Protein AF-0000000073384799 (afdb_homodimer)

pLDDT: mean 95.34, std 3.48, range [72.81, 98.56]

Foldseek 3Di:
DAEEEEDCPLQSVLLLLLLLPFPVDDQQSYEYEDCDVVSQVVSVVSPHHYDPQLQVRQPPGQEYEYADEQVCVLVSCLRNLVSHDQPRHEYEYEYPPDDPVSSQVSNDDPNDGHWYKYKYWASLLSVLAIEMEIETDPDDPVRVVVVQVSNVSSHHYDYDHPVCRLLVNLVNCCVVVVVVVLVVQLVVVVVVPDDSVVSSVVSVVVVVVLVVVCVVVVDDSVVVLVVPDDVVDPSVVVVVVCVVVVNVVVSVVSSVVSSD/DAEEEEDCDLQSVLLLLLLLPFPVDDQQSYEYEDCDVVSQVVSVVSPHHYDPQLQVRQPPHQEYEYADEQVCVLVSCLRNLVSHDQPRHEYEYEYPPDDPVVSQVSNDDPNDGHWYKYKYWASLLSVLAIEMEIETDPDDPVRVVVVQVSNVSSHHYDYDHPVCRLLVNLVNCCVVVVVVVLVVQLVVVVVVPDDSVVSSVVSVVVVVVLVVVCVVVVDDSVVVLVVPDDVVDPSVVVVVVCVVVVNVVVSVVSSVVSSD

Organism: NCBI:txid537011

Radius of gyration: 26.38 Å; Cα contacts (8 Å, |Δi|>4): 1082; chains: 2; bounding box: 44×85×54 Å

Solvent-accessible surface area (backbone atoms only — not comparable to full-atom values): 25412 Å² total; per-residue (Å²): 126,28,40,18,36,36,27,53,51,64,59,27,35,20,44,51,46,18,50,56,67,32,88,88,42,56,33,74,32,32,31,42,16,35,89,49,63,74,60,40,51,56,44,40,75,67,46,27,41,59,43,72,42,62,42,64,46,43,59,87,31,39,32,41,33,44,27,45,56,54,90,44,44,63,62,53,49,54,66,29,45,85,50,55,51,59,88,73,31,38,38,34,39,35,48,69,93,64,56,66,69,56,53,44,60,62,47,46,53,94,85,42,59,57,34,33,28,45,35,45,57,35,62,24,17,38,72,35,30,10,39,26,39,36,24,74,40,86,56,50,72,68,55,48,50,54,54,48,52,56,44,40,65,23,26,42,63,45,82,49,60,69,90,46,43,51,42,48,52,19,56,32,37,40,28,46,50,42,30,48,52,49,45,25,47,22,52,33,32,34,74,59,66,40,56,63,70,56,18,43,54,48,47,44,38,26,44,47,11,36,41,50,46,38,66,72,67,65,54,56,45,68,61,57,35,54,66,68,42,50,92,93,32,41,39,49,44,12,52,51,43,14,50,75,36,30,28,50,57,8,48,24,50,8,43,55,44,18,44,108,126,27,38,18,35,38,27,54,51,63,59,28,35,19,45,50,45,18,48,57,68,33,89,87,44,56,31,75,32,33,32,42,15,35,89,49,64,75,61,40,49,57,44,39,76,67,46,27,42,60,43,71,43,62,45,65,45,43,60,85,31,39,32,40,32,42,26,44,56,54,89,45,43,63,62,52,49,54,67,30,44,85,51,55,50,60,87,73,30,38,38,35,39,36,47,67,93,64,55,67,68,56,52,43,62,63,47,46,54,96,84,43,58,56,32,34,30,46,36,45,56,35,62,22,18,39,72,36,29,10,39,27,39,36,24,75,39,86,55,50,73,67,54,48,48,54,53,46,52,56,44,41,66,23,28,41,62,45,82,47,60,70,89,47,44,51,43,49,52,19,56,32,37,41,29,45,53,42,30,48,52,49,46,25,47,21,51,31,32,33,74,58,67,39,54,64,70,58,18,43,52,49,47,44,37,26,43,48,11,37,44,50,46,39,67,72,67,63,53,56,45,68,62,57,34,56,65,69,43,51,92,92,32,40,40,50,45,11,52,50,43,15,52,74,36,30,27,51,58,9,48,25,50,10,43,55,44,17,44,107

Sequence (520 aa):
MKITIIGAGAMGGAMAEGLLQSEKFTPSDITVSDHNQPVLDHFASEGASVTLDNQLACHGADIICVVVKPWCVEKTLKGIKDALNYKSQKLVVVAAGVPSANIKEWLDKDGITPTFFLVMPNIAIAYKQSMTFITPVDASATEIQQITEIFDELGESLIMEERLFPAATAMSCAIAYAMRYVRANVEGGVEMGFKAKDAQKIVLQTIKGAVELLQETGEHPEAAIDKVTTPGGCTIKGLNTMEQGGFTSAVINGLLAGKKMKITIIGAGAMGGAMAEGLLQSEKFTPSDITVSDHNQPVLDHFASEGASVTLDNQLACHGADIICVVVKPWCVEKTLKGIKDALNYKSQKLVVVAAGVPSANIKEWLDKDGITPTFFLVMPNIAIAYKQSMTFITPVDASATEIQQITEIFDELGESLIMEERLFPAATAMSCAIAYAMRYVRANVEGGVEMGFKAKDAQKIVLQTIKGAVELLQETGEHPEAAIDKVTTPGGCTIKGLNTMEQGGFTSAVINGLLAGKK

Structure (mmCIF, N/CA/C/O backbone):
data_AF-0000000073384799-model_v1
#
loop_
_entity.id
_entity.type
_entity.pdbx_description
1 polymer 'Pyrroline-5-carboxylate reductase'
#
loop_
_atom_site.group_PDB
_atom_site.id
_atom_site.type_symbol
_atom_site.label_atom_id
_atom_site.label_alt_id
_atom_site.label_comp_id
_atom_site.label_asym_id
_atom_site.label_entity_id
_atom_site.label_seq_id
_atom_site.pdbx_PDB_ins_code
_atom_site.Cartn_x
_atom_site.Cartn_y
_atom_site.Cartn_z
_atom_site.occupancy
_atom_site.B_iso_or_equiv
_atom_site.auth_seq_id
_atom_site.auth_comp_id
_atom_site.auth_asym_id
_atom_site.auth_atom_id
_atom_site.pdbx_PDB_model_num
ATOM 1 N N . MET A 1 1 ? -8.078 14.195 27.625 1 92.94 1 MET A N 1
ATOM 2 C CA . MET A 1 1 ? -7.477 15.141 26.688 1 92.94 1 MET A CA 1
ATOM 3 C C . MET A 1 1 ? -8.492 15.586 25.641 1 92.94 1 MET A C 1
ATOM 5 O O . MET A 1 1 ? -9.195 14.758 25.062 1 92.94 1 MET A O 1
ATOM 9 N N . LYS A 1 2 ? -8.68 16.891 25.547 1 97 2 LYS A N 1
ATOM 10 C CA . LYS A 1 2 ? -9.656 17.438 24.609 1 97 2 LYS A CA 1
ATOM 11 C C . LYS A 1 2 ? -8.969 18.094 23.422 1 97 2 LYS A C 1
ATOM 13 O O . LYS A 1 2 ? -8.047 18.891 23.578 1 97 2 LYS A O 1
ATOM 18 N N . ILE A 1 3 ? -9.445 17.75 22.172 1 98 3 ILE A N 1
ATOM 19 C CA . ILE A 1 3 ? -8.828 18.234 20.938 1 98 3 ILE A CA 1
ATOM 20 C C . ILE A 1 3 ? -9.859 19.016 20.125 1 98 3 ILE A C 1
ATOM 22 O O . ILE A 1 3 ? -10.984 18.547 19.922 1 98 3 ILE A O 1
ATOM 26 N N . THR A 1 4 ? -9.461 20.172 19.781 1 98.44 4 THR A N 1
ATOM 27 C CA . THR A 1 4 ? -10.297 21 18.922 1 98.44 4 THR A CA 1
ATOM 28 C C . THR A 1 4 ? -9.703 21.078 17.516 1 98.44 4 THR A C 1
ATOM 30 O O . THR A 1 4 ? -8.5 21.266 17.359 1 98.44 4 THR A O 1
ATOM 33 N N . ILE A 1 5 ? -10.555 20.922 16.516 1 98.56 5 ILE A N 1
ATOM 34 C CA . ILE A 1 5 ? -10.172 21.078 15.125 1 98.56 5 ILE A CA 1
ATOM 35 C C . ILE A 1 5 ? -10.891 22.281 14.523 1 98.56 5 ILE A C 1
ATOM 37 O O . ILE A 1 5 ? -12.125 22.297 14.453 1 98.56 5 ILE A O 1
ATOM 41 N N . ILE A 1 6 ? -10.109 23.25 14.164 1 98.31 6 ILE A N 1
ATOM 42 C CA . ILE A 1 6 ? -10.672 24.422 13.5 1 98.31 6 ILE A CA 1
ATOM 43 C C . ILE A 1 6 ? -10.492 24.297 11.992 1 98.31 6 ILE A C 1
ATOM 45 O O . ILE A 1 6 ? -9.367 24.359 11.484 1 98.31 6 ILE A O 1
ATOM 49 N N . GLY A 1 7 ? -11.562 24.234 11.266 1 96.75 7 GLY A N 1
ATOM 50 C CA . GLY A 1 7 ? -11.555 23.922 9.852 1 96.75 7 GLY A CA 1
ATOM 51 C C . GLY A 1 7 ? -11.82 22.453 9.562 1 96.75 7 GLY A C 1
ATOM 52 O O . GLY A 1 7 ? -10.945 21.609 9.766 1 96.75 7 GLY A O 1
ATOM 53 N N . ALA A 1 8 ? -13.008 22.188 9.031 1 95.44 8 ALA A N 1
ATOM 54 C CA . ALA A 1 8 ? -13.391 20.812 8.781 1 95.44 8 ALA A CA 1
ATOM 55 C C . ALA A 1 8 ? -13.586 20.562 7.289 1 95.44 8 ALA A C 1
ATOM 57 O O . ALA A 1 8 ? -14.562 19.938 6.879 1 95.44 8 ALA A O 1
ATOM 58 N N . GLY A 1 9 ? -12.648 21.188 6.551 1 90.94 9 GLY A N 1
ATOM 59 C CA . GLY A 1 9 ? -12.617 20.812 5.145 1 90.94 9 GLY A CA 1
ATOM 60 C C . GLY A 1 9 ? -12.125 19.406 4.914 1 90.94 9 GLY A C 1
ATOM 61 O O . GLY A 1 9 ? -12.359 18.516 5.738 1 90.94 9 GLY A O 1
ATOM 62 N N . ALA A 1 10 ? -11.469 19.188 3.789 1 88.75 10 ALA A N 1
ATOM 63 C CA . ALA A 1 10 ? -11.008 17.844 3.443 1 88.75 10 ALA A CA 1
ATOM 64 C C . ALA A 1 10 ? -10.031 17.312 4.484 1 88.75 10 ALA A C 1
ATOM 66 O O . ALA A 1 10 ? -10.203 16.219 5.008 1 88.75 10 ALA A O 1
ATOM 67 N N . MET A 1 11 ? -9.039 18.078 4.805 1 92.12 11 MET A N 1
ATOM 68 C CA . MET A 1 11 ? -8 17.641 5.734 1 92.12 11 MET A CA 1
ATOM 69 C C . MET A 1 11 ? -8.516 17.656 7.172 1 92.12 11 MET A C 1
ATOM 71 O O . MET A 1 11 ? -8.344 16.688 7.906 1 92.12 11 MET A O 1
ATOM 75 N N . GLY A 1 12 ? -9.133 18.797 7.555 1 95.5 12 GLY A N 1
ATOM 76 C CA . GLY A 1 12 ? -9.664 18.875 8.906 1 95.5 12 GLY A CA 1
ATOM 77 C C . GLY A 1 12 ? -10.742 17.844 9.188 1 95.5 12 GLY A C 1
ATOM 78 O O . GLY A 1 12 ? -10.781 17.266 10.266 1 95.5 12 GLY A O 1
ATOM 79 N N . GLY A 1 13 ? -11.586 17.688 8.234 1 95.81 13 GLY A N 1
ATOM 80 C CA . GLY A 1 13 ? -12.594 16.641 8.367 1 95.81 13 GLY A CA 1
ATOM 81 C C . GLY A 1 13 ? -12 15.258 8.492 1 95.81 13 GLY A C 1
ATOM 82 O O . GLY A 1 13 ? -12.438 14.461 9.32 1 95.81 13 GLY A O 1
ATOM 83 N N . ALA A 1 14 ? -11.031 14.945 7.641 1 95.31 14 ALA A N 1
ATOM 84 C CA . ALA A 1 14 ? -10.352 13.656 7.699 1 95.31 14 ALA A CA 1
ATOM 85 C C . ALA A 1 14 ? -9.711 13.43 9.062 1 95.31 14 ALA A C 1
ATOM 87 O O . ALA A 1 14 ? -9.781 12.328 9.617 1 95.31 14 ALA A O 1
ATOM 88 N N . MET A 1 15 ? -9.109 14.445 9.555 1 96.88 15 MET A N 1
ATOM 89 C CA . MET A 1 15 ? -8.477 14.367 10.867 1 96.88 15 MET A CA 1
ATOM 90 C C . MET A 1 15 ? -9.508 14.086 11.961 1 96.88 15 MET A C 1
ATOM 92 O O . MET A 1 15 ? -9.281 13.25 12.828 1 96.88 15 MET A O 1
ATOM 96 N N . ALA A 1 16 ? -10.594 14.805 11.914 1 97.56 16 ALA A N 1
ATOM 97 C CA . ALA A 1 16 ? -11.672 14.586 12.875 1 97.56 16 ALA A CA 1
ATOM 98 C C . ALA A 1 16 ? -12.18 13.148 12.812 1 97.56 16 ALA A C 1
ATOM 100 O O . ALA A 1 16 ? -12.391 12.508 13.844 1 97.56 16 ALA A O 1
ATOM 101 N N . GLU A 1 17 ? -12.359 12.672 11.578 1 96.62 17 GLU A N 1
ATOM 102 C CA . GLU A 1 17 ? -12.812 11.297 11.391 1 96.62 17 GLU A CA 1
ATOM 103 C C . GLU A 1 17 ? -11.844 10.305 12.031 1 96.62 17 GLU A C 1
ATOM 105 O O . GLU A 1 17 ? -12.266 9.383 12.734 1 96.62 17 GLU A O 1
ATOM 110 N N . GLY A 1 18 ? -10.602 10.531 11.766 1 96.94 18 GLY A N 1
ATOM 111 C CA . GLY A 1 18 ? -9.586 9.664 12.352 1 96.94 18 GLY A CA 1
ATOM 112 C C . GLY A 1 18 ? -9.594 9.664 13.867 1 96.94 18 GLY A C 1
ATOM 113 O O . GLY A 1 18 ? -9.492 8.609 14.492 1 96.94 18 GLY A O 1
ATOM 114 N N . LEU A 1 19 ? -9.711 10.828 14.43 1 97.12 19 LEU A N 1
ATOM 115 C CA . LEU A 1 19 ? -9.719 10.961 15.883 1 97.12 19 LEU A CA 1
ATOM 116 C C . LEU A 1 19 ? -10.945 10.289 16.484 1 97.12 19 LEU A C 1
ATOM 118 O O . LEU A 1 19 ? -10.859 9.664 17.547 1 97.12 19 LEU A O 1
ATOM 122 N N . LEU A 1 20 ? -12.031 10.414 15.797 1 96.5 20 LEU A N 1
ATOM 123 C CA . LEU A 1 20 ? -13.281 9.844 16.281 1 96.5 20 LEU A CA 1
ATOM 124 C C . LEU A 1 20 ? -13.242 8.32 16.234 1 96.5 20 LEU A C 1
ATOM 126 O O . LEU A 1 20 ? -13.977 7.648 16.953 1 96.5 20 LEU A O 1
ATOM 130 N N . GLN A 1 21 ? -12.445 7.805 15.367 1 93.81 21 GLN A N 1
ATOM 131 C CA . GLN A 1 21 ? -12.312 6.359 15.234 1 93.81 21 GLN A CA 1
ATOM 132 C C . GLN A 1 21 ? -11.273 5.809 16.203 1 93.81 21 GLN A C 1
ATOM 134 O O . GLN A 1 21 ? -11.219 4.598 16.438 1 93.81 21 GLN A O 1
ATOM 139 N N . SER A 1 22 ? -10.516 6.684 16.688 1 92.19 22 SER A N 1
ATOM 140 C CA . SER A 1 22 ? -9.477 6.254 17.609 1 92.19 22 SER A CA 1
ATOM 141 C C . SER A 1 22 ? -10.07 5.727 18.906 1 92.19 22 SER A C 1
ATOM 143 O O . SER A 1 22 ? -11.094 6.23 19.375 1 92.19 22 SER A O 1
ATOM 145 N N . GLU A 1 23 ? -9.453 4.711 19.5 1 90.38 23 GLU A N 1
ATOM 146 C CA . GLU A 1 23 ? -9.906 4.164 20.766 1 90.38 23 GLU A CA 1
ATOM 147 C C . GLU A 1 23 ? -9.383 4.984 21.938 1 90.38 23 GLU A C 1
ATOM 149 O O . GLU A 1 23 ? -9.852 4.832 23.078 1 90.38 23 GLU A O 1
ATOM 154 N N . LYS A 1 24 ? -8.547 5.867 21.641 1 91.5 24 LYS A N 1
ATOM 155 C CA . LYS A 1 24 ? -7.898 6.641 22.688 1 91.5 24 LYS A CA 1
ATOM 156 C C . LYS A 1 24 ? -8.75 7.84 23.094 1 91.5 24 LYS A C 1
ATOM 158 O O . LYS A 1 24 ? 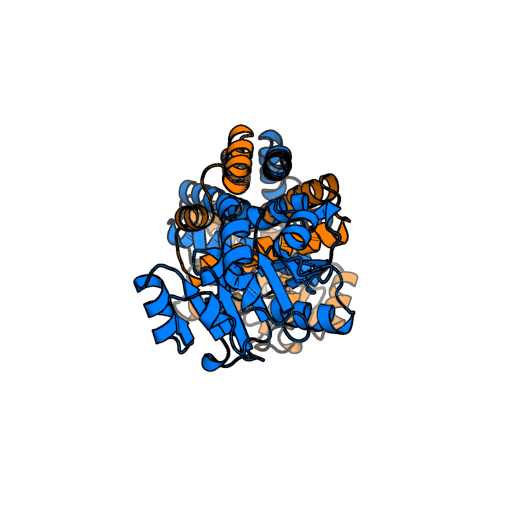-8.539 8.422 24.172 1 91.5 24 LYS A O 1
ATOM 163 N N . PHE A 1 25 ? -9.656 8.156 22.25 1 93.12 25 PHE A N 1
ATOM 164 C CA . PHE A 1 25 ? -10.469 9.344 22.5 1 93.12 25 PHE A CA 1
ATOM 165 C C . PHE A 1 25 ? -11.953 9 22.453 1 93.12 25 PHE A C 1
ATOM 167 O O . PHE A 1 25 ? -12.375 8.148 21.672 1 93.12 25 PHE A O 1
ATOM 174 N N . THR A 1 26 ? -12.695 9.672 23.297 1 94.94 26 THR A N 1
ATOM 175 C CA . THR A 1 26 ? -14.148 9.617 23.172 1 94.94 26 THR A CA 1
ATOM 176 C C . THR A 1 26 ? -14.656 10.758 22.297 1 94.94 26 THR A C 1
ATOM 178 O O . THR A 1 26 ? -14.023 11.812 22.219 1 94.94 26 THR A O 1
ATOM 181 N N . PRO A 1 27 ? -15.688 10.562 21.641 1 95.94 27 PRO A N 1
ATOM 182 C CA . PRO A 1 27 ? -16.188 11.594 20.734 1 95.94 27 PRO A CA 1
ATOM 183 C C . PRO A 1 27 ? -16.391 12.938 21.406 1 95.94 27 PRO A C 1
ATOM 185 O O . PRO A 1 27 ? -16.188 13.984 20.797 1 95.94 27 PRO A O 1
ATOM 188 N N . SER A 1 28 ? -16.703 12.875 22.641 1 93.81 28 SER A N 1
ATOM 189 C CA . SER A 1 28 ? -16.953 14.109 23.375 1 93.81 28 SER A CA 1
ATOM 190 C C . SER A 1 28 ? -15.664 14.883 23.625 1 93.81 28 SER A C 1
ATOM 192 O O . SER A 1 28 ? -15.703 16.062 23.969 1 93.81 28 SER A O 1
ATOM 194 N N . ASP A 1 29 ? -14.539 14.211 23.469 1 96.31 29 ASP A N 1
ATOM 195 C CA . ASP A 1 29 ? -13.242 14.852 23.625 1 96.31 29 ASP A CA 1
ATOM 196 C C . ASP A 1 29 ? -12.867 15.664 22.391 1 96.31 29 ASP A C 1
ATOM 198 O O . ASP A 1 29 ? -11.922 16.453 22.422 1 96.31 29 ASP A O 1
ATOM 202 N N . ILE A 1 30 ? -13.625 15.523 21.328 1 97.81 30 ILE A N 1
ATOM 203 C CA . ILE A 1 30 ? -13.297 16.141 20.047 1 97.81 30 ILE A CA 1
ATOM 204 C C . ILE A 1 30 ? -14.289 17.266 19.75 1 97.81 30 ILE A C 1
ATOM 206 O O . ILE A 1 30 ? -15.5 17.062 19.828 1 97.81 30 ILE A O 1
ATOM 210 N N . THR A 1 31 ? -13.781 18.438 19.531 1 98.38 31 THR A N 1
ATOM 211 C CA . THR A 1 31 ? -14.594 19.562 19.094 1 98.38 31 THR A CA 1
ATOM 212 C C . THR A 1 31 ? -14.211 20 17.688 1 98.38 31 THR A C 1
ATOM 214 O O . THR A 1 31 ? -13.023 20.156 17.375 1 98.38 31 THR A O 1
ATOM 217 N N . VAL A 1 32 ? -15.203 20.156 16.828 1 98.5 32 VAL A N 1
ATOM 218 C CA . VAL A 1 32 ? -14.977 20.578 15.438 1 98.5 32 VAL A CA 1
ATOM 219 C C . VAL A 1 32 ? -15.641 21.938 15.195 1 98.5 32 VAL A C 1
ATOM 221 O O . VAL A 1 32 ? -16.812 22.125 15.492 1 98.5 32 VAL A O 1
ATOM 224 N N . SER A 1 33 ? -14.844 22.844 14.734 1 98.38 33 SER A N 1
ATOM 225 C CA . SER A 1 33 ? -15.352 24.172 14.359 1 98.38 33 SER A CA 1
ATOM 226 C C . SER A 1 33 ? -15.203 24.406 12.859 1 98.38 33 SER A C 1
ATOM 228 O O . SER A 1 33 ? -14.156 24.109 12.281 1 98.38 33 SER A O 1
ATOM 230 N N . ASP A 1 34 ? -16.203 24.859 12.25 1 97.25 34 ASP A N 1
ATOM 231 C CA . ASP A 1 34 ? -16.25 25.188 10.828 1 97.25 34 ASP A CA 1
ATOM 232 C C . ASP A 1 34 ? -17.344 26.219 10.539 1 97.25 34 ASP A C 1
ATOM 234 O O . ASP A 1 34 ? -18.266 26.391 11.328 1 97.25 34 ASP A O 1
ATOM 238 N N . HIS A 1 35 ? -17.172 26.875 9.406 1 94.5 35 HIS A N 1
ATOM 239 C CA . HIS A 1 35 ? -18.156 27.906 9.062 1 94.5 35 HIS A CA 1
ATOM 240 C C . HIS A 1 35 ? -19.359 27.297 8.367 1 94.5 35 HIS A C 1
ATOM 242 O O . HIS A 1 35 ? -20.375 27.984 8.18 1 94.5 35 HIS A O 1
ATOM 248 N N . ASN A 1 36 ? -19.281 26.031 7.984 1 94.81 36 ASN A N 1
ATOM 249 C CA . ASN A 1 36 ? -20.344 25.344 7.242 1 94.81 36 ASN A CA 1
ATOM 250 C C . ASN A 1 36 ? -21.141 24.406 8.141 1 94.81 36 ASN A C 1
ATOM 252 O O . ASN A 1 36 ? -20.719 23.281 8.391 1 94.81 36 ASN A O 1
ATOM 256 N N . GLN A 1 37 ? -22.438 24.703 8.375 1 95.12 37 GLN A N 1
ATOM 257 C CA . GLN A 1 37 ? -23.266 23.938 9.297 1 95.12 37 GLN A CA 1
ATOM 258 C C . GLN A 1 37 ? -23.469 22.5 8.789 1 95.12 37 GLN A C 1
ATOM 260 O O . GLN A 1 37 ? -23.391 21.547 9.57 1 95.12 37 GLN A O 1
ATOM 265 N N . PRO A 1 38 ? -23.672 22.375 7.512 1 94.94 38 PRO A N 1
ATOM 266 C CA . PRO A 1 38 ? -23.844 21 7.027 1 94.94 38 PRO A CA 1
ATOM 267 C C . PRO A 1 38 ? -22.625 20.125 7.312 1 94.94 38 PRO A C 1
ATOM 269 O O . PRO A 1 38 ? -22.781 18.938 7.602 1 94.94 38 PRO A O 1
ATOM 272 N N . VAL A 1 39 ? -21.5 20.656 7.25 1 94.06 39 VAL A N 1
ATOM 273 C CA . VAL A 1 39 ? -20.266 19.922 7.559 1 94.06 39 VAL A CA 1
ATOM 274 C C . VAL A 1 39 ? -20.266 19.531 9.031 1 94.06 39 VAL A C 1
ATOM 276 O O . VAL A 1 39 ? -19.906 18.406 9.383 1 94.06 39 VAL A O 1
ATOM 279 N N . LEU A 1 40 ? -20.703 20.469 9.859 1 96.69 40 LEU A N 1
ATOM 280 C CA . LEU A 1 40 ? -20.703 20.25 11.297 1 96.69 40 LEU A CA 1
ATOM 281 C C . LEU A 1 40 ? -21.719 19.188 11.688 1 96.69 40 LEU A C 1
ATOM 283 O O . LEU A 1 40 ? -21.516 18.438 12.641 1 96.69 40 LEU A O 1
ATOM 287 N N . ASP A 1 41 ? -22.812 19.125 10.953 1 97.12 41 ASP A N 1
ATOM 288 C CA . ASP A 1 41 ? -23.875 18.172 11.25 1 97.12 41 ASP A CA 1
ATOM 289 C C . ASP A 1 41 ? -23.375 16.734 11.18 1 97.12 41 ASP A C 1
ATOM 291 O O . ASP A 1 41 ? -23.781 15.883 11.977 1 97.12 41 ASP A O 1
ATOM 295 N N . HIS A 1 42 ? -22.562 16.531 10.281 1 95.5 42 HIS A N 1
ATOM 296 C CA . HIS A 1 42 ? -21.969 15.211 10.133 1 95.5 42 HIS A CA 1
ATOM 297 C C . HIS A 1 42 ? -21.188 14.805 11.383 1 95.5 42 HIS A C 1
ATOM 299 O O . HIS A 1 42 ? -21.391 13.719 11.922 1 95.5 42 HIS A O 1
ATOM 305 N N . PHE A 1 43 ? -20.391 15.609 11.898 1 97.25 43 PHE A N 1
ATOM 306 C CA . PHE A 1 43 ? -19.547 15.281 13.039 1 97.25 43 PHE A CA 1
ATOM 307 C C . PHE A 1 43 ? -20.359 15.258 14.328 1 97.25 43 PHE A C 1
ATOM 309 O O . PHE A 1 43 ? -20.062 14.492 15.242 1 97.25 43 PHE A O 1
ATOM 316 N N . ALA A 1 44 ? -21.375 16.094 14.352 1 97.06 44 ALA A N 1
ATOM 317 C CA . ALA A 1 44 ? -22.297 16.047 15.492 1 97.06 44 ALA A CA 1
ATOM 318 C C . ALA A 1 44 ? -22.969 14.68 15.594 1 97.06 44 ALA A C 1
ATOM 320 O O . ALA A 1 44 ? -23.125 14.133 16.688 1 97.06 44 ALA A O 1
ATOM 321 N N . SER A 1 45 ? -23.328 14.18 14.469 1 96.94 45 SER A N 1
ATOM 322 C CA . SER A 1 45 ? -24 12.883 14.43 1 96.94 45 SER A CA 1
ATOM 323 C C . SER A 1 45 ? -23.062 11.766 14.891 1 96.94 45 SER A C 1
ATOM 325 O O . SER A 1 45 ? -23.516 10.727 15.359 1 96.94 45 SER A O 1
ATOM 327 N N . GLU A 1 46 ? -21.812 12.023 14.82 1 95.5 46 GLU A N 1
ATOM 328 C CA . GLU A 1 46 ? -20.812 11.039 15.234 1 95.5 46 GLU A CA 1
ATOM 329 C C . GLU A 1 46 ? -20.438 11.219 16.703 1 95.5 46 GLU A C 1
ATOM 331 O O . GLU A 1 46 ? -19.594 10.492 17.219 1 95.5 46 GLU A O 1
ATOM 336 N N . GLY A 1 47 ? -21.016 12.273 17.344 1 96.44 47 GLY A N 1
ATOM 337 C CA . GLY A 1 47 ? -20.859 12.438 18.781 1 96.44 47 GLY A CA 1
ATOM 338 C C . GLY A 1 47 ? -19.875 13.531 19.1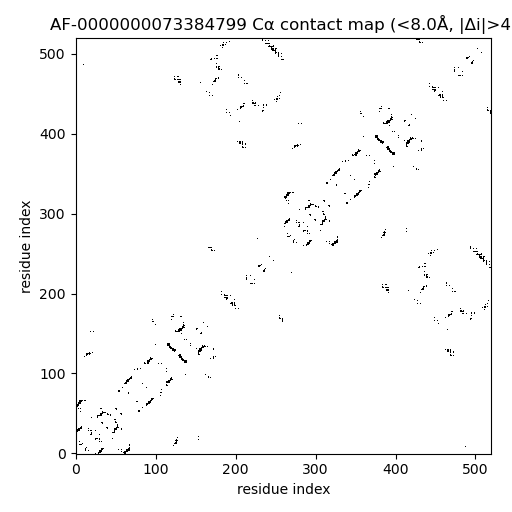41 1 96.44 47 GLY A C 1
ATOM 339 O O . GLY A 1 47 ? -19.656 13.812 20.328 1 96.44 47 GLY A O 1
ATOM 340 N N . ALA A 1 48 ? -19.25 14.164 18.188 1 97.62 48 ALA A N 1
ATOM 341 C CA . ALA A 1 48 ? -18.312 15.25 18.453 1 97.62 48 ALA A CA 1
ATOM 342 C C . ALA A 1 48 ? -19.047 16.516 18.859 1 97.62 48 ALA A C 1
ATOM 344 O O . ALA A 1 48 ? -20.219 16.703 18.531 1 97.62 48 ALA A O 1
ATOM 345 N N . SER A 1 49 ? -18.406 17.328 19.641 1 97.62 49 SER A N 1
ATOM 346 C CA . SER A 1 49 ? -18.906 18.688 19.844 1 97.62 49 SER A CA 1
ATOM 347 C C . SER A 1 49 ? -18.625 19.562 18.625 1 97.62 49 SER A C 1
ATOM 349 O O . SER A 1 49 ? -17.578 19.453 18 1 97.62 49 SER A O 1
ATOM 351 N N . VAL A 1 50 ? -19.641 20.328 18.25 1 98 50 VAL A N 1
ATOM 352 C CA . VAL A 1 50 ? -19.469 21.156 17.062 1 98 50 VAL A CA 1
ATOM 353 C C . VAL A 1 50 ? -19.844 22.594 17.375 1 98 50 VAL A C 1
ATOM 355 O O . VAL A 1 50 ? -20.625 22.859 18.281 1 98 50 VAL A O 1
ATOM 358 N N . THR A 1 51 ? -19.25 23.531 16.688 1 97.88 51 THR A N 1
ATOM 359 C CA . THR A 1 51 ? -19.562 24.953 16.844 1 97.88 51 THR A CA 1
ATOM 360 C C . THR A 1 51 ? -19.203 25.75 15.594 1 97.88 51 THR A C 1
ATOM 362 O O . THR A 1 51 ? -18.328 25.328 14.836 1 97.88 51 THR A O 1
ATOM 365 N N . LEU A 1 52 ? -19.844 26.828 15.336 1 97.44 52 LEU A N 1
ATOM 366 C CA . LEU A 1 52 ? -19.531 27.75 14.25 1 97.44 52 LEU A CA 1
ATOM 367 C C . LEU A 1 52 ? -18.531 28.812 14.711 1 97.44 52 LEU A C 1
ATOM 369 O O . LEU A 1 52 ? -18.062 29.609 13.898 1 97.44 52 LEU A O 1
ATOM 373 N N . ASP A 1 53 ? -18.25 28.766 16.016 1 97.25 53 ASP A N 1
ATOM 374 C CA . ASP A 1 53 ? -17.422 29.797 16.641 1 97.25 53 ASP A CA 1
ATOM 375 C C . ASP A 1 53 ? -16.047 29.25 17 1 97.25 53 ASP A C 1
ATOM 377 O O . ASP A 1 53 ? -15.898 28.5 17.969 1 97.25 53 ASP A O 1
ATOM 381 N N . ASN A 1 54 ? -15.047 29.75 16.312 1 97.88 54 ASN A N 1
ATOM 382 C CA . ASN A 1 54 ? -13.68 29.266 16.531 1 97.88 54 ASN A CA 1
ATOM 383 C C . ASN A 1 54 ? -13.195 29.578 17.938 1 97.88 54 ASN A C 1
ATOM 385 O O . ASN A 1 54 ? -12.477 28.781 18.547 1 97.88 54 ASN A O 1
ATOM 389 N N . GLN A 1 55 ? -13.547 30.703 18.453 1 97.62 55 GLN A N 1
ATOM 390 C CA . GLN A 1 55 ? -13.102 31.094 19.797 1 97.62 55 GLN A CA 1
ATOM 391 C C . GLN A 1 55 ? -13.695 30.156 20.859 1 97.62 55 GLN A C 1
ATOM 393 O O . GLN A 1 55 ? -12.992 29.719 21.766 1 97.62 55 GLN A O 1
ATOM 398 N N . LEU A 1 56 ? -14.922 29.922 20.672 1 97.12 56 LEU A N 1
ATOM 399 C CA . LEU A 1 56 ? -15.602 29.016 21.609 1 97.12 56 LEU A CA 1
ATOM 400 C C . LEU A 1 56 ? -14.977 27.625 21.562 1 97.12 56 LEU A C 1
ATOM 402 O O . LEU A 1 56 ? -14.875 26.953 22.594 1 97.12 56 LEU A O 1
ATOM 406 N N . ALA A 1 57 ? -14.602 27.219 20.406 1 97.31 57 ALA A N 1
ATOM 407 C CA . ALA A 1 57 ? -14.031 25.891 20.219 1 97.31 57 ALA A CA 1
ATOM 408 C C . ALA A 1 57 ? -12.719 25.75 20.984 1 97.31 57 ALA A C 1
ATOM 410 O O . ALA A 1 57 ? -12.305 24.641 21.312 1 97.31 57 ALA A O 1
ATOM 411 N N . CYS A 1 58 ? -12.055 26.812 21.219 1 96.94 58 CYS A N 1
ATOM 412 C CA . CYS A 1 58 ? -10.75 26.797 21.875 1 96.94 58 CYS A CA 1
ATOM 413 C C . CYS A 1 58 ? -10.906 26.594 23.391 1 96.94 58 CYS A C 1
ATOM 415 O O . CYS A 1 58 ? -9.969 26.156 24.062 1 96.94 58 CYS A O 1
ATOM 417 N N . HIS A 1 59 ? -12.125 26.969 23.859 1 94.81 59 HIS A N 1
ATOM 418 C CA . HIS A 1 59 ? -12.32 26.953 25.297 1 94.81 59 HIS A CA 1
ATOM 419 C C . HIS A 1 59 ? -12.289 25.516 25.828 1 94.81 59 HIS A C 1
ATOM 421 O O . HIS A 1 59 ? -13.047 24.656 25.375 1 94.81 59 HIS A O 1
ATOM 427 N N . GLY A 1 60 ? -11.375 25.266 26.766 1 92.44 60 GLY A N 1
ATOM 428 C CA . GLY A 1 60 ? -11.305 23.984 27.438 1 92.44 60 GLY A CA 1
ATOM 429 C C . GLY A 1 60 ? -10.516 22.938 26.672 1 92.44 60 GLY A C 1
ATOM 430 O O . GLY A 1 60 ? -10.336 21.812 27.141 1 92.44 60 GLY A O 1
ATOM 431 N N . ALA A 1 61 ? -10.086 23.281 25.516 1 96.81 61 ALA A N 1
ATOM 432 C CA . ALA A 1 61 ? -9.312 22.344 24.703 1 96.81 61 ALA A CA 1
ATOM 433 C C . ALA A 1 61 ? -7.875 22.25 25.203 1 96.81 61 ALA A C 1
ATOM 435 O O . ALA A 1 61 ? -7.309 23.234 25.688 1 96.81 61 ALA A O 1
ATOM 436 N N . ASP A 1 62 ? -7.316 21.078 25.156 1 97.12 62 ASP A N 1
ATOM 437 C CA . ASP A 1 62 ? -5.902 20.891 25.453 1 97.12 62 ASP A CA 1
ATOM 438 C C . ASP A 1 62 ? -5.043 21.125 24.219 1 97.12 62 ASP A C 1
ATOM 440 O O . ASP A 1 62 ? -3.928 21.641 24.312 1 97.12 62 ASP A O 1
ATOM 444 N N . ILE A 1 63 ? -5.562 20.719 23.109 1 97.69 63 ILE A N 1
ATOM 445 C CA . ILE A 1 63 ? -4.883 20.844 21.828 1 97.69 63 ILE A CA 1
ATOM 446 C C . ILE A 1 63 ? -5.82 21.5 20.812 1 97.69 63 ILE A C 1
ATOM 448 O O . ILE A 1 63 ? -6.98 21.109 20.688 1 97.69 63 ILE A O 1
ATOM 452 N N . ILE A 1 64 ? -5.309 22.516 20.188 1 98.31 64 ILE A N 1
ATOM 453 C CA . ILE A 1 64 ? -6.07 23.219 19.172 1 98.31 64 ILE A CA 1
ATOM 454 C C . ILE A 1 64 ? -5.398 23.031 17.812 1 98.31 64 ILE A C 1
ATOM 456 O O . ILE A 1 64 ? -4.273 23.484 17.594 1 98.31 64 ILE A O 1
ATOM 460 N N . CYS A 1 65 ? -6.113 22.391 16.906 1 98.56 65 CYS A N 1
ATOM 461 C CA . CYS A 1 65 ? -5.613 22.172 15.547 1 98.56 65 CYS A CA 1
ATOM 462 C C . CYS A 1 65 ? -6.246 23.156 14.57 1 98.56 65 CYS A C 1
ATOM 464 O O . CYS A 1 65 ? -7.457 23.125 14.352 1 98.56 65 CYS A O 1
ATOM 466 N N . VAL A 1 66 ? -5.426 23.969 14.039 1 98.31 66 VAL A N 1
ATOM 467 C CA . VAL A 1 66 ? -5.879 24.875 12.984 1 98.31 66 VAL A CA 1
ATOM 468 C C . VAL A 1 66 ? -5.609 24.25 11.617 1 98.31 66 VAL A C 1
ATOM 470 O O . VAL A 1 66 ? -4.461 24.203 11.172 1 98.31 66 VAL A O 1
ATOM 473 N N . VAL A 1 67 ? -6.652 23.781 10.984 1 96.81 67 VAL A N 1
ATOM 474 C CA . VAL A 1 67 ? -6.57 23.047 9.719 1 96.81 67 VAL A CA 1
ATOM 475 C C . VAL A 1 67 ? -7.336 23.812 8.633 1 96.81 67 VAL A C 1
ATOM 477 O O . VAL A 1 67 ? -8.445 23.422 8.266 1 96.81 67 VAL A O 1
ATOM 480 N N . VAL A 1 68 ? -6.754 24.859 8.117 1 94.19 68 VAL A N 1
ATOM 481 C CA . VAL A 1 68 ? -7.375 25.719 7.105 1 94.19 68 VAL A CA 1
ATOM 482 C C . VAL A 1 68 ? -6.406 25.922 5.945 1 94.19 68 VAL A C 1
ATOM 484 O O . VAL A 1 68 ? -5.238 25.531 6.02 1 94.19 68 VAL A O 1
ATOM 487 N N . LYS A 1 69 ? -6.898 26.484 4.922 1 89.44 69 LYS A N 1
ATOM 488 C CA . LYS A 1 69 ? -6.047 26.812 3.781 1 89.44 69 LYS A CA 1
ATOM 489 C C . LYS A 1 69 ? -4.938 27.781 4.184 1 89.44 69 LYS A C 1
ATOM 491 O O . LYS A 1 69 ? -5.121 28.594 5.086 1 89.44 69 LYS A O 1
ATOM 496 N N . PRO A 1 70 ? -3.846 27.719 3.439 1 90.06 70 PRO A N 1
ATOM 497 C CA . PRO A 1 70 ? -2.697 28.547 3.83 1 90.06 70 PRO A CA 1
ATOM 498 C C . PRO A 1 70 ? -3.035 30.031 3.898 1 90.06 70 PRO A C 1
ATOM 500 O O . PRO A 1 70 ? -2.574 30.734 4.805 1 90.06 70 PRO A O 1
ATOM 503 N N . TRP A 1 71 ? -3.859 30.5 3.066 1 91.31 71 TRP A N 1
ATOM 504 C CA . TRP A 1 71 ? -4.148 31.938 3.004 1 91.31 71 TRP A CA 1
ATOM 505 C C . TRP A 1 71 ? -5.152 32.344 4.078 1 91.31 71 TRP A C 1
ATOM 507 O O . TRP A 1 71 ? -5.43 33.531 4.266 1 91.31 71 TRP A O 1
ATOM 517 N N . CYS A 1 72 ? -5.684 31.344 4.781 1 94.69 72 CYS A N 1
ATOM 518 C CA . CYS A 1 72 ? -6.652 31.625 5.836 1 94.69 72 CYS A CA 1
ATOM 519 C C . CYS A 1 72 ? -6.012 31.516 7.211 1 94.69 72 CYS A C 1
ATOM 521 O O . CYS A 1 72 ? -6.637 31.844 8.219 1 94.69 72 CYS A O 1
ATOM 523 N N . VAL A 1 73 ? -4.766 31.125 7.297 1 97.06 73 VAL A N 1
ATOM 524 C CA . VAL A 1 73 ? -4.129 30.797 8.562 1 97.06 73 VAL A CA 1
ATOM 525 C C . VAL A 1 73 ? -3.98 32.062 9.422 1 97.06 73 VAL A C 1
ATOM 527 O O . VAL A 1 73 ? -4.348 32.062 10.594 1 97.06 73 VAL A O 1
ATOM 530 N N . GLU A 1 74 ? -3.504 33.094 8.828 1 97.75 74 GLU A N 1
ATOM 531 C CA . GLU A 1 74 ? -3.283 34.344 9.57 1 97.75 74 GLU A CA 1
ATOM 532 C C . GLU A 1 74 ? -4.578 34.844 10.195 1 97.75 74 GLU A C 1
ATOM 534 O O . GLU A 1 74 ? -4.625 35.094 11.398 1 97.75 74 GLU A O 1
ATOM 539 N N . LYS A 1 75 ? -5.59 34.906 9.336 1 97.88 75 LYS A N 1
ATOM 540 C CA . LYS A 1 75 ? -6.879 35.406 9.805 1 97.88 75 LYS A CA 1
ATOM 541 C C . LYS A 1 75 ? -7.434 34.531 10.922 1 97.88 75 LYS A C 1
ATOM 543 O O . LYS A 1 75 ? -7.949 35.031 11.922 1 97.88 75 LYS A O 1
ATOM 548 N N . THR A 1 76 ? -7.336 33.25 10.781 1 98.12 76 THR A N 1
ATOM 549 C CA . THR A 1 76 ? -7.855 32.281 11.758 1 98.12 76 THR A CA 1
ATOM 550 C C . THR A 1 76 ? -7.102 32.406 13.078 1 98.12 76 THR A C 1
ATOM 552 O O . THR A 1 76 ? -7.711 32.469 14.148 1 98.12 76 THR A O 1
ATOM 555 N N . LEU A 1 77 ? -5.797 32.438 13 1 98.25 77 LEU A N 1
ATOM 556 C CA . LEU A 1 77 ? -4.969 32.5 14.195 1 98.25 77 LEU A CA 1
ATOM 557 C C . LEU A 1 77 ? -5.191 33.812 14.953 1 98.25 77 LEU A C 1
ATOM 559 O O . LEU A 1 77 ? -5.352 33.812 16.172 1 98.25 77 LEU A O 1
ATOM 563 N N . LYS A 1 78 ? -5.191 34.906 14.25 1 97.81 78 LYS A N 1
ATOM 564 C CA . LYS A 1 78 ? -5.441 36.219 14.898 1 97.81 78 LYS A CA 1
ATOM 565 C C . LYS A 1 78 ? -6.828 36.25 15.531 1 97.81 78 LYS A C 1
ATOM 567 O O . LYS A 1 78 ? -7.02 36.875 16.578 1 97.81 78 LYS A O 1
ATOM 572 N N . GLY A 1 79 ? -7.711 35.562 14.898 1 97.5 79 GLY A N 1
ATOM 573 C CA . GLY A 1 79 ? -9.086 35.531 15.383 1 97.5 79 GLY A CA 1
ATOM 574 C C . GLY A 1 79 ? -9.242 34.781 16.688 1 97.5 79 GLY A C 1
ATOM 575 O O . GLY A 1 79 ? -10.164 35.031 17.453 1 97.5 79 GLY A O 1
ATOM 576 N N . ILE A 1 80 ? -8.344 33.844 16.938 1 97.75 80 ILE A N 1
ATOM 577 C CA . ILE A 1 80 ? -8.508 33.031 18.141 1 97.75 80 ILE A CA 1
ATOM 578 C C . ILE A 1 80 ? -7.43 33.375 19.156 1 97.75 80 ILE A C 1
ATOM 580 O O . ILE A 1 80 ? -7.363 32.781 20.234 1 97.75 80 ILE A O 1
ATOM 584 N N . LYS A 1 81 ? -6.609 34.281 18.844 1 97.31 81 LYS A N 1
ATOM 585 C CA . LYS A 1 81 ? -5.438 34.656 19.641 1 97.31 81 LYS A CA 1
ATOM 586 C C . LYS A 1 81 ? -5.816 34.875 21.094 1 97.31 81 LYS A C 1
ATOM 588 O O . LYS A 1 81 ? -5.18 34.344 22.016 1 97.31 81 LYS A O 1
ATOM 593 N N . ASP A 1 82 ? -6.855 35.625 21.297 1 95.5 82 ASP A N 1
ATOM 594 C CA . ASP A 1 82 ? -7.238 36.031 22.656 1 95.5 82 ASP A CA 1
ATOM 595 C C . ASP A 1 82 ? -7.863 34.875 23.422 1 95.5 82 ASP A C 1
ATOM 597 O O . ASP A 1 82 ? -7.879 34.875 24.656 1 95.5 82 ASP A O 1
ATOM 601 N N . ALA A 1 83 ? -8.375 33.906 22.719 1 96.44 83 ALA A N 1
ATOM 602 C CA . ALA A 1 83 ? -9.039 32.781 23.344 1 96.44 83 ALA A CA 1
ATOM 603 C C . ALA A 1 83 ? -8.031 31.703 23.734 1 96.44 83 ALA A C 1
ATOM 605 O O . ALA A 1 83 ? -8.352 30.797 24.516 1 96.44 83 ALA A O 1
ATOM 606 N N . LEU A 1 84 ? -6.855 31.812 23.297 1 96.88 84 LEU A N 1
ATOM 607 C CA . LEU A 1 84 ? -5.848 30.781 23.516 1 96.88 84 LEU A CA 1
ATOM 608 C C . LEU A 1 84 ? -5.16 30.969 24.859 1 96.88 84 LEU A C 1
ATOM 610 O O . LEU A 1 84 ? -4.828 32.094 25.234 1 96.88 84 LEU A O 1
ATOM 614 N N . ASN A 1 85 ? -4.996 29.922 25.547 1 96.19 85 ASN A N 1
ATOM 615 C CA . ASN A 1 85 ? -4.156 29.891 26.75 1 96.19 85 ASN A CA 1
ATOM 616 C C . ASN A 1 85 ? -2.777 29.312 26.438 1 96.19 85 ASN A C 1
ATOM 618 O O . ASN A 1 85 ? -2.613 28.094 26.359 1 96.19 85 ASN A O 1
ATOM 622 N N . TYR A 1 86 ? -1.768 30.172 26.375 1 95.56 86 TYR A N 1
ATOM 623 C CA . TYR A 1 86 ? -0.43 29.797 25.922 1 95.56 86 TYR A CA 1
ATOM 624 C C . TYR A 1 86 ? 0.262 28.922 26.969 1 95.56 86 TYR A C 1
ATOM 626 O O . TYR A 1 86 ? 1.27 28.266 26.672 1 95.56 86 TYR A O 1
ATOM 634 N N . LYS A 1 87 ? -0.211 28.828 28.156 1 92.31 87 LYS A N 1
ATOM 635 C CA . LYS A 1 87 ? 0.435 28.078 29.234 1 92.31 87 LYS A CA 1
ATOM 636 C C . LYS A 1 87 ? -0.001 26.625 29.234 1 92.31 87 LYS A C 1
ATOM 638 O O . LYS A 1 87 ? 0.789 25.734 29.562 1 92.31 87 LYS A O 1
ATOM 643 N N . SER A 1 88 ? -1.192 26.438 28.844 1 93.5 88 SER A N 1
ATOM 644 C CA . SER A 1 88 ? -1.724 25.094 29.031 1 93.5 88 SER A CA 1
ATOM 645 C C . SER A 1 88 ? -2.092 24.438 27.703 1 93.5 88 SER A C 1
ATOM 647 O O . SER A 1 88 ? -2.143 23.219 27.609 1 93.5 88 SER A O 1
ATOM 649 N N . GLN A 1 89 ? -2.377 25.219 26.719 1 96.06 89 GLN A N 1
ATOM 650 C CA . GLN A 1 89 ? -2.857 24.672 25.438 1 96.06 89 GLN A CA 1
ATOM 651 C C . GLN A 1 89 ? -1.72 24.531 24.438 1 96.06 89 GLN A C 1
ATOM 653 O O . GLN A 1 89 ? -0.787 25.344 24.438 1 96.06 89 GLN A O 1
ATOM 658 N N . LYS A 1 90 ? -1.781 23.547 23.625 1 96.5 90 LYS A N 1
ATOM 659 C CA . LYS A 1 90 ? -0.861 23.375 22.516 1 96.5 90 LYS A CA 1
ATOM 660 C C . LYS A 1 90 ? -1.553 23.656 21.172 1 96.5 90 LYS A C 1
ATOM 662 O O . LYS A 1 90 ? -2.717 23.297 20.984 1 96.5 90 LYS A O 1
ATOM 667 N N . LEU A 1 91 ? -0.783 24.297 20.375 1 98 91 LEU A N 1
ATOM 668 C CA . LEU A 1 91 ? -1.312 24.656 19.062 1 98 91 LEU A CA 1
ATOM 669 C C . LEU A 1 91 ? -0.684 23.797 17.969 1 98 91 LEU A C 1
ATOM 671 O O . LEU A 1 91 ? 0.527 23.562 17.984 1 98 91 LEU A O 1
ATOM 675 N N . VAL A 1 92 ? -1.542 23.234 17.141 1 98.44 92 VAL A N 1
ATOM 676 C CA . VAL A 1 92 ? -1.112 22.484 15.961 1 98.44 92 VAL A CA 1
ATOM 677 C C . VAL A 1 92 ? -1.596 23.203 14.703 1 98.44 92 VAL A C 1
ATOM 679 O O . VAL A 1 92 ? -2.793 23.453 14.539 1 98.44 92 VAL A O 1
ATOM 682 N N . VAL A 1 93 ? -0.686 23.547 13.898 1 98 93 VAL A N 1
ATOM 683 C CA . VAL A 1 93 ? -1.047 24.234 12.664 1 98 93 VAL A CA 1
ATOM 684 C C . VAL A 1 93 ? -0.796 23.312 11.469 1 98 93 VAL A C 1
ATOM 686 O O . VAL A 1 93 ? 0.327 22.844 11.258 1 98 93 VAL A O 1
ATOM 689 N N . VAL A 1 94 ? -1.847 23.031 10.711 1 95.69 94 VAL A N 1
ATOM 690 C CA . VAL A 1 94 ? -1.789 22.203 9.508 1 95.69 94 VAL A CA 1
ATOM 691 C C . VAL A 1 94 ? -2.016 23.078 8.281 1 95.69 94 VAL A C 1
ATOM 693 O O . VAL A 1 94 ? -3.154 23.266 7.848 1 95.69 94 VAL A O 1
ATOM 696 N N . ALA A 1 95 ? -0.989 23.562 7.754 1 89.75 95 ALA A N 1
ATOM 697 C CA . ALA A 1 95 ? -1.039 24.422 6.566 1 89.75 95 ALA A CA 1
ATOM 698 C C . ALA A 1 95 ? 0.296 24.406 5.824 1 89.75 95 ALA A C 1
ATOM 700 O O . ALA A 1 95 ? 1.358 24.453 6.449 1 89.75 95 ALA A O 1
ATOM 701 N N . ALA A 1 96 ? 0.177 24.344 4.527 1 85 96 ALA A N 1
ATOM 702 C CA . ALA A 1 96 ? 1.378 24.359 3.695 1 85 96 ALA A CA 1
ATOM 703 C C . ALA A 1 96 ? 1.924 25.781 3.555 1 85 96 ALA A C 1
ATOM 705 O O . ALA A 1 96 ? 1.158 26.734 3.428 1 85 96 ALA A O 1
ATOM 706 N N . GLY A 1 97 ? 3.244 25.906 3.623 1 86.5 97 GLY A N 1
ATOM 707 C CA . GLY A 1 97 ? 3.912 27.141 3.229 1 86.5 97 GLY A CA 1
ATOM 708 C C . GLY A 1 97 ? 3.777 28.25 4.258 1 86.5 97 GLY A C 1
ATOM 709 O O . GLY A 1 97 ? 3.854 29.422 3.918 1 86.5 97 GLY A O 1
ATOM 710 N N . VAL A 1 98 ? 3.432 28 5.445 1 92.88 98 VAL A N 1
ATOM 711 C CA . VAL A 1 98 ? 3.33 29.016 6.492 1 92.88 98 VAL A CA 1
ATOM 712 C C . VAL A 1 98 ? 4.5 28.875 7.461 1 92.88 98 VAL A C 1
ATOM 714 O O . VAL A 1 98 ? 4.523 27.953 8.289 1 92.88 98 VAL A O 1
ATOM 717 N N . PRO A 1 99 ? 5.398 29.734 7.395 1 95.38 99 PRO A N 1
ATOM 718 C CA . PRO A 1 99 ? 6.574 29.625 8.266 1 95.38 99 PRO A CA 1
ATOM 719 C C . PRO A 1 99 ? 6.23 29.812 9.742 1 95.38 99 PRO A C 1
ATOM 721 O O . PRO A 1 99 ? 5.34 30.609 10.078 1 95.38 99 PRO A O 1
ATOM 724 N N . SER A 1 100 ? 7.016 29.203 10.562 1 97.12 100 SER A N 1
ATOM 725 C CA . SER A 1 100 ? 6.812 29.312 12.008 1 97.12 100 SER A CA 1
ATOM 726 C C . SER A 1 100 ? 7.012 30.75 12.469 1 97.12 100 SER A C 1
ATOM 728 O O . SER A 1 100 ? 6.344 31.203 13.406 1 97.12 100 SER A O 1
ATOM 730 N N . ALA A 1 101 ? 7.902 31.469 11.844 1 96.88 101 ALA A N 1
ATOM 731 C CA . ALA A 1 101 ? 8.18 32.844 12.203 1 96.88 101 ALA A CA 1
ATOM 732 C C . ALA A 1 101 ? 6.926 33.719 12.07 1 96.88 101 ALA A C 1
ATOM 734 O O . ALA A 1 101 ? 6.676 34.594 12.906 1 96.88 101 ALA A O 1
ATOM 735 N N . ASN A 1 102 ? 6.184 33.5 11.047 1 97.56 102 ASN A N 1
ATOM 736 C CA . ASN A 1 102 ? 4.938 34.219 10.852 1 97.56 102 ASN A CA 1
ATOM 737 C C . ASN A 1 102 ? 3.932 33.906 11.961 1 97.56 102 ASN A C 1
ATOM 739 O O . ASN A 1 102 ? 3.295 34.844 12.492 1 97.56 102 ASN A O 1
ATOM 743 N N . ILE A 1 103 ? 3.844 32.656 12.305 1 97.62 103 ILE A N 1
ATOM 744 C CA . ILE A 1 103 ? 2.898 32.25 13.328 1 97.62 103 ILE A CA 1
ATOM 745 C C . ILE A 1 103 ? 3.268 32.875 14.664 1 97.62 103 ILE A C 1
ATOM 747 O O . ILE A 1 103 ? 2.398 33.375 15.383 1 97.62 103 ILE A O 1
ATOM 751 N N . LYS A 1 104 ? 4.508 32.875 14.938 1 96.94 104 LYS A N 1
ATOM 752 C CA . LYS A 1 104 ? 4.98 33.531 16.156 1 96.94 104 LYS A CA 1
ATOM 753 C C . LYS A 1 104 ? 4.613 35 16.172 1 96.94 104 LYS A C 1
ATOM 755 O O . LYS A 1 104 ? 4.152 35.531 17.203 1 96.94 104 LYS A O 1
ATOM 760 N N . GLU A 1 105 ? 4.836 35.562 15.07 1 97.12 105 GLU A N 1
ATOM 761 C CA . GLU A 1 105 ? 4.523 37 14.969 1 97.12 105 GLU A CA 1
ATOM 762 C C . GLU A 1 105 ? 3.027 37.25 15.141 1 97.12 105 GLU A C 1
ATOM 764 O O . GLU A 1 105 ? 2.627 38.156 15.875 1 97.12 105 GLU A O 1
ATOM 769 N N . TRP A 1 106 ? 2.221 36.438 14.492 1 97.75 106 TRP A N 1
ATOM 770 C CA . TRP A 1 106 ? 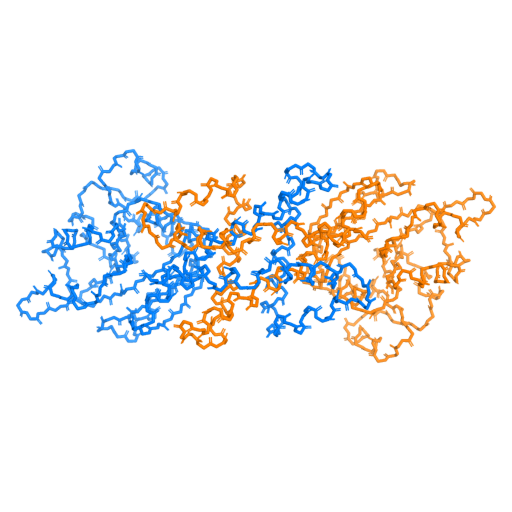0.774 36.625 14.5 1 97.75 106 TRP A CA 1
ATOM 771 C C . TRP A 1 106 ? 0.206 36.406 15.898 1 97.75 106 TRP A C 1
ATOM 773 O O . TRP A 1 106 ? -0.806 37 16.266 1 97.75 106 TRP A O 1
ATOM 783 N N . LEU A 1 107 ? 0.883 35.562 16.703 1 97.62 107 LEU A N 1
ATOM 784 C CA . LEU A 1 107 ? 0.32 35.156 17.984 1 97.62 107 LEU A CA 1
ATOM 785 C C . LEU A 1 107 ? 1.071 35.812 19.156 1 97.62 107 LEU A C 1
ATOM 787 O O . LEU A 1 107 ? 0.836 35.469 20.312 1 97.62 107 LEU A O 1
ATOM 791 N N . ASP A 1 108 ? 1.946 36.656 18.812 1 96.81 108 ASP A N 1
ATOM 792 C CA . ASP A 1 108 ? 2.742 37.312 19.844 1 96.81 108 ASP A CA 1
ATOM 793 C C . ASP A 1 108 ? 1.861 38.125 20.781 1 96.81 108 ASP A C 1
ATOM 795 O O . ASP A 1 108 ? 1.043 38.938 20.312 1 96.81 108 ASP A O 1
ATOM 799 N N . LYS A 1 109 ? 1.919 37.781 22.016 1 95.81 109 LYS A N 1
ATOM 800 C CA . LYS A 1 109 ? 1.318 38.594 23.078 1 95.81 109 LYS A CA 1
ATOM 801 C C . LYS A 1 109 ? 2.391 39.219 23.969 1 95.81 109 LYS A C 1
ATOM 803 O O . LYS A 1 109 ? 2.789 38.625 24.969 1 95.81 109 LYS A O 1
ATOM 808 N N . ASP A 1 110 ? 2.783 40.469 23.609 1 94.06 110 ASP A N 1
ATOM 809 C CA . ASP A 1 110 ? 3.77 41.219 24.375 1 94.06 110 ASP A CA 1
ATOM 810 C C . ASP A 1 110 ? 5.027 40.406 24.625 1 94.06 110 ASP A C 1
ATOM 812 O O . ASP A 1 110 ? 5.484 40.25 25.75 1 94.06 110 ASP A O 1
ATOM 816 N N . GLY A 1 111 ? 5.469 39.656 23.656 1 93.5 111 GLY A N 1
ATOM 817 C CA . GLY A 1 111 ? 6.719 38.938 23.719 1 93.5 111 GLY A CA 1
ATOM 818 C C . GLY A 1 111 ? 6.535 37.469 24.078 1 93.5 111 GLY A C 1
ATOM 819 O O . GLY A 1 111 ? 7.496 36.688 24.078 1 93.5 111 GLY A O 1
ATOM 820 N N . ILE A 1 112 ? 5.324 37.156 24.375 1 94.31 112 ILE A N 1
ATOM 821 C CA . ILE A 1 112 ? 5.043 35.75 24.719 1 94.31 112 ILE A CA 1
ATOM 822 C C . ILE A 1 112 ? 4.387 35.062 23.531 1 94.31 112 ILE A C 1
ATOM 824 O O . ILE A 1 112 ? 3.422 35.562 22.969 1 94.31 112 ILE A O 1
ATOM 828 N N . THR A 1 113 ? 4.953 33.938 23.141 1 94.19 113 THR A N 1
ATOM 829 C CA . THR A 1 113 ? 4.418 33.125 22.047 1 94.19 113 THR A CA 1
ATOM 830 C C . THR A 1 113 ? 4.078 31.719 22.531 1 94.19 113 THR A C 1
ATOM 832 O O . THR A 1 113 ? 4.66 31.234 23.5 1 94.19 113 THR A O 1
ATOM 835 N N . PRO A 1 114 ? 3.092 31.141 21.969 1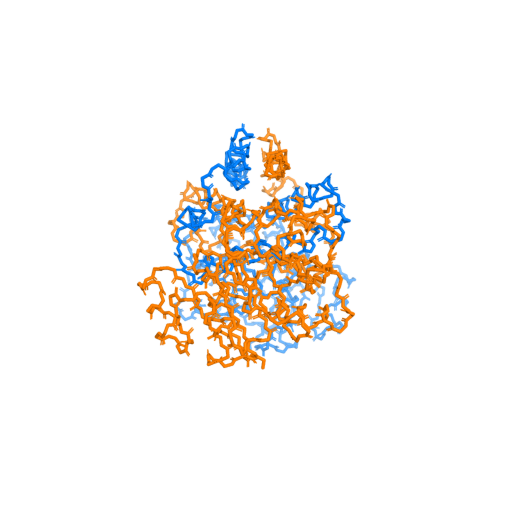 93.94 114 PRO A N 1
ATOM 836 C CA . PRO A 1 114 ? 2.719 29.797 22.406 1 93.94 114 PRO A CA 1
ATOM 837 C C . PRO A 1 114 ? 3.662 28.719 21.875 1 93.94 114 PRO A C 1
ATOM 839 O O . PRO A 1 114 ? 4.398 28.953 20.922 1 93.94 114 PRO A O 1
ATOM 842 N N . THR A 1 115 ? 3.648 27.594 22.594 1 95.19 115 THR A N 1
ATOM 843 C CA . THR A 1 115 ? 4.172 26.375 22.016 1 95.19 115 THR A CA 1
ATOM 844 C C . THR A 1 115 ? 3.277 25.875 20.875 1 95.19 115 THR A C 1
ATOM 846 O O . THR A 1 115 ? 2.055 25.812 21.031 1 95.19 115 THR A O 1
ATOM 849 N N . PHE A 1 116 ? 3.885 25.641 19.766 1 97.75 116 PHE A N 1
ATOM 850 C CA . PHE A 1 116 ? 3.041 25.109 18.703 1 97.75 116 PHE A CA 1
ATOM 851 C C . PHE A 1 116 ? 3.828 24.156 17.812 1 97.75 116 PHE A C 1
ATOM 853 O O . PHE A 1 116 ? 5.035 23.984 18 1 97.75 116 PHE A O 1
ATOM 860 N N . PHE A 1 117 ? 3.1 23.484 16.969 1 98.38 117 PHE A N 1
ATOM 861 C CA . PHE A 1 117 ? 3.627 22.484 16.062 1 98.38 117 PHE A CA 1
ATOM 862 C C . PHE A 1 117 ? 3.148 22.734 14.633 1 98.38 117 PHE A C 1
ATOM 864 O O . PHE A 1 117 ? 1.966 23 14.406 1 98.38 117 PHE A O 1
ATOM 871 N N . LEU A 1 118 ? 4.078 22.734 13.719 1 97.88 118 LEU A N 1
ATOM 872 C CA . LEU A 1 118 ? 3.709 22.594 12.312 1 97.88 118 LEU A CA 1
ATOM 873 C C . LEU A 1 118 ? 3.52 21.125 11.945 1 97.88 118 LEU A C 1
ATOM 875 O O . LEU A 1 118 ? 4.414 20.312 12.164 1 97.88 118 LEU A O 1
ATOM 879 N N . VAL A 1 119 ? 2.361 20.828 11.445 1 97.44 119 VAL A N 1
ATOM 880 C CA . VAL A 1 119 ? 2.053 19.438 11.18 1 97.44 119 VAL A CA 1
ATOM 881 C C . VAL A 1 119 ? 1.499 19.281 9.766 1 97.44 119 VAL A C 1
ATOM 883 O O . VAL A 1 119 ? 0.727 20.125 9.305 1 97.44 119 VAL A O 1
ATOM 886 N N . MET A 1 120 ? 1.952 18.219 9.078 1 95.81 120 MET A N 1
ATOM 887 C CA . MET A 1 120 ? 1.457 17.953 7.73 1 95.81 120 MET A CA 1
ATOM 888 C C . MET A 1 120 ? 1.072 16.484 7.582 1 95.81 120 MET A C 1
ATOM 890 O O . MET A 1 120 ? 1.916 15.648 7.254 1 95.81 120 MET A O 1
ATOM 894 N N . PRO A 1 121 ? -0.143 16.172 7.824 1 96.31 121 PRO A N 1
ATOM 895 C CA . PRO A 1 121 ? -0.659 14.836 7.539 1 96.31 121 PRO A CA 1
ATOM 896 C C . PRO A 1 121 ? -1.144 14.68 6.102 1 96.31 121 PRO A C 1
ATOM 898 O O . PRO A 1 121 ? -0.836 15.523 5.25 1 96.31 121 PRO A O 1
ATOM 901 N N . ASN A 1 122 ? -1.714 13.594 5.73 1 94.19 122 ASN A N 1
ATOM 902 C CA . ASN A 1 122 ? -2.479 13.414 4.5 1 94.19 122 ASN A CA 1
ATOM 903 C C . ASN A 1 122 ? -3.857 12.82 4.781 1 94.19 122 ASN A C 1
ATOM 905 O O . ASN A 1 122 ? -4.191 12.531 5.934 1 94.19 122 ASN A O 1
ATOM 909 N N . ILE A 1 123 ? -4.648 12.711 3.828 1 93.88 123 ILE A N 1
ATOM 910 C CA . ILE A 1 123 ? -6.074 12.445 4.012 1 93.88 123 ILE A CA 1
ATOM 911 C C . ILE A 1 123 ? -6.273 11.016 4.5 1 93.88 123 ILE A C 1
ATOM 913 O O . ILE A 1 123 ? -7.363 10.648 4.945 1 93.88 123 ILE A O 1
ATOM 917 N N . ALA A 1 124 ? -5.297 10.203 4.414 1 96.5 124 ALA A N 1
ATOM 918 C CA . ALA A 1 124 ? -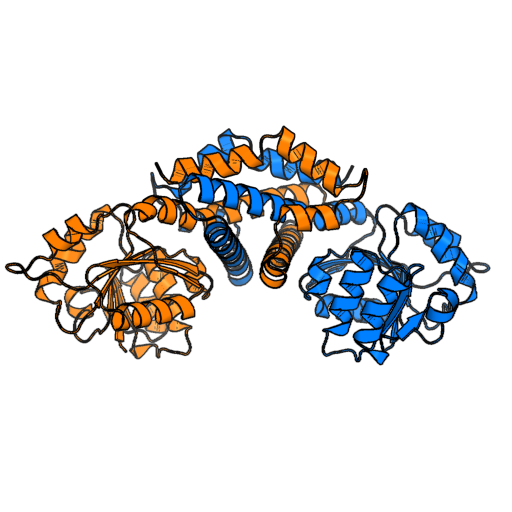5.406 8.844 4.918 1 96.5 124 ALA A CA 1
ATOM 919 C C . ALA A 1 124 ? -5.543 8.828 6.441 1 96.5 124 ALA A C 1
ATOM 921 O O . ALA A 1 124 ? -5.832 7.781 7.031 1 96.5 124 ALA A O 1
ATOM 922 N N . ILE A 1 125 ? -5.414 9.977 7.062 1 96.94 125 ILE A N 1
ATOM 923 C CA . ILE A 1 125 ? -5.559 10.117 8.508 1 96.94 125 ILE A CA 1
ATOM 924 C C . ILE A 1 125 ? -6.969 9.711 8.922 1 96.94 125 ILE A C 1
ATOM 926 O O . ILE A 1 125 ? -7.18 9.258 10.047 1 96.94 125 ILE A O 1
ATOM 930 N N . ALA A 1 126 ? -7.906 9.836 8 1 96 126 ALA A N 1
ATOM 931 C CA . ALA A 1 126 ? -9.289 9.445 8.266 1 96 126 ALA A CA 1
ATOM 932 C C . ALA A 1 126 ? -9.383 7.961 8.594 1 96 126 ALA A C 1
ATOM 934 O O . ALA A 1 126 ? -10.312 7.531 9.281 1 96 126 ALA A O 1
ATOM 935 N N . TYR A 1 127 ? -8.414 7.199 8.164 1 95.69 127 TYR A N 1
ATOM 936 C CA . TYR A 1 127 ? -8.414 5.75 8.352 1 95.69 127 TYR A CA 1
ATOM 937 C C . TYR A 1 127 ? -7.199 5.305 9.156 1 95.69 127 TYR A C 1
ATOM 939 O O . TYR A 1 127 ? -6.758 4.16 9.047 1 95.69 127 TYR A O 1
ATOM 947 N N . LYS A 1 128 ? -6.629 6.23 9.805 1 97.06 128 LYS A N 1
ATOM 948 C CA . LYS A 1 128 ? -5.512 6 10.719 1 97.06 128 LYS A CA 1
ATOM 949 C C . LYS A 1 128 ? -4.305 5.434 9.977 1 97.06 128 LYS A C 1
ATOM 951 O O . LYS A 1 128 ? -3.615 4.547 10.492 1 97.06 128 LYS A O 1
ATOM 956 N N . GLN A 1 129 ? -4.09 5.898 8.773 1 96.94 129 GLN A N 1
ATOM 957 C CA . GLN A 1 129 ? -2.967 5.445 7.961 1 96.94 129 GLN A CA 1
ATOM 958 C C . GLN A 1 129 ? -2.188 6.625 7.391 1 96.94 129 GLN A C 1
ATOM 960 O O . GLN A 1 129 ? -1.625 6.531 6.297 1 96.94 129 GLN A O 1
ATOM 965 N N . SER A 1 130 ? -2.207 7.699 8.086 1 97.31 130 SER A N 1
ATOM 966 C CA . SER A 1 130 ? -1.539 8.914 7.621 1 97.31 130 SER A CA 1
ATOM 967 C C . SER A 1 130 ? -0.037 8.852 7.879 1 97.31 130 SER A C 1
ATOM 969 O O . SER A 1 130 ? 0.401 8.328 8.906 1 97.31 130 SER A O 1
ATOM 971 N N . MET A 1 131 ? 0.736 9.297 6.879 1 97.69 131 MET A N 1
ATOM 972 C CA . MET A 1 131 ? 2.084 9.773 7.172 1 97.69 131 MET A CA 1
ATOM 973 C C . MET A 1 131 ? 2.064 11.242 7.582 1 97.69 131 MET A C 1
ATOM 975 O O . MET A 1 131 ? 1.648 12.102 6.805 1 97.69 131 MET A O 1
ATOM 979 N N . THR A 1 132 ? 2.49 11.5 8.812 1 97.94 132 THR A N 1
ATOM 980 C CA . THR A 1 132 ? 2.361 12.852 9.344 1 97.94 132 THR A CA 1
ATOM 981 C C . THR A 1 132 ? 3.729 13.422 9.703 1 97.94 132 THR A C 1
ATOM 983 O O . THR A 1 132 ? 4.512 12.781 10.406 1 97.94 132 THR A O 1
ATOM 986 N N . PHE A 1 133 ? 4.02 14.602 9.227 1 97.81 133 PHE A N 1
ATOM 987 C CA . PHE A 1 133 ? 5.254 15.312 9.547 1 97.81 133 PHE A CA 1
ATOM 988 C C . PHE A 1 133 ? 5.016 16.344 10.641 1 97.81 133 PHE A C 1
ATOM 990 O O . PHE A 1 133 ? 4.023 17.062 10.617 1 97.81 133 PHE A O 1
ATOM 997 N N . ILE A 1 134 ? 5.922 16.391 11.633 1 98.06 134 ILE A N 1
ATOM 998 C CA . ILE A 1 134 ? 5.738 17.266 12.781 1 98.06 134 ILE A CA 1
ATOM 999 C C . ILE A 1 134 ? 6.996 18.109 12.992 1 98.06 134 ILE A C 1
ATOM 1001 O O . ILE A 1 134 ? 8.102 17.562 13.07 1 98.06 134 ILE A O 1
ATOM 1005 N N . THR A 1 135 ? 6.871 19.328 13.047 1 97.88 135 THR A N 1
ATOM 1006 C CA . THR A 1 135 ? 7.93 20.266 13.422 1 97.88 135 THR A CA 1
ATOM 1007 C C . THR A 1 135 ? 7.555 21.016 14.695 1 97.88 135 THR A C 1
ATOM 1009 O O . THR A 1 135 ? 6.727 21.938 14.664 1 97.88 135 THR A O 1
ATOM 1012 N N . PRO A 1 136 ? 8.203 20.672 15.797 1 98 136 PRO A N 1
ATOM 1013 C CA . PRO A 1 136 ? 7.922 21.375 17.047 1 98 136 PRO A CA 1
ATOM 1014 C C . PRO A 1 136 ? 8.555 22.766 17.094 1 98 136 PRO A C 1
ATOM 1016 O O . PRO A 1 136 ? 9.68 22.953 16.609 1 98 136 PRO A O 1
ATOM 1019 N N . VAL A 1 137 ? 7.855 23.734 17.562 1 97.19 137 VAL A N 1
ATOM 1020 C CA . VAL A 1 137 ? 8.359 25.078 17.781 1 97.19 137 VAL A CA 1
ATOM 1021 C C . VAL A 1 137 ? 8.242 25.453 19.25 1 97.19 137 VAL A C 1
ATOM 1023 O O . VAL A 1 137 ? 7.133 25.609 19.766 1 97.19 137 VAL A O 1
ATOM 1026 N N . ASP A 1 138 ? 9.398 25.531 19.969 1 95.06 138 ASP A N 1
ATOM 1027 C CA . ASP A 1 138 ? 9.508 25.891 21.375 1 95.06 138 ASP A CA 1
ATOM 1028 C C . ASP A 1 138 ? 8.766 24.891 22.25 1 95.06 138 ASP A C 1
ATOM 1030 O O . ASP A 1 138 ? 8.086 25.281 23.203 1 95.06 138 ASP A O 1
ATOM 1034 N N . ALA A 1 139 ? 8.797 23.672 21.875 1 96.5 139 ALA A N 1
ATOM 1035 C CA . ALA A 1 139 ? 8.094 22.625 22.594 1 96.5 139 ALA A CA 1
ATOM 1036 C C . ALA A 1 139 ? 9.055 21.781 23.422 1 96.5 139 ALA A C 1
ATOM 1038 O O . ALA A 1 139 ? 10.188 21.531 23.016 1 96.5 139 ALA A O 1
ATOM 1039 N N . SER A 1 140 ? 8.578 21.359 24.578 1 96.56 140 SER A N 1
ATOM 1040 C CA . SER A 1 140 ? 9.359 20.453 25.406 1 96.56 140 SER A CA 1
ATOM 1041 C C . SER A 1 140 ? 9.297 19.031 24.891 1 96.56 140 SER A C 1
ATOM 1043 O O . SER A 1 140 ? 8.453 18.703 24.047 1 96.56 140 SER A O 1
ATOM 1045 N N . ALA A 1 141 ? 10.195 18.219 25.406 1 97.06 141 ALA A N 1
ATOM 1046 C CA . ALA A 1 141 ? 10.227 16.812 25.016 1 97.06 141 ALA A CA 1
ATOM 1047 C C . ALA A 1 141 ? 8.906 16.125 25.344 1 97.06 141 ALA A C 1
ATOM 1049 O O . ALA A 1 141 ? 8.43 15.289 24.562 1 97.06 141 ALA A O 1
ATOM 1050 N N . THR A 1 142 ? 8.398 16.484 26.422 1 96.81 142 THR A N 1
ATOM 1051 C CA . THR A 1 142 ? 7.141 15.891 26.859 1 96.81 142 THR A CA 1
ATOM 1052 C C . THR A 1 142 ? 6.004 16.297 25.922 1 96.81 142 THR A C 1
ATOM 1054 O O . THR A 1 142 ? 5.156 15.469 25.578 1 96.81 142 THR A O 1
ATOM 1057 N N . GLU A 1 143 ? 6.016 17.547 25.547 1 96.5 143 GLU A N 1
ATOM 1058 C CA . GLU A 1 143 ? 4.988 18.031 24.625 1 96.5 143 GLU A CA 1
ATOM 1059 C C . GLU A 1 143 ? 5.117 17.391 23.25 1 96.5 143 GLU A C 1
ATOM 1061 O O . GLU A 1 143 ? 4.117 17.031 22.641 1 96.5 143 GLU A O 1
ATOM 1066 N N . ILE A 1 144 ? 6.344 17.25 22.844 1 97.94 144 ILE A N 1
ATOM 1067 C CA . ILE A 1 144 ? 6.613 16.625 21.547 1 97.94 144 ILE A CA 1
ATOM 1068 C C . ILE A 1 144 ? 6.113 15.172 21.578 1 97.94 144 ILE A C 1
ATOM 1070 O O . ILE A 1 144 ? 5.461 14.719 20.641 1 97.94 144 ILE A O 1
ATOM 1074 N N . GLN A 1 145 ? 6.336 14.477 22.578 1 97.44 145 GLN A N 1
ATOM 1075 C CA . GLN A 1 145 ? 5.902 13.094 22.719 1 97.44 145 GLN A CA 1
ATOM 1076 C C . GLN A 1 145 ? 4.379 12.992 22.703 1 97.44 145 GLN A C 1
ATOM 1078 O O . GLN A 1 145 ? 3.82 12.086 22.078 1 97.44 145 GLN A O 1
ATOM 1083 N N . GLN A 1 146 ? 3.787 13.883 23.406 1 96 146 GLN A N 1
ATOM 1084 C CA . GLN A 1 146 ? 2.328 13.883 23.469 1 96 146 GLN A CA 1
ATOM 1085 C C . GLN A 1 146 ? 1.709 14.055 22.094 1 96 146 GLN A C 1
ATOM 1087 O O . GLN A 1 146 ? 0.788 13.328 21.719 1 96 146 GLN A O 1
ATOM 1092 N N . ILE A 1 147 ? 2.217 15 21.375 1 97.44 147 ILE A N 1
ATOM 1093 C CA . ILE A 1 147 ? 1.689 15.273 20.047 1 97.44 147 ILE A CA 1
ATOM 1094 C C . ILE A 1 147 ? 2.004 14.102 19.109 1 97.44 147 ILE A C 1
ATOM 1096 O O . ILE A 1 147 ? 1.151 13.68 18.328 1 97.44 147 ILE A O 1
ATOM 1100 N N . THR A 1 148 ? 3.193 13.602 19.203 1 97.81 148 THR A N 1
ATOM 1101 C CA . THR A 1 148 ? 3.613 12.469 18.375 1 97.81 148 THR A CA 1
ATOM 1102 C C . THR A 1 148 ? 2.707 11.266 18.609 1 97.81 148 THR A C 1
ATOM 1104 O O . THR A 1 148 ? 2.318 10.578 17.672 1 97.81 148 THR A O 1
ATOM 1107 N N . GLU A 1 149 ? 2.355 11.023 19.812 1 96.56 149 GLU A N 1
ATOM 1108 C CA . GLU A 1 149 ? 1.511 9.891 20.156 1 96.56 149 GLU A CA 1
ATOM 1109 C C . GLU A 1 149 ? 0.129 10.008 19.531 1 96.56 149 GLU A C 1
ATOM 1111 O O . GLU A 1 149 ? -0.462 9.008 19.109 1 96.56 149 GLU A O 1
ATOM 1116 N N . ILE A 1 150 ? -0.348 11.18 19.5 1 96.25 150 ILE A N 1
ATOM 1117 C CA . ILE A 1 150 ? -1.656 11.406 18.891 1 96.25 150 ILE A CA 1
ATOM 1118 C C . ILE A 1 150 ? -1.614 11.039 17.406 1 96.25 150 ILE A C 1
ATOM 1120 O O . ILE A 1 150 ? -2.461 10.281 16.922 1 96.25 150 ILE A O 1
ATOM 1124 N N . PHE A 1 151 ? -0.591 11.516 16.75 1 97.31 151 PHE A N 1
ATOM 1125 C CA . PHE A 1 151 ? -0.54 11.297 15.305 1 97.31 151 PHE A CA 1
ATOM 1126 C C . PHE A 1 151 ? -0.084 9.875 14.984 1 97.31 151 PHE A C 1
ATOM 1128 O O . PHE A 1 151 ? -0.418 9.336 13.93 1 97.31 151 PHE A O 1
ATOM 1135 N N . ASP A 1 152 ? 0.628 9.234 15.938 1 96.56 152 ASP A N 1
ATOM 1136 C CA . ASP A 1 152 ? 0.98 7.824 15.773 1 96.56 152 ASP A CA 1
ATOM 1137 C C . ASP A 1 152 ? -0.257 6.934 15.867 1 96.56 152 ASP A C 1
ATOM 1139 O O . ASP A 1 152 ? -0.287 5.844 15.297 1 96.56 152 ASP A O 1
ATOM 1143 N N . GLU A 1 153 ? -1.249 7.418 16.578 1 95.44 153 GLU A N 1
ATOM 1144 C CA . GLU A 1 153 ? -2.525 6.711 16.641 1 95.44 153 GLU A CA 1
ATOM 1145 C C . GLU A 1 153 ? -3.266 6.805 15.305 1 95.44 153 GLU A C 1
ATOM 1147 O O . GLU A 1 153 ? -4.117 5.965 15 1 95.44 153 GLU A O 1
ATOM 1152 N N . LEU A 1 154 ? -2.928 7.789 14.555 1 96.88 154 LEU A N 1
ATOM 1153 C CA . LEU A 1 154 ? -3.623 8.062 13.297 1 96.88 154 LEU A CA 1
ATOM 1154 C C . LEU A 1 154 ? -2.771 7.652 12.102 1 96.88 154 LEU A C 1
ATOM 1156 O O . LEU A 1 154 ? -3.072 8.016 10.961 1 96.88 154 LEU A O 1
ATOM 1160 N N . GLY A 1 155 ? -1.742 6.879 12.32 1 96.75 155 GLY A N 1
ATOM 1161 C CA . GLY A 1 155 ? -0.779 6.438 11.32 1 96.75 155 GLY A CA 1
ATOM 1162 C C . GLY A 1 155 ? 0.646 6.418 11.836 1 96.75 155 GLY A C 1
ATOM 1163 O O . GLY A 1 155 ? 0.925 5.82 12.883 1 96.75 155 GLY A O 1
ATOM 1164 N N . GLU A 1 156 ? 1.56 7.016 11.023 1 97.31 156 GLU A N 1
ATOM 1165 C CA . GLU A 1 156 ? 2.951 7.203 11.414 1 97.31 156 GLU A CA 1
ATOM 1166 C C . GLU A 1 156 ? 3.35 8.672 11.367 1 97.31 156 GLU A C 1
ATOM 1168 O O . GLU A 1 156 ? 2.764 9.453 10.617 1 97.31 156 GLU A O 1
ATOM 1173 N N . SER A 1 157 ? 4.277 8.984 12.195 1 97.56 157 SER A N 1
ATOM 1174 C CA . SER A 1 157 ? 4.727 10.367 12.211 1 97.56 157 SER A CA 1
ATOM 1175 C C . SER A 1 157 ? 6.246 10.461 12.172 1 97.56 157 SER A C 1
ATOM 1177 O O . SER A 1 157 ? 6.941 9.477 12.438 1 97.56 157 SER A O 1
ATOM 1179 N N . LEU A 1 158 ? 6.762 11.539 11.688 1 97.56 158 LEU A N 1
ATOM 1180 C CA . LEU A 1 158 ? 8.188 11.859 11.648 1 97.56 158 LEU A CA 1
ATOM 1181 C C . LEU A 1 158 ? 8.438 13.281 12.148 1 97.56 158 LEU A C 1
ATOM 1183 O O . LEU A 1 158 ? 7.844 14.234 11.641 1 97.56 158 LEU A O 1
ATOM 1187 N N . ILE A 1 159 ? 9.242 13.398 13.195 1 97.69 159 ILE A N 1
ATOM 1188 C CA . ILE A 1 159 ? 9.672 14.711 13.664 1 97.69 159 ILE A CA 1
ATOM 1189 C C . ILE A 1 159 ? 10.805 15.227 12.773 1 97.69 159 ILE A C 1
ATOM 1191 O O . ILE A 1 159 ? 11.758 14.5 12.484 1 97.69 159 ILE A O 1
ATOM 1195 N N . MET A 1 160 ? 10.672 16.484 12.344 1 95.56 160 MET A N 1
ATOM 1196 C CA . MET A 1 160 ? 11.711 17.016 11.469 1 95.56 160 MET A CA 1
ATOM 1197 C C . MET A 1 160 ? 11.883 18.516 11.68 1 95.56 160 MET A C 1
ATOM 1199 O O . MET A 1 160 ? 11.07 19.141 12.359 1 95.56 160 MET A O 1
ATOM 1203 N N . GLU A 1 161 ? 12.922 19 11.117 1 95.75 161 GLU A N 1
ATOM 1204 C CA . GLU A 1 161 ? 13.203 20.422 11.164 1 95.75 161 GLU A CA 1
ATOM 1205 C C . GLU A 1 161 ? 12.359 21.188 10.156 1 95.75 161 GLU A C 1
ATOM 1207 O O . GLU A 1 161 ? 11.953 20.641 9.133 1 95.75 161 GLU A O 1
ATOM 1212 N N . GLU A 1 162 ? 12.18 22.422 10.461 1 95.62 162 GLU A N 1
ATOM 1213 C CA . GLU A 1 162 ? 11.312 23.266 9.625 1 95.62 162 GLU A CA 1
ATOM 1214 C C . GLU A 1 162 ? 11.867 23.391 8.211 1 95.62 162 GLU A C 1
ATOM 1216 O O . GLU A 1 162 ? 11.109 23.5 7.25 1 95.62 162 GLU A O 1
ATOM 1221 N N . ARG A 1 163 ? 13.211 23.406 8.055 1 93.56 163 ARG A N 1
ATOM 1222 C CA . ARG A 1 163 ? 13.812 23.578 6.738 1 93.56 163 ARG A CA 1
ATOM 1223 C C . ARG A 1 163 ? 13.367 22.484 5.781 1 93.56 163 ARG A C 1
ATOM 1225 O O . ARG A 1 163 ? 13.391 22.656 4.562 1 93.56 163 ARG A O 1
ATOM 1232 N N . LEU A 1 164 ? 12.891 21.328 6.277 1 94.25 164 LEU A N 1
ATOM 1233 C CA . LEU A 1 164 ? 12.484 20.188 5.457 1 94.25 164 LEU A CA 1
ATOM 1234 C C . LEU A 1 164 ? 10.984 20.219 5.203 1 94.25 164 LEU A C 1
ATOM 1236 O O . LEU A 1 164 ? 10.461 19.375 4.477 1 94.25 164 LEU A O 1
ATOM 1240 N N . PHE A 1 165 ? 10.305 21.219 5.676 1 93 165 PHE A N 1
ATOM 1241 C CA . PHE A 1 165 ? 8.852 21.203 5.66 1 93 165 PHE A CA 1
ATOM 1242 C C . PHE A 1 165 ? 8.32 21.328 4.234 1 93 165 PHE A C 1
ATOM 1244 O O . PHE A 1 165 ? 7.336 20.688 3.875 1 93 165 PHE A O 1
ATOM 1251 N N . PRO A 1 166 ? 9 22.094 3.369 1 91.94 166 PRO A N 1
ATOM 1252 C CA . PRO A 1 166 ? 8.547 22.094 1.978 1 91.94 166 PRO A CA 1
ATOM 1253 C C . PRO A 1 166 ? 8.617 20.703 1.331 1 91.94 166 PRO A C 1
ATOM 1255 O O . PRO A 1 166 ? 7.703 20.312 0.6 1 91.94 166 PRO A O 1
ATOM 1258 N N . ALA A 1 167 ? 9.68 20.031 1.604 1 93.56 167 ALA A N 1
ATOM 1259 C CA . ALA A 1 167 ? 9.82 18.656 1.118 1 93.56 167 ALA A CA 1
ATOM 1260 C C . ALA A 1 167 ? 8.742 17.75 1.71 1 93.56 167 ALA A C 1
ATOM 1262 O O . ALA A 1 167 ? 8.18 16.922 1.009 1 93.56 167 ALA A O 1
ATOM 1263 N N . ALA A 1 168 ? 8.453 17.953 2.957 1 93.25 168 ALA A N 1
ATOM 1264 C CA . ALA A 1 168 ? 7.422 17.172 3.645 1 93.25 168 ALA A CA 1
ATOM 1265 C C . ALA A 1 168 ? 6.051 17.406 3.016 1 93.25 168 ALA A C 1
ATOM 1267 O O . ALA A 1 168 ? 5.27 16.469 2.85 1 93.25 168 ALA A O 1
ATOM 1268 N N . THR A 1 169 ? 5.836 18.625 2.717 1 90.75 169 THR A N 1
ATOM 1269 C CA . THR A 1 169 ? 4.566 18.969 2.084 1 90.75 169 THR A CA 1
ATOM 1270 C C . THR A 1 169 ? 4.43 18.266 0.736 1 90.75 169 THR A C 1
ATOM 1272 O O . THR A 1 169 ? 3.371 17.719 0.423 1 90.75 169 THR A O 1
ATOM 1275 N N . ALA A 1 170 ? 5.516 18.281 -0.016 1 91.62 170 ALA A N 1
ATOM 1276 C CA . ALA A 1 170 ? 5.52 17.578 -1.302 1 91.62 170 ALA A CA 1
ATOM 1277 C C . ALA A 1 170 ? 5.277 16.078 -1.118 1 91.62 170 ALA A C 1
ATOM 1279 O O . ALA A 1 170 ? 4.508 15.477 -1.868 1 91.62 170 ALA A O 1
ATOM 1280 N N . MET A 1 171 ? 5.891 15.508 -0.142 1 92.38 171 MET A N 1
ATOM 1281 C CA . MET A 1 171 ? 5.762 14.078 0.118 1 92.38 171 MET A CA 1
ATOM 1282 C C . MET A 1 171 ? 4.359 13.734 0.608 1 92.38 171 MET A C 1
ATOM 1284 O O . MET A 1 171 ? 3.855 12.641 0.35 1 92.38 171 MET A O 1
ATOM 1288 N N . SER A 1 172 ? 3.779 14.625 1.319 1 89.94 172 SER A N 1
ATOM 1289 C CA . SER A 1 172 ? 2.408 14.406 1.769 1 89.94 172 SER A CA 1
ATOM 1290 C C . SER A 1 172 ? 1.44 14.367 0.59 1 89.94 172 SER A C 1
ATOM 1292 O O . SER A 1 172 ? 0.468 13.609 0.607 1 89.94 172 SER A O 1
ATOM 1294 N N . CYS A 1 173 ? 1.718 15.133 -0.43 1 90.75 173 CYS A N 1
ATOM 1295 C CA . CYS A 1 173 ? 0.877 15.164 -1.621 1 90.75 173 CYS A CA 1
ATOM 1296 C C . CYS A 1 173 ? 1.057 13.898 -2.449 1 90.75 173 CYS A C 1
ATOM 1298 O O . CYS A 1 173 ? 0.245 13.602 -3.33 1 90.75 173 CYS A O 1
ATOM 1300 N N . ALA A 1 174 ? 2.104 13.219 -2.117 1 93.38 174 ALA A N 1
ATOM 1301 C CA . ALA A 1 174 ? 2.451 12.008 -2.859 1 93.38 174 ALA A CA 1
ATOM 1302 C C . ALA A 1 174 ? 1.348 10.961 -2.744 1 93.38 174 ALA A C 1
ATOM 1304 O O . ALA A 1 174 ? 1.291 10.016 -3.543 1 93.38 174 ALA A O 1
ATOM 1305 N N . ILE A 1 175 ? 0.451 11.094 -1.791 1 95.75 175 ILE A N 1
ATOM 1306 C CA . ILE A 1 175 ? -0.671 10.172 -1.695 1 95.75 175 ILE A CA 1
ATOM 1307 C C . ILE A 1 175 ? -1.516 10.25 -2.965 1 95.75 175 ILE A C 1
ATOM 1309 O O . ILE A 1 175 ? -2.027 9.234 -3.443 1 95.75 175 ILE A O 1
ATOM 1313 N N . ALA A 1 176 ? -1.653 11.438 -3.5 1 95.75 176 ALA A N 1
ATOM 1314 C CA . ALA A 1 176 ? -2.371 11.625 -4.758 1 95.75 176 ALA A CA 1
ATOM 1315 C C . ALA A 1 176 ? -1.636 10.953 -5.914 1 95.75 176 ALA A C 1
ATOM 1317 O O . ALA A 1 176 ? -2.264 10.414 -6.828 1 95.75 176 ALA A O 1
ATOM 1318 N N . TYR A 1 177 ? -0.325 11 -5.91 1 96.88 177 TYR A N 1
ATOM 1319 C CA . TYR A 1 177 ? 0.483 10.359 -6.941 1 96.88 177 TYR A CA 1
ATOM 1320 C C . TYR A 1 177 ? 0.336 8.844 -6.887 1 96.88 177 TYR A C 1
ATOM 1322 O O . TYR A 1 177 ? 0.294 8.18 -7.926 1 96.88 177 TYR A O 1
ATOM 1330 N N . ALA A 1 178 ? 0.286 8.352 -5.691 1 97.88 178 ALA A N 1
ATOM 1331 C CA . ALA A 1 178 ? 0.044 6.926 -5.523 1 97.88 178 ALA A CA 1
ATOM 1332 C C . ALA A 1 178 ? -1.31 6.523 -6.102 1 97.88 178 ALA A C 1
ATOM 1334 O O . ALA A 1 178 ? -1.432 5.477 -6.742 1 97.88 178 ALA A O 1
ATOM 1335 N N . MET A 1 179 ? -2.314 7.344 -5.871 1 98 179 MET A N 1
ATOM 1336 C CA . MET A 1 179 ? -3.645 7.055 -6.398 1 98 179 MET A CA 1
ATOM 1337 C C . MET A 1 179 ? -3.65 7.117 -7.922 1 98 179 MET A C 1
ATOM 1339 O O . MET A 1 179 ? -4.34 6.336 -8.578 1 98 179 MET A O 1
ATOM 1343 N N . ARG A 1 180 ? -2.869 8.023 -8.461 1 97.5 180 ARG A N 1
ATOM 1344 C CA . ARG A 1 180 ? -2.717 8.07 -9.914 1 97.5 180 ARG A CA 1
ATOM 1345 C C . ARG A 1 180 ? -2.035 6.812 -10.438 1 97.5 180 ARG A C 1
ATOM 1347 O O . ARG A 1 180 ? -2.383 6.309 -11.5 1 97.5 180 ARG A O 1
ATOM 1354 N N . TYR A 1 181 ? -1.03 6.398 -9.695 1 98.25 181 TYR A N 1
ATOM 1355 C CA . TYR A 1 181 ? -0.365 5.145 -10.031 1 98.25 181 TYR A CA 1
ATOM 1356 C C . TYR A 1 181 ? -1.354 3.986 -10.031 1 98.25 181 TYR A C 1
ATOM 1358 O O . TYR A 1 181 ? -1.336 3.15 -10.938 1 98.25 181 TYR A O 1
ATOM 1366 N N . VAL A 1 182 ? -2.232 3.924 -9.055 1 97.94 182 VAL A N 1
ATOM 1367 C CA . VAL A 1 182 ? -3.279 2.91 -8.984 1 97.94 182 VAL A CA 1
ATOM 1368 C C . VAL A 1 182 ? -4.164 3 -10.227 1 97.94 182 VAL A C 1
ATOM 1370 O O . VAL A 1 182 ? -4.418 1.993 -10.891 1 97.94 182 VAL A O 1
ATOM 1373 N N . ARG A 1 183 ? -4.59 4.219 -10.531 1 97.94 183 ARG A N 1
ATOM 1374 C CA . ARG A 1 183 ? -5.48 4.43 -11.664 1 97.94 183 ARG A CA 1
ATOM 1375 C C . ARG A 1 183 ? -4.84 3.945 -12.961 1 97.94 183 ARG A C 1
ATOM 1377 O O . ARG A 1 183 ? -5.484 3.27 -13.766 1 97.94 183 ARG A O 1
ATOM 1384 N N . ALA A 1 184 ? -3.6 4.301 -13.172 1 97.5 184 ALA A N 1
ATOM 1385 C CA . ALA A 1 184 ? -2.877 3.881 -14.367 1 97.5 184 ALA A CA 1
ATOM 1386 C C . ALA A 1 184 ? -2.826 2.359 -14.477 1 97.5 184 ALA A C 1
ATOM 1388 O O . ALA A 1 184 ? -3.037 1.798 -15.555 1 97.5 184 ALA A O 1
ATOM 1389 N N . ASN A 1 185 ? -2.52 1.661 -13.375 1 97.81 185 ASN A N 1
ATOM 1390 C CA . ASN A 1 185 ? -2.484 0.203 -13.359 1 97.81 185 ASN A CA 1
ATOM 1391 C C . ASN A 1 185 ? -3.855 -0.394 -13.656 1 97.81 185 ASN A C 1
ATOM 1393 O O . ASN A 1 185 ? -3.959 -1.398 -14.367 1 97.81 185 ASN A O 1
ATOM 1397 N N . VAL A 1 186 ? -4.891 0.226 -13.07 1 97.56 186 VAL A N 1
ATOM 1398 C CA . VAL A 1 186 ? -6.25 -0.245 -13.32 1 97.56 186 VAL A CA 1
ATOM 1399 C C . VAL A 1 186 ? -6.57 -0.146 -14.805 1 97.56 186 VAL A C 1
ATOM 1401 O O . VAL A 1 186 ? -7.137 -1.075 -15.391 1 97.56 186 VAL A O 1
ATOM 1404 N N . GLU A 1 187 ? -6.207 0.942 -15.445 1 97.25 187 GLU A N 1
ATOM 1405 C CA . GLU A 1 187 ? -6.41 1.108 -16.875 1 97.25 187 GLU A CA 1
ATOM 1406 C C . GLU A 1 187 ? -5.684 0.021 -17.672 1 97.25 187 GLU A C 1
ATOM 1408 O O . GLU A 1 187 ? -6.238 -0.547 -18.609 1 97.25 187 GLU A O 1
ATOM 1413 N N . GLY A 1 188 ? -4.484 -0.214 -17.297 1 96.75 188 GLY A N 1
ATOM 1414 C CA . GLY A 1 188 ? -3.758 -1.306 -17.922 1 96.75 188 GLY A CA 1
ATOM 1415 C C . GLY A 1 188 ? -4.441 -2.65 -17.766 1 96.75 188 GLY A C 1
ATOM 1416 O O . GLY A 1 188 ? -4.508 -3.439 -18.703 1 96.75 188 GLY A O 1
ATOM 1417 N N . GLY A 1 189 ? -4.91 -2.938 -16.531 1 96.31 189 GLY A N 1
ATOM 1418 C CA . GLY A 1 189 ? -5.648 -4.168 -16.281 1 96.31 189 GLY A CA 1
ATOM 1419 C C . GLY A 1 189 ? -6.895 -4.301 -17.141 1 96.31 189 GLY A C 1
ATOM 1420 O O . GLY A 1 189 ? -7.164 -5.371 -17.688 1 96.31 189 GLY A O 1
ATOM 1421 N N . VAL A 1 190 ? -7.629 -3.201 -17.266 1 96.62 190 VAL A N 1
ATOM 1422 C CA . VAL A 1 190 ? -8.828 -3.191 -18.094 1 96.62 190 VAL A CA 1
ATOM 1423 C C . VAL A 1 190 ? -8.461 -3.443 -19.562 1 96.62 190 VAL A C 1
ATOM 1425 O O . VAL A 1 190 ? -9.125 -4.215 -20.25 1 96.62 190 VAL A O 1
ATOM 1428 N N . GLU A 1 191 ? -7.434 -2.801 -20 1 96.38 191 GLU A N 1
ATOM 1429 C CA . GLU A 1 191 ? -6.973 -3.01 -21.375 1 96.38 191 GLU A CA 1
ATOM 1430 C C . GLU A 1 191 ? -6.617 -4.473 -21.625 1 96.38 191 GLU A C 1
ATOM 1432 O O . GLU A 1 191 ? -6.801 -4.984 -22.719 1 96.38 191 GLU A O 1
ATOM 1437 N N . MET A 1 192 ? -6.172 -5.156 -20.609 1 95.44 192 MET A N 1
ATOM 1438 C CA . MET A 1 192 ? -5.742 -6.543 -20.75 1 95.44 192 MET A CA 1
ATOM 1439 C C . MET A 1 192 ? -6.922 -7.496 -20.594 1 95.44 192 MET A C 1
ATOM 1441 O O . MET A 1 192 ? -6.762 -8.711 -20.75 1 95.44 192 MET A O 1
ATOM 1445 N N . GLY A 1 193 ? -8.102 -6.926 -20.203 1 94.88 193 GLY A N 1
ATOM 1446 C CA . GLY A 1 193 ? -9.289 -7.754 -20.281 1 94.88 193 GLY A CA 1
ATOM 1447 C C . GLY A 1 193 ? -10.016 -7.895 -18.969 1 94.88 193 GLY A C 1
ATOM 1448 O O . GLY A 1 193 ? -11.078 -8.516 -18.891 1 94.88 193 GLY A O 1
ATOM 1449 N N . PHE A 1 194 ? -9.531 -7.352 -17.906 1 95.94 194 PHE A N 1
ATOM 1450 C CA . PHE A 1 194 ? -10.211 -7.418 -16.625 1 95.94 194 PHE A CA 1
ATOM 1451 C C . PHE A 1 194 ? -11.328 -6.379 -16.547 1 95.94 194 PHE A C 1
ATOM 1453 O O . PHE A 1 194 ? -11.195 -5.281 -17.094 1 95.94 194 PHE A O 1
ATOM 1460 N N . LYS A 1 195 ? -12.375 -6.801 -15.875 1 95.88 195 LYS A N 1
ATOM 1461 C CA . LYS A 1 195 ? -13.367 -5.785 -15.531 1 95.88 195 LYS A CA 1
ATOM 1462 C C . LYS A 1 195 ? -12.773 -4.734 -14.594 1 95.88 195 LYS A C 1
ATOM 1464 O O . LYS A 1 195 ? -11.906 -5.047 -13.773 1 95.88 195 LYS A O 1
ATOM 1469 N N . ALA A 1 196 ? -13.266 -3.5 -14.664 1 95.25 196 ALA A N 1
ATOM 1470 C CA . ALA A 1 196 ? -12.695 -2.369 -13.938 1 95.25 196 ALA A CA 1
ATOM 1471 C C . ALA A 1 196 ? -12.656 -2.65 -12.438 1 95.25 196 ALA A C 1
ATOM 1473 O O . ALA A 1 196 ? -11.648 -2.4 -11.773 1 95.25 196 ALA A O 1
ATOM 1474 N N . LYS A 1 197 ? -13.672 -3.143 -11.859 1 95.56 197 LYS A N 1
ATOM 1475 C CA . LYS A 1 197 ? -13.75 -3.42 -10.43 1 95.56 197 LYS A CA 1
ATOM 1476 C C . LYS A 1 197 ? -12.727 -4.48 -10.016 1 95.56 197 LYS A C 1
ATOM 1478 O O . LYS A 1 197 ? -12.055 -4.34 -8.992 1 95.56 197 LYS A O 1
ATOM 1483 N N . ASP A 1 198 ? -12.586 -5.535 -10.805 1 96 198 ASP A N 1
ATOM 1484 C CA . ASP A 1 198 ? -11.594 -6.578 -10.539 1 96 198 ASP A CA 1
ATOM 1485 C C . ASP A 1 198 ? -10.172 -6.035 -10.664 1 96 198 ASP A C 1
ATOM 1487 O O . ASP A 1 198 ? -9.32 -6.332 -9.828 1 96 198 ASP A O 1
ATOM 1491 N N . ALA A 1 199 ? -10.008 -5.238 -11.734 1 96.81 199 ALA A N 1
ATOM 1492 C CA . ALA A 1 199 ? -8.695 -4.637 -11.938 1 96.81 199 ALA A CA 1
ATOM 1493 C C . ALA A 1 199 ? -8.281 -3.795 -10.734 1 96.81 199 ALA A C 1
ATOM 1495 O O . ALA A 1 199 ? -7.141 -3.865 -10.281 1 96.81 199 ALA A O 1
ATOM 1496 N N . GLN A 1 200 ? -9.203 -3.012 -10.219 1 97.06 200 GLN A N 1
ATOM 1497 C CA . GLN A 1 200 ? -8.898 -2.17 -9.07 1 97.06 200 GLN A CA 1
ATOM 1498 C C . GLN A 1 200 ? -8.562 -3.016 -7.844 1 97.06 200 GLN A C 1
ATOM 1500 O O . GLN A 1 200 ? -7.605 -2.717 -7.121 1 97.06 200 GLN A O 1
ATOM 1505 N N . LYS A 1 201 ? -9.32 -4.047 -7.605 1 96.62 201 LYS A N 1
ATOM 1506 C CA . LYS A 1 201 ? -9.055 -4.957 -6.496 1 96.62 201 LYS A CA 1
ATOM 1507 C C . LYS A 1 201 ? -7.668 -5.582 -6.621 1 96.62 201 LYS A C 1
ATOM 1509 O O . LYS A 1 201 ? -6.91 -5.625 -5.652 1 96.62 201 LYS A O 1
ATOM 1514 N N . ILE A 1 202 ? -7.355 -6.023 -7.797 1 97.5 202 ILE A N 1
ATOM 1515 C CA . ILE A 1 202 ? -6.082 -6.668 -8.086 1 97.5 202 ILE A CA 1
ATOM 1516 C C . ILE A 1 202 ? -4.934 -5.699 -7.809 1 97.5 202 ILE A C 1
ATOM 1518 O O . ILE A 1 202 ? -3.99 -6.039 -7.09 1 97.5 202 ILE A O 1
ATOM 1522 N N . VAL A 1 203 ? -5.074 -4.512 -8.328 1 97.75 203 VAL A N 1
ATOM 1523 C CA . VAL A 1 203 ? -4.008 -3.52 -8.258 1 97.75 203 VAL A CA 1
ATOM 1524 C C . VAL A 1 203 ? -3.789 -3.104 -6.805 1 97.75 203 VAL A C 1
ATOM 1526 O O . VAL A 1 203 ? -2.652 -3.068 -6.324 1 97.75 203 VAL A O 1
ATOM 1529 N N . LEU A 1 204 ? -4.84 -2.812 -6.094 1 98.06 204 LEU A N 1
ATOM 1530 C CA . LEU A 1 204 ? -4.738 -2.375 -4.707 1 98.06 204 LEU A CA 1
ATOM 1531 C C . LEU A 1 204 ? -4.098 -3.455 -3.842 1 98.06 204 LEU A C 1
ATOM 1533 O O . LEU A 1 204 ? -3.199 -3.168 -3.045 1 98.06 204 LEU A O 1
ATOM 1537 N N . GLN A 1 205 ? -4.477 -4.676 -4.02 1 97.88 205 GLN A N 1
ATOM 1538 C CA . GLN A 1 205 ? -3.912 -5.77 -3.236 1 97.88 205 GLN A CA 1
ATOM 1539 C C . GLN A 1 205 ? -2.441 -5.988 -3.582 1 97.88 205 GLN A C 1
ATOM 1541 O O . GLN A 1 205 ? -1.631 -6.297 -2.705 1 97.88 205 GLN A O 1
ATOM 1546 N N . THR A 1 206 ? -2.141 -5.879 -4.875 1 97.62 206 THR A N 1
ATOM 1547 C CA . THR A 1 206 ? -0.764 -6.062 -5.32 1 97.62 206 THR A CA 1
ATOM 1548 C C . THR A 1 206 ? 0.146 -4.996 -4.715 1 97.62 206 THR A C 1
ATOM 1550 O O . THR A 1 206 ? 1.219 -5.312 -4.195 1 97.62 206 THR A O 1
ATOM 1553 N N . ILE A 1 207 ? -0.285 -3.74 -4.766 1 97.88 207 ILE A N 1
ATOM 1554 C CA . ILE A 1 207 ? 0.497 -2.648 -4.199 1 97.88 207 ILE A CA 1
ATOM 1555 C C . ILE A 1 207 ? 0.605 -2.82 -2.688 1 97.88 207 ILE A C 1
ATOM 1557 O O . ILE A 1 207 ? 1.679 -2.631 -2.109 1 97.88 207 ILE A O 1
ATOM 1561 N N . LYS A 1 208 ? -0.499 -3.16 -2.051 1 97.5 208 LYS A N 1
ATOM 1562 C CA . LYS A 1 208 ? -0.496 -3.438 -0.617 1 97.5 208 LYS A CA 1
ATOM 1563 C C . LYS A 1 208 ? 0.53 -4.512 -0.267 1 97.5 208 LYS A C 1
ATOM 1565 O O . LYS A 1 208 ? 1.275 -4.371 0.705 1 97.5 208 LYS A O 1
ATOM 1570 N N . GLY A 1 209 ? 0.569 -5.566 -1.031 1 97.12 209 GLY A N 1
ATOM 1571 C CA . GLY A 1 209 ? 1.538 -6.633 -0.826 1 97.12 209 GLY A CA 1
ATOM 1572 C C . GLY A 1 209 ? 2.975 -6.164 -0.954 1 97.12 209 GLY A C 1
ATOM 1573 O O . GLY A 1 209 ? 3.836 -6.562 -0.165 1 97.12 209 GLY A O 1
ATOM 1574 N N . ALA A 1 210 ? 3.248 -5.352 -1.959 1 97.31 210 ALA A N 1
ATOM 1575 C CA . ALA A 1 210 ? 4.594 -4.812 -2.154 1 97.31 210 ALA A CA 1
ATOM 1576 C C . ALA A 1 210 ? 5.035 -3.99 -0.949 1 97.31 210 ALA A C 1
ATOM 1578 O O . ALA A 1 210 ? 6.156 -4.141 -0.463 1 97.31 210 ALA A O 1
ATOM 1579 N N . VAL A 1 211 ? 4.121 -3.137 -0.489 1 97.5 211 VAL A N 1
ATOM 1580 C CA . VAL A 1 211 ? 4.418 -2.264 0.644 1 97.5 211 VAL A CA 1
ATOM 1581 C C . VAL A 1 211 ? 4.688 -3.107 1.889 1 97.5 211 VAL A C 1
ATOM 1583 O O . VAL A 1 211 ? 5.688 -2.904 2.578 1 97.5 211 VAL A O 1
ATOM 1586 N N . GLU A 1 212 ? 3.83 -4.062 2.133 1 96.56 212 GLU A N 1
ATOM 1587 C CA . GLU A 1 212 ? 3.988 -4.926 3.301 1 96.56 212 GLU A CA 1
ATOM 1588 C C . GLU A 1 212 ? 5.293 -5.711 3.234 1 96.56 212 GLU A C 1
ATOM 1590 O O . GLU A 1 212 ? 5.996 -5.844 4.238 1 96.56 212 GLU A O 1
ATOM 1595 N N . LEU A 1 213 ? 5.551 -6.223 2.096 1 96.19 213 LEU A N 1
ATOM 1596 C CA . LEU A 1 213 ? 6.785 -6.977 1.906 1 96.19 213 LEU A CA 1
ATOM 1597 C C . LEU A 1 213 ? 8 -6.125 2.26 1 96.19 213 LEU A C 1
ATOM 1599 O O . LEU A 1 213 ? 8.867 -6.559 3.029 1 96.19 213 LEU A O 1
ATOM 1603 N N . LEU A 1 214 ? 8.047 -4.902 1.774 1 96.69 214 LEU A N 1
ATOM 1604 C CA . LEU A 1 214 ? 9.18 -4.02 2.006 1 96.69 214 LEU A CA 1
ATOM 1605 C C . LEU A 1 214 ? 9.234 -3.572 3.463 1 96.69 214 LEU A C 1
ATOM 1607 O O . LEU A 1 214 ? 10.32 -3.41 4.027 1 96.69 214 LEU A O 1
ATOM 1611 N N . GLN A 1 215 ? 8.078 -3.334 4.07 1 95.94 215 GLN A N 1
ATOM 1612 C CA . GLN A 1 215 ? 8.039 -2.928 5.473 1 95.94 215 GLN A CA 1
ATOM 1613 C C . GLN A 1 215 ? 8.508 -4.055 6.387 1 95.94 215 GLN A C 1
ATOM 1615 O O . GLN A 1 215 ? 9.227 -3.818 7.359 1 95.94 215 GLN A O 1
ATOM 1620 N N . GLU A 1 216 ? 8.148 -5.301 6.086 1 94.44 216 GLU A N 1
ATOM 1621 C CA . GLU A 1 216 ? 8.469 -6.457 6.918 1 94.44 216 GLU A CA 1
ATOM 1622 C C . GLU A 1 216 ? 9.938 -6.848 6.777 1 94.44 216 GLU A C 1
ATOM 1624 O O . GLU A 1 216 ? 10.586 -7.23 7.754 1 94.44 216 GLU A O 1
ATOM 1629 N N . THR A 1 217 ? 10.414 -6.797 5.621 1 93.62 217 THR A N 1
ATOM 1630 C CA . THR A 1 217 ? 11.773 -7.258 5.383 1 93.62 217 THR A CA 1
ATOM 1631 C C . THR A 1 217 ? 12.781 -6.137 5.645 1 93.62 217 THR A C 1
ATOM 1633 O O . THR A 1 217 ? 13.938 -6.402 5.973 1 93.62 217 THR A O 1
ATOM 1636 N N . GLY A 1 218 ? 12.336 -4.871 5.418 1 93.75 218 GLY A N 1
ATOM 1637 C CA . GLY A 1 218 ? 13.242 -3.742 5.496 1 93.75 218 GLY A CA 1
ATOM 1638 C C . GLY A 1 218 ? 14.258 -3.713 4.371 1 93.75 218 GLY A C 1
ATOM 1639 O O . GLY A 1 218 ? 15.227 -2.943 4.414 1 93.75 218 GLY A O 1
ATOM 1640 N N . GLU A 1 219 ? 14.07 -4.539 3.43 1 92.69 219 GLU A N 1
ATOM 1641 C CA . GLU A 1 219 ? 15.055 -4.648 2.355 1 92.69 219 GLU A CA 1
ATOM 1642 C C . GLU A 1 219 ? 14.938 -3.488 1.372 1 92.69 219 GLU A C 1
ATOM 1644 O O . GLU A 1 219 ? 13.883 -2.844 1.292 1 92.69 219 GLU A O 1
ATOM 1649 N N . HIS A 1 220 ? 16.062 -3.242 0.696 1 95.69 220 HIS A N 1
ATOM 1650 C CA . HIS A 1 220 ? 16.062 -2.283 -0.404 1 95.69 220 HIS A CA 1
ATOM 1651 C C . HIS A 1 220 ? 15.133 -2.738 -1.525 1 95.69 220 HIS A C 1
ATOM 1653 O O . HIS A 1 220 ? 15.148 -3.908 -1.911 1 95.69 220 HIS A O 1
ATOM 1659 N N . PRO A 1 221 ? 14.305 -1.784 -2.068 1 96 221 PRO A N 1
ATOM 1660 C CA . PRO A 1 221 ? 13.336 -2.166 -3.096 1 96 221 PRO A CA 1
ATOM 1661 C C . PRO A 1 221 ? 13.977 -2.887 -4.277 1 96 221 PRO A C 1
ATOM 1663 O O . PRO A 1 221 ? 13.43 -3.875 -4.777 1 96 221 PRO A O 1
ATOM 1666 N N . GLU A 1 222 ? 15.148 -2.439 -4.727 1 95 222 GLU A N 1
ATOM 1667 C CA . GLU A 1 222 ? 15.797 -3.057 -5.875 1 95 222 GLU A CA 1
ATOM 1668 C C . GLU A 1 222 ? 16.219 -4.488 -5.566 1 95 222 GLU A C 1
ATOM 1670 O O . GLU A 1 222 ? 16.219 -5.348 -6.449 1 95 222 GLU A O 1
ATOM 1675 N N . ALA A 1 223 ? 16.625 -4.73 -4.355 1 94.94 223 ALA A N 1
ATOM 1676 C CA . ALA A 1 223 ? 16.953 -6.094 -3.949 1 94.94 223 ALA A CA 1
ATOM 1677 C C . ALA A 1 223 ? 15.727 -6.996 -3.994 1 94.94 223 ALA A C 1
ATOM 1679 O O . ALA A 1 223 ? 15.805 -8.148 -4.426 1 94.94 223 ALA A O 1
ATOM 1680 N N . ALA A 1 224 ? 14.594 -6.488 -3.559 1 93.44 224 ALA A N 1
ATOM 1681 C CA . ALA A 1 224 ? 13.336 -7.23 -3.604 1 93.44 224 ALA A CA 1
ATOM 1682 C C . ALA A 1 224 ? 12.914 -7.504 -5.043 1 93.44 224 ALA A C 1
ATOM 1684 O O . ALA A 1 224 ? 12.422 -8.586 -5.355 1 93.44 224 ALA A O 1
ATOM 1685 N N . ILE A 1 225 ? 13.125 -6.504 -5.938 1 94.19 225 ILE A N 1
ATOM 1686 C CA . ILE A 1 225 ? 12.797 -6.66 -7.352 1 94.19 225 ILE A CA 1
ATOM 1687 C C . ILE A 1 225 ? 13.633 -7.789 -7.953 1 94.19 225 ILE A C 1
ATOM 1689 O O . ILE A 1 225 ? 13.109 -8.617 -8.703 1 94.19 225 ILE A O 1
ATOM 1693 N N . ASP A 1 226 ? 14.859 -7.824 -7.598 1 91.31 226 ASP A N 1
ATOM 1694 C CA . ASP A 1 226 ? 15.773 -8.844 -8.125 1 91.31 226 ASP A CA 1
ATOM 1695 C C . ASP A 1 226 ? 15.289 -10.242 -7.77 1 91.31 226 ASP A C 1
ATOM 1697 O O . ASP A 1 226 ? 15.469 -11.188 -8.547 1 91.31 226 ASP A O 1
ATOM 1701 N N . LYS A 1 227 ? 14.711 -10.445 -6.684 1 85.12 227 LYS A N 1
ATOM 1702 C CA . LYS A 1 227 ? 14.25 -11.742 -6.203 1 85.12 227 LYS A CA 1
ATOM 1703 C C . LYS A 1 227 ? 13.109 -12.281 -7.062 1 85.12 227 LYS A C 1
ATOM 1705 O O . LYS A 1 227 ? 12.922 -13.492 -7.172 1 85.12 227 LYS A O 1
ATOM 1710 N N . VAL A 1 228 ? 12.445 -11.359 -7.699 1 84 228 VAL A N 1
ATOM 1711 C CA . VAL A 1 228 ? 11.234 -11.805 -8.383 1 84 228 VAL A CA 1
ATOM 1712 C C . VAL A 1 228 ? 11.391 -11.617 -9.891 1 84 228 VAL A C 1
ATOM 1714 O O . VAL A 1 228 ? 10.43 -11.75 -10.648 1 84 228 VAL A O 1
ATOM 1717 N N . THR A 1 229 ? 12.508 -11.148 -10.266 1 85.5 229 THR A N 1
ATOM 1718 C CA . THR A 1 229 ? 12.773 -10.961 -11.688 1 85.5 229 THR A CA 1
ATOM 1719 C C . THR A 1 229 ? 13.523 -12.156 -12.266 1 85.5 229 THR A C 1
ATOM 1721 O O . THR A 1 229 ? 14.672 -12.406 -11.906 1 85.5 229 THR A O 1
ATOM 1724 N N . THR A 1 230 ? 12.844 -12.914 -13.055 1 79.38 230 THR A N 1
ATOM 1725 C CA . THR A 1 230 ? 13.469 -14.047 -13.727 1 79.38 230 THR A CA 1
ATOM 1726 C C . THR A 1 230 ? 14.109 -13.609 -15.047 1 79.38 230 THR A C 1
ATOM 1728 O O . THR A 1 230 ? 13.625 -12.68 -15.695 1 79.38 230 THR A O 1
ATOM 1731 N N . PRO A 1 231 ? 15.219 -14.281 -15.43 1 82.62 231 PRO A N 1
ATOM 1732 C CA . PRO A 1 231 ? 15.867 -13.938 -16.703 1 82.62 231 PRO A CA 1
ATOM 1733 C C . PRO A 1 231 ? 14.93 -14.078 -17.891 1 82.62 231 PRO A C 1
ATOM 1735 O O . PRO A 1 231 ? 14.359 -15.148 -18.125 1 82.62 231 PRO A O 1
ATOM 1738 N N . GLY A 1 232 ? 14.742 -12.953 -18.656 1 81.75 232 GLY A N 1
ATOM 1739 C CA . GLY A 1 232 ? 13.914 -12.969 -19.844 1 81.75 232 GLY A CA 1
ATOM 1740 C C . GLY A 1 232 ? 12.43 -13.031 -19.547 1 81.75 232 GLY A C 1
ATOM 1741 O O . GLY A 1 232 ? 11.617 -13.25 -20.438 1 81.75 232 GLY A O 1
ATOM 1742 N N . GLY A 1 233 ? 12.078 -12.82 -18.328 1 83.31 233 GLY A N 1
ATOM 1743 C CA . GLY A 1 233 ? 10.695 -13 -17.891 1 83.31 233 GLY A CA 1
ATOM 1744 C C . GLY A 1 233 ? 9.844 -11.758 -18.078 1 83.31 233 GLY A C 1
ATOM 1745 O O . GLY A 1 233 ? 10.312 -10.758 -18.641 1 83.31 233 GLY A O 1
ATOM 1746 N N . CYS A 1 234 ? 8.594 -11.867 -17.703 1 86 234 CYS A N 1
ATOM 1747 C CA . CYS A 1 234 ? 7.598 -10.812 -17.859 1 86 234 CYS A CA 1
ATOM 1748 C C . CYS A 1 234 ? 7.957 -9.594 -17.016 1 86 234 CYS A C 1
ATOM 1750 O O . CYS A 1 234 ? 7.781 -8.461 -17.469 1 86 234 CYS A O 1
ATOM 1752 N N . THR A 1 235 ? 8.508 -9.75 -15.844 1 89.81 235 THR A N 1
ATOM 1753 C CA . THR A 1 235 ? 8.805 -8.664 -14.914 1 89.81 235 THR A CA 1
ATOM 1754 C C . THR A 1 235 ? 9.828 -7.707 -15.508 1 89.81 235 THR A C 1
ATOM 1756 O O . THR A 1 235 ? 9.609 -6.496 -15.539 1 89.81 235 THR A O 1
ATOM 1759 N N . ILE A 1 236 ? 10.914 -8.266 -16.016 1 92.56 236 ILE A N 1
ATOM 1760 C CA . ILE A 1 236 ? 12 -7.422 -16.516 1 92.56 236 ILE A CA 1
ATOM 1761 C C . ILE A 1 236 ? 11.547 -6.695 -17.781 1 92.56 236 ILE A C 1
ATOM 1763 O O . ILE A 1 236 ? 11.914 -5.539 -18.016 1 92.56 236 ILE A O 1
ATOM 1767 N N . LYS A 1 237 ? 10.789 -7.379 -18.609 1 93.5 237 LYS A N 1
ATOM 1768 C CA . LYS A 1 237 ? 10.273 -6.738 -19.812 1 93.5 237 LYS A CA 1
ATOM 1769 C C . LYS A 1 237 ? 9.398 -5.539 -19.469 1 93.5 237 LYS A C 1
ATOM 1771 O O . LYS A 1 237 ? 9.508 -4.477 -20.078 1 93.5 237 LYS A O 1
ATOM 1776 N N . GLY A 1 238 ? 8.562 -5.699 -18.516 1 94.94 238 GLY A N 1
ATOM 1777 C CA . GLY A 1 238 ? 7.719 -4.605 -18.062 1 94.94 238 GLY A CA 1
ATOM 1778 C C . GLY A 1 238 ? 8.5 -3.461 -17.438 1 94.94 238 GLY A C 1
ATOM 1779 O O . GLY A 1 238 ? 8.266 -2.295 -17.766 1 94.94 238 GLY A O 1
ATOM 1780 N N . LEU A 1 239 ? 9.445 -3.773 -16.594 1 96 239 LEU A N 1
ATOM 1781 C CA . LEU A 1 239 ? 10.266 -2.764 -15.922 1 96 239 LEU A CA 1
ATOM 1782 C C . LEU A 1 239 ? 11.047 -1.94 -16.938 1 96 239 LEU A C 1
ATOM 1784 O O . LEU A 1 239 ? 11.086 -0.711 -16.859 1 96 239 LEU A O 1
ATOM 1788 N N . ASN A 1 240 ? 11.633 -2.652 -17.844 1 96 240 ASN A N 1
ATOM 1789 C CA . ASN A 1 240 ? 12.414 -1.961 -18.859 1 96 240 ASN A CA 1
ATOM 1790 C C . ASN A 1 240 ? 11.539 -1.054 -19.719 1 96 240 ASN A C 1
ATOM 1792 O O . ASN A 1 240 ? 11.938 0.064 -20.062 1 96 240 ASN A O 1
ATOM 1796 N N . THR A 1 241 ? 10.43 -1.544 -20.094 1 96.75 241 THR A N 1
ATOM 1797 C CA . THR A 1 241 ? 9.5 -0.741 -20.875 1 96.75 241 THR A CA 1
ATOM 1798 C C . THR A 1 241 ? 9.086 0.51 -20.109 1 96.75 241 THR A C 1
ATOM 1800 O O . THR A 1 241 ? 9 1.598 -20.688 1 96.75 241 THR A O 1
ATOM 1803 N N . MET A 1 242 ? 8.797 0.417 -18.828 1 96.44 242 MET A N 1
ATOM 1804 C CA . MET A 1 242 ? 8.453 1.562 -17.984 1 96.44 242 MET A CA 1
ATOM 1805 C C . MET A 1 242 ? 9.578 2.588 -17.969 1 96.44 242 MET A C 1
ATOM 1807 O O . MET A 1 242 ? 9.336 3.787 -18.109 1 96.44 242 MET A O 1
ATOM 1811 N N . GLU A 1 243 ? 10.781 2.082 -17.844 1 96.31 243 GLU A N 1
ATOM 1812 C CA . GLU A 1 243 ? 11.93 2.986 -17.797 1 96.31 243 GLU A CA 1
ATOM 1813 C C . GLU A 1 243 ? 12.141 3.686 -19.125 1 96.31 243 GLU A C 1
ATOM 1815 O O . GLU A 1 243 ? 12.508 4.863 -19.172 1 96.31 243 GLU A O 1
ATOM 1820 N N . GLN A 1 244 ? 11.953 2.961 -20.188 1 96.31 244 GLN A N 1
ATOM 1821 C CA . GLN A 1 244 ? 12.039 3.553 -21.531 1 96.31 244 GLN A CA 1
ATOM 1822 C C . GLN A 1 244 ? 11.008 4.66 -21.703 1 96.31 244 GLN A C 1
ATOM 1824 O O . GLN A 1 244 ? 11.25 5.637 -22.406 1 96.31 244 GLN A O 1
ATOM 1829 N N . GLY A 1 245 ? 9.93 4.523 -21 1 95.75 245 GLY A N 1
ATOM 1830 C CA . GLY A 1 245 ? 8.867 5.52 -21.047 1 95.75 245 GLY A CA 1
ATOM 1831 C C . GLY A 1 245 ? 9.078 6.656 -20.062 1 95.75 245 GLY A C 1
ATOM 1832 O O . GLY A 1 245 ? 8.234 7.551 -19.953 1 95.75 245 GLY A O 1
ATOM 1833 N N . GLY A 1 246 ? 10.18 6.641 -19.281 1 96 246 GLY A N 1
ATOM 1834 C CA . GLY A 1 246 ? 10.508 7.711 -18.359 1 96 246 GLY A CA 1
ATOM 1835 C C . GLY A 1 246 ? 9.812 7.57 -17 1 96 246 GLY A C 1
ATOM 1836 O O . GLY A 1 246 ? 9.523 8.57 -16.344 1 96 246 GLY A O 1
ATOM 1837 N N . PHE A 1 247 ? 9.523 6.41 -16.641 1 97.44 247 PHE A N 1
ATOM 1838 C CA . PHE A 1 247 ? 8.734 6.137 -15.445 1 97.44 247 PHE A CA 1
ATOM 1839 C C . PHE A 1 247 ? 9.391 6.75 -14.219 1 97.44 247 PHE A C 1
ATOM 1841 O O . PHE A 1 247 ? 8.797 7.602 -13.547 1 97.44 247 PHE A O 1
ATOM 1848 N N . THR A 1 248 ? 10.633 6.379 -13.93 1 97.19 248 THR A N 1
ATOM 1849 C CA . THR A 1 248 ? 11.328 6.844 -12.734 1 97.19 248 THR A CA 1
ATOM 1850 C C . THR A 1 248 ? 11.477 8.359 -12.758 1 97.19 248 THR A C 1
ATOM 1852 O O . THR A 1 248 ? 11.18 9.031 -11.766 1 97.19 248 THR A O 1
ATOM 1855 N N . SER A 1 249 ? 11.828 8.898 -13.875 1 97.12 249 SER A N 1
ATOM 1856 C CA . SER A 1 249 ? 12.023 10.344 -14.008 1 97.12 249 SER A CA 1
ATOM 1857 C C . SER A 1 249 ? 10.711 11.094 -13.797 1 97.12 249 SER A C 1
ATOM 1859 O O . SER A 1 249 ? 10.703 12.172 -13.203 1 97.12 249 SER A O 1
ATOM 1861 N N . ALA A 1 250 ? 9.648 10.547 -14.312 1 96.94 250 ALA A N 1
ATOM 1862 C CA . ALA A 1 250 ? 8.344 11.188 -14.156 1 96.94 250 ALA A CA 1
ATOM 1863 C C . ALA A 1 250 ? 7.957 11.281 -12.688 1 96.94 250 ALA A C 1
ATOM 1865 O O . ALA A 1 250 ? 7.453 12.312 -12.234 1 96.94 250 ALA A O 1
ATOM 1866 N N . VAL A 1 251 ? 8.219 10.227 -11.953 1 96.81 251 VAL A N 1
ATOM 1867 C CA . VAL A 1 251 ? 7.883 10.195 -10.539 1 96.81 251 VAL A CA 1
ATOM 1868 C C . VAL A 1 251 ? 8.711 11.234 -9.781 1 96.81 251 VAL A C 1
ATOM 1870 O O . VAL A 1 251 ? 8.172 12.055 -9.039 1 96.81 251 VAL A O 1
ATOM 1873 N N . ILE A 1 252 ? 10.008 11.258 -9.984 1 96.81 252 ILE A N 1
ATOM 1874 C CA . ILE A 1 252 ? 10.922 12.148 -9.281 1 96.81 252 ILE A CA 1
ATOM 1875 C C . ILE A 1 252 ? 10.594 13.602 -9.617 1 96.81 252 ILE A C 1
ATOM 1877 O O . ILE A 1 252 ? 10.445 14.43 -8.719 1 96.81 252 ILE A O 1
ATOM 1881 N N . ASN A 1 253 ? 10.398 13.852 -10.891 1 96.38 253 ASN A N 1
ATOM 1882 C CA . ASN A 1 253 ? 10.102 15.219 -11.312 1 96.38 253 ASN A CA 1
ATOM 1883 C C . ASN A 1 253 ? 8.766 15.695 -10.766 1 96.38 253 ASN A C 1
ATOM 1885 O O . ASN A 1 253 ? 8.594 16.891 -10.469 1 96.38 253 ASN A O 1
ATOM 1889 N N . GLY A 1 254 ? 7.809 14.789 -10.711 1 95.31 254 GLY A N 1
ATOM 1890 C CA . GLY A 1 254 ? 6.535 15.141 -10.102 1 95.31 254 GLY A CA 1
ATOM 1891 C C . GLY A 1 254 ? 6.664 15.562 -8.648 1 95.31 254 GLY A C 1
ATOM 1892 O O . GLY A 1 254 ? 6.078 16.562 -8.234 1 95.31 254 GLY A O 1
ATOM 1893 N N . LEU A 1 255 ? 7.438 14.828 -7.891 1 94.44 255 LEU A N 1
ATOM 1894 C CA . LEU A 1 255 ? 7.668 15.156 -6.484 1 94.44 255 LEU A CA 1
ATOM 1895 C C . LEU A 1 255 ? 8.352 16.516 -6.344 1 94.44 255 LEU A C 1
ATOM 1897 O O . LEU A 1 255 ? 7.938 17.344 -5.535 1 94.44 255 LEU A O 1
ATOM 1901 N N . LEU A 1 256 ? 9.352 16.688 -7.164 1 94.62 256 LEU A N 1
ATOM 1902 C CA . LEU A 1 256 ? 10.125 17.938 -7.098 1 94.62 256 LEU A CA 1
ATOM 1903 C C . LEU A 1 256 ? 9.266 19.125 -7.473 1 94.62 256 LEU A C 1
ATOM 1905 O O . LEU A 1 256 ? 9.422 20.219 -6.91 1 94.62 256 LEU A O 1
ATOM 1909 N N . ALA A 1 257 ? 8.383 18.891 -8.422 1 92.69 257 ALA A N 1
ATOM 1910 C CA . ALA A 1 257 ? 7.484 19.969 -8.844 1 92.69 257 ALA A CA 1
ATOM 1911 C C . ALA A 1 257 ? 6.527 20.359 -7.727 1 92.69 257 ALA A C 1
ATOM 1913 O O . ALA A 1 257 ? 6.129 21.516 -7.617 1 92.69 257 ALA A O 1
ATOM 1914 N N . GLY A 1 258 ? 6.121 19.406 -6.961 1 87.31 258 GLY A N 1
ATOM 1915 C CA . GLY A 1 258 ? 5.227 19.672 -5.848 1 87.31 258 GLY A CA 1
ATOM 1916 C C . GLY A 1 258 ? 5.887 20.484 -4.738 1 87.31 258 GLY A C 1
ATOM 1917 O O . GLY A 1 258 ? 5.203 21.125 -3.943 1 87.31 258 GLY A O 1
ATOM 1918 N N . LYS A 1 259 ? 7.164 20.453 -4.617 1 84.69 259 LYS A N 1
ATOM 1919 C CA . LYS A 1 259 ? 7.906 21.188 -3.596 1 84.69 259 LYS A CA 1
ATOM 1920 C C . LYS A 1 259 ? 8.016 22.656 -3.955 1 84.69 259 LYS A C 1
ATOM 1922 O O . LYS A 1 259 ? 8.109 23.516 -3.07 1 84.69 259 LYS A O 1
ATOM 1927 N N . LYS A 1 260 ? 8.109 22.953 -5.262 1 72.81 260 LYS A N 1
ATOM 1928 C CA . LYS A 1 260 ? 8.312 24.312 -5.742 1 72.81 260 LYS A CA 1
ATOM 1929 C C . LYS A 1 260 ? 7.051 25.156 -5.578 1 72.81 260 LYS A C 1
ATOM 1931 O O . LYS A 1 260 ? 7.121 26.344 -5.258 1 72.81 260 LYS A O 1
ATOM 1936 N N . MET B 1 1 ? -5.504 -31.172 6.816 1 92.81 1 MET B N 1
ATOM 1937 C CA . MET B 1 1 ? -5.172 -31 5.406 1 92.81 1 MET B CA 1
ATOM 1938 C C . MET B 1 1 ? -3.664 -30.859 5.219 1 92.81 1 MET B C 1
ATOM 1940 O O . MET B 1 1 ? -3.016 -30.094 5.934 1 92.81 1 MET B O 1
ATOM 1944 N N . LYS B 1 2 ? -3.102 -31.703 4.391 1 96.94 2 LYS B N 1
ATOM 1945 C CA . LYS B 1 2 ? -1.66 -31.703 4.156 1 96.94 2 LYS B CA 1
ATOM 1946 C C . LYS B 1 2 ? -1.325 -31.109 2.787 1 96.94 2 LYS B C 1
ATOM 1948 O O . LYS B 1 2 ? -1.905 -31.516 1.775 1 96.94 2 LYS B O 1
ATOM 1953 N N . ILE B 1 3 ? -0.348 -30.156 2.748 1 98 3 ILE B N 1
ATOM 1954 C CA . ILE B 1 3 ? 0.015 -29.453 1.522 1 98 3 ILE B CA 1
ATOM 1955 C C . ILE B 1 3 ? 1.49 -29.688 1.21 1 98 3 ILE B C 1
ATOM 1957 O O . ILE B 1 3 ? 2.348 -29.547 2.084 1 98 3 ILE B O 1
ATOM 1961 N N . THR B 1 4 ? 1.697 -30.125 0.033 1 98.38 4 THR B N 1
ATOM 1962 C CA . THR B 1 4 ? 3.066 -30.297 -0.439 1 98.38 4 THR B CA 1
ATOM 1963 C C . THR B 1 4 ? 3.432 -29.219 -1.449 1 98.38 4 THR B C 1
ATOM 1965 O O . THR B 1 4 ? 2.643 -28.906 -2.344 1 98.38 4 THR B O 1
ATOM 1968 N N . ILE B 1 5 ? 4.613 -28.656 -1.291 1 98.56 5 ILE B N 1
ATOM 1969 C CA . ILE B 1 5 ? 5.16 -27.688 -2.232 1 98.56 5 ILE B CA 1
ATOM 1970 C C . ILE B 1 5 ? 6.391 -28.266 -2.922 1 98.56 5 ILE B C 1
ATOM 1972 O O . ILE B 1 5 ? 7.387 -28.578 -2.266 1 98.56 5 ILE B O 1
ATOM 1976 N N . ILE B 1 6 ? 6.262 -28.453 -4.195 1 98.31 6 ILE B N 1
ATOM 1977 C CA . ILE B 1 6 ? 7.395 -28.938 -4.984 1 98.31 6 ILE B CA 1
ATOM 1978 C C . ILE B 1 6 ? 8.086 -27.75 -5.668 1 98.31 6 ILE B C 1
ATOM 1980 O O . ILE B 1 6 ? 7.52 -27.141 -6.574 1 98.31 6 ILE B O 1
ATOM 1984 N N . GLY B 1 7 ? 9.305 -27.5 -5.324 1 96.75 7 GLY B N 1
ATOM 1985 C CA . GLY B 1 7 ? 10.023 -26.312 -5.734 1 96.75 7 GLY B CA 1
ATOM 1986 C C . GLY B 1 7 ? 9.984 -25.203 -4.695 1 96.75 7 GLY B C 1
ATOM 1987 O O . GLY B 1 7 ? 8.953 -24.547 -4.52 1 96.75 7 GLY B O 1
ATOM 1988 N N . ALA B 1 8 ? 11.133 -24.984 -4.066 1 95.44 8 ALA B N 1
ATOM 1989 C CA . ALA B 1 8 ? 11.195 -23.984 -3 1 95.44 8 ALA B CA 1
ATOM 1990 C C . ALA B 1 8 ? 12.133 -22.844 -3.375 1 95.44 8 ALA B C 1
ATOM 1992 O O . ALA B 1 8 ? 12.961 -22.406 -2.564 1 95.44 8 ALA B O 1
ATOM 1993 N N . GLY B 1 9 ? 11.992 -22.484 -4.672 1 91 9 GLY B N 1
ATOM 1994 C CA . GLY B 1 9 ? 12.664 -21.25 -5.051 1 91 9 GLY B CA 1
ATOM 1995 C C . GLY B 1 9 ? 12.031 -20.016 -4.449 1 91 9 GLY B C 1
ATOM 1996 O O . GLY B 1 9 ? 11.508 -20.047 -3.336 1 91 9 GLY B O 1
ATOM 1997 N N . ALA B 1 10 ? 12.109 -18.906 -5.172 1 88.88 10 ALA B N 1
ATOM 1998 C CA . ALA B 1 10 ? 11.578 -17.656 -4.656 1 88.88 10 ALA B CA 1
ATOM 1999 C C . ALA B 1 10 ? 10.078 -17.75 -4.395 1 88.88 10 ALA B C 1
ATOM 2001 O O . ALA B 1 10 ? 9.609 -17.438 -3.299 1 88.88 10 ALA B O 1
ATOM 2002 N N . MET B 1 11 ? 9.344 -18.219 -5.352 1 92.12 11 MET B N 1
ATOM 2003 C CA . MET B 1 11 ? 7.895 -18.297 -5.23 1 92.12 11 MET B CA 1
ATOM 2004 C C . MET B 1 11 ? 7.473 -19.438 -4.32 1 92.12 11 MET B C 1
ATOM 2006 O O . MET B 1 11 ? 6.656 -19.266 -3.418 1 92.12 11 MET B O 1
ATOM 2010 N N . GLY B 1 12 ? 8.047 -20.625 -4.582 1 95.5 12 GLY B N 1
ATOM 2011 C CA . GLY B 1 12 ? 7.715 -21.766 -3.74 1 95.5 12 GLY B CA 1
ATOM 2012 C C . GLY B 1 12 ? 8.102 -21.562 -2.287 1 95.5 12 GLY B C 1
ATOM 2013 O O . GLY B 1 12 ? 7.352 -21.938 -1.383 1 95.5 12 GLY B O 1
ATOM 2014 N N . GLY B 1 13 ? 9.242 -21.047 -2.111 1 95.81 13 GLY B N 1
ATOM 2015 C CA . GLY B 1 13 ? 9.656 -20.703 -0.757 1 95.81 13 GLY B CA 1
ATOM 2016 C C . GLY B 1 13 ? 8.742 -19.703 -0.079 1 95.81 13 GLY B C 1
ATOM 2017 O O . GLY B 1 13 ? 8.383 -19.875 1.09 1 95.81 13 GLY B O 1
ATOM 2018 N N . ALA B 1 14 ? 8.398 -18.656 -0.798 1 95.31 14 ALA B N 1
ATOM 2019 C CA . ALA B 1 14 ? 7.484 -17.641 -0.265 1 95.31 14 ALA B CA 1
ATOM 2020 C C . ALA B 1 14 ? 6.145 -18.266 0.126 1 95.31 14 ALA B C 1
ATOM 2022 O O . ALA B 1 14 ? 5.582 -17.938 1.172 1 95.31 14 ALA B O 1
ATOM 2023 N N . MET B 1 15 ? 5.68 -19.125 -0.706 1 96.88 15 MET B N 1
ATOM 2024 C CA . MET B 1 15 ? 4.414 -19.797 -0.433 1 96.88 15 MET B CA 1
ATOM 2025 C C . MET B 1 15 ? 4.516 -20.656 0.828 1 96.88 15 MET B C 1
ATOM 2027 O O . MET B 1 15 ? 3.611 -20.641 1.667 1 96.88 15 MET B O 1
ATOM 2031 N N . ALA B 1 16 ? 5.578 -21.391 0.938 1 97.56 16 ALA B N 1
ATOM 2032 C CA . ALA B 1 16 ? 5.809 -22.203 2.129 1 97.56 16 ALA B CA 1
ATOM 2033 C C . ALA B 1 16 ? 5.844 -21.344 3.387 1 97.56 16 ALA B C 1
ATOM 2035 O O . ALA B 1 16 ? 5.234 -21.688 4.402 1 97.56 16 ALA B O 1
ATOM 2036 N N . GLU B 1 17 ? 6.547 -20.234 3.27 1 96.56 17 GLU B N 1
ATOM 2037 C CA . GLU B 1 17 ? 6.625 -19.297 4.398 1 96.56 17 GLU B CA 1
ATOM 2038 C C . GLU B 1 17 ? 5.238 -18.812 4.812 1 96.56 17 GLU B C 1
ATOM 2040 O O . GLU B 1 17 ? 4.914 -18.797 6 1 96.56 17 GLU B O 1
ATOM 2045 N N . GLY B 1 18 ? 4.496 -18.438 3.83 1 96.94 18 GLY B N 1
ATOM 2046 C CA . GLY B 1 18 ? 3.143 -17.984 4.105 1 96.94 18 GLY B CA 1
ATOM 2047 C C . GLY B 1 18 ? 2.287 -19.047 4.781 1 96.94 18 GLY B C 1
ATOM 2048 O O . GLY B 1 18 ? 1.563 -18.75 5.734 1 96.94 18 GLY B O 1
ATOM 2049 N N . LEU B 1 19 ? 2.373 -20.234 4.293 1 97.12 19 LEU B N 1
ATOM 2050 C CA . LEU B 1 19 ? 1.589 -21.344 4.848 1 97.12 19 LEU B CA 1
ATOM 2051 C C . LEU B 1 19 ? 2.01 -21.641 6.281 1 97.12 19 LEU B C 1
ATOM 2053 O O . LEU B 1 19 ? 1.166 -21.922 7.133 1 97.12 19 LEU B O 1
ATOM 2057 N N . LEU B 1 20 ? 3.27 -21.547 6.512 1 96.44 20 LEU B N 1
ATOM 2058 C CA . LEU B 1 20 ? 3.801 -21.844 7.836 1 96.44 20 LEU B CA 1
ATOM 2059 C C . LEU B 1 20 ? 3.383 -20.781 8.844 1 96.44 20 LEU B C 1
ATOM 2061 O O . LEU B 1 20 ? 3.352 -21.031 10.047 1 96.44 20 LEU B O 1
ATOM 2065 N N . GLN B 1 21 ? 3.111 -19.609 8.359 1 93.81 21 GLN B N 1
ATOM 2066 C CA . GLN B 1 21 ? 2.688 -18.516 9.219 1 93.81 21 GLN B CA 1
ATOM 2067 C C . GLN B 1 21 ? 1.179 -18.531 9.445 1 93.81 21 GLN B C 1
ATOM 2069 O O . GLN B 1 21 ? 0.667 -17.875 10.344 1 93.81 21 GLN B O 1
ATOM 2074 N N . SER B 1 22 ? 0.564 -19.25 8.609 1 92.12 22 SER B N 1
ATOM 2075 C CA . SER B 1 22 ? -0.89 -19.312 8.719 1 92.12 22 SER B CA 1
ATOM 2076 C C . SER B 1 22 ? -1.314 -20.031 10 1 92.12 22 SER B C 1
ATOM 2078 O O . SER B 1 22 ? -0.651 -20.969 10.445 1 92.12 22 SER B O 1
ATOM 2080 N N . GLU B 1 23 ? -2.414 -19.578 10.594 1 90.38 23 GLU B N 1
ATOM 2081 C CA . GLU B 1 23 ? -2.939 -20.219 11.797 1 90.38 23 GLU B CA 1
ATOM 2082 C C . GLU B 1 23 ? -3.791 -21.438 11.453 1 90.38 23 GLU B C 1
ATOM 2084 O O . GLU B 1 23 ? -4.121 -22.25 12.32 1 90.38 23 GLU B O 1
ATOM 2089 N N . LYS B 1 24 ? -4.016 -21.594 10.227 1 91.56 24 LYS B N 1
ATOM 2090 C CA . LYS B 1 24 ? -4.91 -22.656 9.789 1 91.56 24 LYS B CA 1
ATOM 2091 C C . LYS B 1 24 ? -4.156 -23.969 9.617 1 91.56 24 LYS B C 1
ATOM 2093 O O . LYS B 1 24 ? -4.77 -25.047 9.57 1 91.56 24 LYS B O 1
ATOM 2098 N N . PHE B 1 25 ? -2.879 -23.844 9.539 1 93.12 25 PHE B N 1
ATOM 2099 C CA . PHE B 1 25 ? -2.07 -25.047 9.289 1 93.12 25 PHE B CA 1
ATOM 2100 C C . PHE B 1 25 ? -0.987 -25.188 10.352 1 93.12 25 PHE B C 1
ATOM 2102 O O . PHE B 1 25 ? -0.45 -24.188 10.844 1 93.12 25 PHE B O 1
ATOM 2109 N N . THR B 1 26 ? -0.708 -26.422 10.695 1 94.94 26 THR B N 1
ATOM 2110 C CA . THR B 1 26 ? 0.472 -26.703 11.508 1 94.94 26 THR B CA 1
ATOM 2111 C C . THR B 1 26 ? 1.682 -26.984 10.617 1 94.94 26 THR B C 1
ATOM 2113 O O . THR B 1 26 ? 1.532 -27.469 9.492 1 94.94 26 THR B O 1
ATOM 2116 N N . PRO B 1 27 ? 2.795 -26.688 11.047 1 95.88 27 PRO B N 1
ATOM 2117 C CA . PRO B 1 27 ? 3.992 -26.891 10.227 1 95.88 27 PRO B CA 1
ATOM 2118 C C . PRO B 1 27 ? 4.125 -28.328 9.711 1 95.88 27 PRO B C 1
ATOM 2120 O O . PRO B 1 27 ? 4.609 -28.547 8.602 1 95.88 27 PRO B O 1
ATOM 2123 N N . SER B 1 28 ? 3.629 -29.203 10.492 1 93.75 28 SER B N 1
ATOM 2124 C CA . SER B 1 28 ? 3.746 -30.609 10.117 1 93.75 28 SER B CA 1
ATOM 2125 C C . SER B 1 28 ? 2.824 -30.953 8.953 1 93.75 28 SER B C 1
ATOM 2127 O O . SER B 1 28 ? 2.979 -32 8.312 1 93.75 28 SER B O 1
ATOM 2129 N N . ASP B 1 29 ? 1.873 -30.094 8.688 1 96.25 29 ASP B N 1
ATOM 2130 C CA . ASP B 1 29 ? 0.956 -30.281 7.57 1 96.25 29 ASP B CA 1
ATOM 2131 C C . ASP B 1 29 ? 1.601 -29.859 6.25 1 96.25 29 ASP B C 1
ATOM 2133 O O . ASP B 1 29 ? 1.068 -30.141 5.176 1 96.25 29 ASP B O 1
ATOM 2137 N N . ILE B 1 30 ? 2.748 -29.234 6.312 1 97.81 30 ILE B N 1
ATOM 2138 C CA . ILE B 1 30 ? 3.396 -28.672 5.137 1 97.81 30 ILE B CA 1
ATOM 2139 C C . ILE B 1 30 ? 4.641 -29.484 4.793 1 97.81 30 ILE B C 1
ATOM 2141 O O . ILE B 1 30 ? 5.484 -29.75 5.656 1 97.81 30 ILE B O 1
ATOM 2145 N N . THR B 1 31 ? 4.711 -29.969 3.6 1 98.38 31 THR B N 1
ATOM 2146 C CA . THR B 1 31 ? 5.895 -30.641 3.084 1 98.38 31 THR B CA 1
ATOM 2147 C C . THR B 1 31 ? 6.523 -29.844 1.946 1 98.38 31 THR B C 1
ATOM 2149 O O . THR B 1 31 ? 5.828 -29.406 1.028 1 98.38 31 THR B O 1
ATOM 2152 N N . VAL B 1 32 ? 7.828 -29.625 2.02 1 98.5 32 VAL B N 1
ATOM 2153 C CA . VAL B 1 32 ? 8.555 -28.891 0.992 1 98.5 32 VAL B CA 1
ATOM 2154 C C . VAL B 1 32 ? 9.578 -29.812 0.324 1 98.5 32 VAL B C 1
ATOM 2156 O O . VAL B 1 32 ? 10.375 -30.469 1.004 1 98.5 32 VAL B O 1
ATOM 2159 N N . SER B 1 33 ? 9.484 -29.875 -0.964 1 98.38 33 SER B N 1
ATOM 2160 C CA . SER B 1 33 ? 10.453 -30.641 -1.75 1 98.38 33 SER B CA 1
ATOM 2161 C C . SER B 1 33 ? 11.258 -29.719 -2.662 1 98.38 33 SER B C 1
ATOM 2163 O O . SER B 1 33 ? 10.703 -28.828 -3.303 1 98.38 33 SER B O 1
ATOM 2165 N N . ASP B 1 34 ? 12.508 -29.875 -2.686 1 97.25 34 ASP B N 1
ATOM 2166 C CA . ASP B 1 34 ? 13.445 -29.125 -3.506 1 97.25 34 ASP B CA 1
ATOM 2167 C C . ASP B 1 34 ? 14.742 -29.906 -3.723 1 97.25 34 ASP B C 1
ATOM 2169 O O . ASP B 1 34 ? 15.055 -30.828 -2.963 1 97.25 34 ASP B O 1
ATOM 2173 N N . HIS B 1 35 ? 15.445 -29.516 -4.762 1 94.56 35 HIS B N 1
ATOM 2174 C CA . HIS B 1 35 ? 16.672 -30.219 -5.059 1 94.56 35 HIS B CA 1
ATOM 2175 C C . HIS B 1 35 ? 17.844 -29.672 -4.254 1 94.56 35 HIS B C 1
ATOM 2177 O O . HIS B 1 35 ? 18.922 -30.266 -4.23 1 94.56 35 HIS B O 1
ATOM 2183 N N . ASN B 1 36 ? 17.656 -28.531 -3.592 1 94.88 36 ASN B N 1
ATOM 2184 C CA . ASN B 1 36 ? 18.719 -27.859 -2.844 1 94.88 36 ASN B CA 1
ATOM 2185 C C . ASN B 1 36 ? 18.547 -28.062 -1.341 1 94.88 36 ASN B C 1
ATOM 2187 O O . ASN B 1 36 ? 17.766 -27.375 -0.693 1 94.88 36 ASN B O 1
ATOM 2191 N N . GLN B 1 37 ? 19.5 -28.766 -0.701 1 95.12 37 GLN B N 1
ATOM 2192 C CA . GLN B 1 37 ? 19.406 -29.125 0.713 1 95.12 37 GLN B CA 1
ATOM 2193 C C . GLN B 1 37 ? 19.453 -27.875 1.591 1 95.12 37 GLN B C 1
ATOM 2195 O O . GLN B 1 37 ? 18.672 -27.75 2.543 1 95.12 37 GLN B O 1
ATOM 2200 N N . PRO B 1 38 ? 20.297 -26.953 1.236 1 94.88 38 PRO B N 1
ATOM 2201 C CA . PRO B 1 38 ? 20.328 -25.75 2.068 1 94.88 38 PRO B CA 1
ATOM 2202 C C . PRO B 1 38 ? 18.984 -25.031 2.113 1 94.88 38 PRO B C 1
ATOM 2204 O O . PRO B 1 38 ? 18.609 -24.484 3.152 1 94.88 38 PRO B O 1
ATOM 2207 N N . VAL B 1 39 ? 18.281 -25.031 1.067 1 94.06 39 VAL B N 1
ATOM 2208 C CA . VAL B 1 39 ? 16.953 -24.438 1.006 1 94.06 39 VAL B CA 1
ATOM 2209 C C . VAL B 1 39 ? 16 -25.203 1.919 1 94.06 39 VAL B C 1
ATOM 2211 O O . VAL B 1 39 ? 15.219 -24.594 2.656 1 94.06 39 VAL B O 1
ATOM 2214 N N . LEU B 1 40 ? 16.141 -26.5 1.891 1 96.69 40 LEU B N 1
ATOM 2215 C CA . LEU B 1 40 ? 15.258 -27.359 2.676 1 96.69 40 LEU B CA 1
ATOM 2216 C C . LEU B 1 40 ? 15.539 -27.203 4.168 1 96.69 40 LEU B C 1
ATOM 2218 O O . LEU B 1 40 ? 14.625 -27.297 4.988 1 96.69 40 LEU B O 1
ATOM 2222 N N . ASP B 1 41 ? 16.781 -26.953 4.516 1 97.06 41 ASP B N 1
ATOM 2223 C CA . ASP B 1 41 ? 17.172 -26.812 5.914 1 97.06 41 ASP B CA 1
ATOM 2224 C C . ASP B 1 41 ? 16.422 -25.672 6.582 1 97.06 41 ASP B C 1
ATOM 2226 O O . ASP B 1 41 ? 16.047 -25.766 7.754 1 97.06 41 ASP B O 1
ATOM 2230 N N . HIS B 1 42 ? 16.25 -24.688 5.859 1 95.44 42 HIS B N 1
ATOM 2231 C CA . HIS B 1 42 ? 15.516 -23.547 6.371 1 95.44 42 HIS B CA 1
ATOM 2232 C C . HIS B 1 42 ? 14.086 -23.922 6.754 1 95.44 42 HIS B C 1
ATOM 2234 O O . HIS B 1 42 ? 13.633 -23.625 7.859 1 95.44 42 HIS B O 1
ATOM 2240 N N . PHE B 1 43 ? 13.391 -24.609 5.969 1 97.19 43 PHE B N 1
ATOM 2241 C CA . PHE B 1 43 ? 11.992 -24.938 6.211 1 97.19 43 PHE B CA 1
ATOM 2242 C C . PHE B 1 43 ? 11.875 -26.047 7.258 1 97.19 43 PHE B C 1
ATOM 2244 O O . PHE B 1 43 ? 10.914 -26.078 8.023 1 97.19 43 PHE B O 1
ATOM 2251 N N . ALA B 1 44 ? 12.883 -26.891 7.281 1 97 44 ALA B N 1
ATOM 2252 C CA . ALA B 1 44 ? 12.93 -27.906 8.344 1 97 44 ALA B CA 1
ATOM 2253 C C . ALA B 1 44 ? 13.016 -27.25 9.719 1 97 44 ALA B C 1
ATOM 2255 O O . ALA B 1 44 ? 12.352 -27.672 10.664 1 97 44 ALA B O 1
ATOM 2256 N N . SER B 1 45 ? 13.805 -26.234 9.781 1 96.81 45 SER B N 1
ATOM 2257 C CA . SER B 1 45 ? 13.984 -25.516 11.047 1 96.81 45 SER B CA 1
ATOM 2258 C C . SER B 1 45 ? 12.695 -24.844 11.477 1 96.81 45 SER B C 1
ATOM 2260 O O . SER B 1 45 ? 12.484 -24.594 12.672 1 96.81 45 SER B O 1
ATOM 2262 N N . GLU B 1 46 ? 11.828 -24.609 10.547 1 95.44 46 GLU B N 1
ATOM 2263 C CA . GLU B 1 46 ? 10.555 -23.969 10.836 1 95.44 46 GLU B CA 1
ATOM 2264 C C . GLU B 1 46 ? 9.469 -25 11.141 1 95.44 46 GLU B C 1
ATOM 2266 O O . GLU B 1 46 ? 8.32 -24.656 11.391 1 95.44 46 GLU B O 1
ATOM 2271 N N . GLY B 1 47 ? 9.844 -26.297 11.031 1 96.38 47 GLY B N 1
ATOM 2272 C CA . GLY B 1 47 ? 8.938 -27.359 11.453 1 96.38 47 GLY B CA 1
ATOM 2273 C C . GLY B 1 47 ? 8.273 -28.078 10.297 1 96.38 47 GLY B C 1
ATOM 2274 O O . GLY B 1 47 ? 7.512 -29.031 10.5 1 96.38 47 GLY B O 1
ATOM 2275 N N . ALA B 1 48 ? 8.516 -27.672 9.078 1 97.62 48 ALA B N 1
ATOM 2276 C CA . ALA B 1 48 ? 7.926 -28.328 7.91 1 97.62 48 ALA B CA 1
ATOM 2277 C C . ALA B 1 48 ? 8.625 -29.656 7.625 1 97.62 48 ALA B C 1
ATOM 2279 O O . ALA B 1 48 ? 9.773 -29.875 8.023 1 97.62 48 ALA B O 1
ATOM 2280 N N . SER B 1 49 ? 7.914 -30.562 7.051 1 97.62 49 SER B N 1
ATOM 2281 C CA . SER B 1 49 ? 8.555 -31.734 6.48 1 97.62 49 SER B CA 1
ATOM 2282 C C . SER B 1 49 ? 9.289 -31.406 5.188 1 97.62 49 SER B C 1
ATOM 2284 O O . SER B 1 49 ? 8.789 -30.609 4.379 1 97.62 49 SER B O 1
ATOM 2286 N N . VAL B 1 50 ? 10.492 -31.938 5.07 1 98 50 VAL B N 1
ATOM 2287 C CA . VAL B 1 50 ? 11.266 -31.609 3.875 1 98 50 VAL B CA 1
ATOM 2288 C C . VAL B 1 50 ? 11.773 -32.906 3.227 1 98 50 VAL B C 1
ATOM 2290 O O . VAL B 1 50 ? 11.93 -33.906 3.896 1 98 50 VAL B O 1
ATOM 2293 N N . THR B 1 51 ? 11.977 -32.875 1.931 1 97.81 51 THR B N 1
ATOM 2294 C CA . THR B 1 51 ? 12.508 -34.031 1.209 1 97.81 51 THR B CA 1
ATOM 2295 C C . THR B 1 51 ? 13.164 -33.594 -0.1 1 97.81 51 THR B C 1
ATOM 2297 O O . THR B 1 51 ? 12.805 -32.531 -0.657 1 97.81 51 THR B O 1
ATOM 2300 N N . LEU B 1 52 ? 14.094 -34.312 -0.599 1 97.38 52 LEU B N 1
ATOM 2301 C CA . LEU B 1 52 ? 14.734 -34.094 -1.892 1 97.38 52 LEU B CA 1
ATOM 2302 C C . LEU B 1 52 ? 14 -34.844 -2.998 1 97.38 52 LEU B C 1
ATOM 2304 O O . LEU B 1 52 ? 14.312 -34.688 -4.18 1 97.38 52 LEU B O 1
ATOM 2308 N N . ASP B 1 53 ? 13.016 -35.656 -2.551 1 97.19 53 ASP B N 1
ATOM 2309 C CA . ASP B 1 53 ? 12.312 -36.531 -3.471 1 97.19 53 ASP B CA 1
ATOM 2310 C C . ASP B 1 53 ? 10.891 -36.031 -3.723 1 97.19 53 ASP B C 1
ATOM 2312 O O . ASP B 1 53 ? 10.016 -36.188 -2.861 1 97.19 53 ASP B O 1
ATOM 2316 N N . ASN B 1 54 ? 10.641 -35.625 -4.934 1 97.88 54 ASN B N 1
ATOM 2317 C CA . ASN B 1 54 ? 9.336 -35.094 -5.293 1 97.88 54 ASN B CA 1
ATOM 2318 C C . ASN B 1 54 ? 8.234 -36.125 -5.16 1 97.88 54 ASN B C 1
ATOM 2320 O O . ASN B 1 54 ? 7.117 -35.812 -4.754 1 97.88 54 ASN B O 1
ATOM 2324 N N . GLN B 1 55 ? 8.531 -37.344 -5.52 1 97.62 55 GLN B N 1
ATOM 2325 C CA . GLN B 1 55 ? 7.531 -38.406 -5.449 1 97.62 55 GLN B CA 1
ATOM 2326 C C . GLN B 1 55 ? 7.129 -38.688 -4.004 1 97.62 55 GLN B C 1
ATOM 2328 O O . GLN B 1 55 ? 5.941 -38.844 -3.701 1 97.62 55 GLN B O 1
ATOM 2333 N N . LEU B 1 56 ? 8.109 -38.719 -3.203 1 97.12 56 LEU B N 1
ATOM 2334 C CA . LEU B 1 56 ? 7.855 -38.969 -1.786 1 97.12 56 LEU B CA 1
ATOM 2335 C C . LEU B 1 56 ? 7.004 -37.844 -1.196 1 97.12 56 LEU B C 1
ATOM 2337 O O . LEU B 1 56 ? 6.156 -38.094 -0.335 1 97.12 56 LEU B O 1
ATOM 2341 N N . ALA B 1 57 ? 7.266 -36.656 -1.651 1 97.31 57 ALA B N 1
ATOM 2342 C CA . ALA B 1 57 ? 6.559 -35.5 -1.139 1 97.31 57 ALA B CA 1
ATOM 2343 C C . ALA B 1 57 ? 5.07 -35.562 -1.455 1 97.31 57 ALA B C 1
ATOM 2345 O O . ALA B 1 57 ? 4.25 -34.938 -0.778 1 97.31 57 ALA B O 1
ATOM 2346 N N . CYS B 1 58 ? 4.711 -36.281 -2.461 1 96.94 58 CYS B N 1
ATOM 2347 C CA . CYS B 1 58 ? 3.322 -36.344 -2.9 1 96.94 58 CYS B CA 1
ATOM 2348 C C . CYS B 1 58 ? 2.529 -37.312 -2.016 1 96.94 58 CYS B C 1
ATOM 2350 O O . CYS B 1 58 ? 1.302 -37.25 -1.953 1 96.94 58 CYS B O 1
ATOM 2352 N N . HIS B 1 59 ? 3.307 -38.219 -1.37 1 94.81 59 HIS B N 1
ATOM 2353 C CA . HIS B 1 59 ? 2.631 -39.25 -0.6 1 94.81 59 HIS B CA 1
ATOM 2354 C C . HIS B 1 59 ? 1.907 -38.656 0.606 1 94.81 59 HIS B C 1
ATOM 2356 O O . HIS B 1 59 ? 2.518 -37.969 1.425 1 94.81 59 HIS B O 1
ATOM 2362 N N . GLY B 1 60 ? 0.589 -38.875 0.67 1 92.38 60 GLY B N 1
ATOM 2363 C CA . GLY B 1 60 ? -0.199 -38.469 1.821 1 92.38 60 GLY B CA 1
ATOM 2364 C C . GLY B 1 60 ? -0.657 -37.031 1.744 1 92.38 60 GLY B C 1
ATOM 2365 O O . GLY B 1 60 ? -1.367 -36.531 2.631 1 92.38 60 GLY B O 1
ATOM 2366 N N . ALA B 1 61 ? -0.226 -36.344 0.757 1 96.81 61 ALA B N 1
ATOM 2367 C CA . ALA B 1 61 ? -0.623 -34.938 0.608 1 96.81 61 ALA B CA 1
ATOM 2368 C C . ALA B 1 61 ? -2.047 -34.844 0.075 1 96.81 61 ALA B C 1
ATOM 2370 O O . ALA B 1 61 ? -2.488 -35.656 -0.719 1 96.81 61 ALA B O 1
ATOM 2371 N N . ASP B 1 62 ? -2.771 -33.875 0.54 1 97.19 62 ASP B N 1
ATOM 2372 C CA . ASP B 1 62 ? -4.09 -33.562 -0.004 1 97.19 62 ASP B CA 1
ATOM 2373 C C . ASP B 1 62 ? -3.982 -32.625 -1.205 1 97.19 62 ASP B C 1
ATOM 2375 O O . ASP B 1 62 ? -4.758 -32.719 -2.158 1 97.19 62 ASP B O 1
ATOM 2379 N N . ILE B 1 63 ? -3.061 -31.734 -1.117 1 97.75 63 ILE B N 1
ATOM 2380 C CA . ILE B 1 63 ? -2.814 -30.734 -2.162 1 97.75 63 ILE B CA 1
ATOM 2381 C C . ILE B 1 63 ? -1.332 -30.734 -2.525 1 97.75 63 ILE B C 1
ATOM 2383 O O . ILE B 1 63 ? -0.47 -30.703 -1.645 1 97.75 63 ILE B O 1
ATOM 2387 N N . ILE B 1 64 ? -1.097 -30.828 -3.777 1 98.31 64 ILE B N 1
ATOM 2388 C CA . ILE B 1 64 ? 0.272 -30.797 -4.281 1 98.31 64 ILE B CA 1
ATOM 2389 C C . ILE B 1 64 ? 0.476 -29.547 -5.137 1 98.31 64 ILE B C 1
ATOM 2391 O O . ILE B 1 64 ? -0.144 -29.406 -6.195 1 98.31 64 ILE B O 1
ATOM 2395 N N . CYS B 1 65 ? 1.365 -28.688 -4.68 1 98.56 65 CYS B N 1
ATOM 2396 C CA . CYS B 1 65 ? 1.69 -27.469 -5.414 1 98.56 65 CYS B CA 1
ATOM 2397 C C . CYS B 1 65 ? 3.008 -27.609 -6.164 1 98.56 65 CYS B C 1
ATOM 2399 O O . CYS B 1 65 ? 4.062 -27.781 -5.547 1 98.56 65 CYS B O 1
ATOM 2401 N N . VAL B 1 66 ? 2.902 -27.562 -7.434 1 98.31 66 VAL B N 1
ATOM 2402 C CA . VAL B 1 66 ? 4.102 -27.562 -8.258 1 98.31 66 VAL B CA 1
ATOM 2403 C C . VAL B 1 66 ? 4.504 -26.125 -8.594 1 98.31 66 VAL B C 1
ATOM 2405 O O . VAL B 1 66 ? 3.857 -25.469 -9.406 1 98.31 66 VAL B O 1
ATOM 2408 N N . VAL B 1 67 ? 5.539 -25.656 -7.953 1 96.88 67 VAL B N 1
ATOM 2409 C CA . VAL B 1 67 ? 5.996 -24.281 -8.055 1 96.88 67 VAL B CA 1
ATOM 2410 C C . VAL B 1 67 ? 7.414 -24.234 -8.617 1 96.88 67 VAL B C 1
ATOM 2412 O O . VAL B 1 67 ? 8.375 -24.031 -7.875 1 96.88 67 VAL B O 1
ATOM 2415 N N . VAL B 1 68 ? 7.562 -24.406 -9.898 1 94.19 68 VAL B N 1
ATOM 2416 C CA . VAL B 1 68 ? 8.852 -24.438 -10.578 1 94.19 68 VAL B CA 1
ATOM 2417 C C . VAL B 1 68 ? 8.82 -23.516 -11.789 1 94.19 68 VAL B C 1
ATOM 2419 O O . VAL B 1 68 ? 7.766 -23 -12.156 1 94.19 68 VAL B O 1
ATOM 2422 N N . LYS B 1 69 ? 9.938 -23.297 -12.336 1 89.38 69 LYS B N 1
ATOM 2423 C CA . LYS B 1 69 ? 10.016 -22.5 -13.555 1 89.38 69 LYS B CA 1
ATOM 2424 C C . LYS B 1 69 ? 9.203 -23.125 -14.68 1 89.38 69 LYS B C 1
ATOM 2426 O O . LYS B 1 69 ? 9.055 -24.344 -14.742 1 89.38 69 LYS B O 1
ATOM 2431 N N . PRO B 1 70 ? 8.766 -22.281 -15.594 1 90 70 PRO B N 1
ATOM 2432 C CA . PRO B 1 70 ? 7.879 -22.781 -16.641 1 90 70 PRO B CA 1
ATOM 2433 C C . PRO B 1 70 ? 8.508 -23.906 -17.453 1 90 70 PRO B C 1
ATOM 2435 O O . PRO B 1 70 ? 7.832 -24.891 -17.797 1 90 70 PRO B O 1
ATOM 2438 N N . TRP B 1 71 ? 9.758 -23.875 -17.672 1 91.31 71 TRP B N 1
ATOM 2439 C CA . TRP B 1 71 ? 10.406 -24.875 -18.531 1 91.31 71 TRP B CA 1
ATOM 2440 C C . TRP B 1 71 ? 10.68 -26.156 -17.766 1 91.31 71 TRP B C 1
ATOM 2442 O O . TRP B 1 71 ? 11.102 -27.156 -18.344 1 91.31 71 TRP B O 1
ATOM 2452 N N . CYS B 1 72 ? 10.414 -26.141 -16.469 1 94.69 72 CYS B N 1
ATOM 2453 C CA . CYS B 1 72 ? 10.641 -27.312 -15.641 1 94.69 72 CYS B CA 1
ATOM 2454 C C . CYS B 1 72 ? 9.328 -28.016 -15.328 1 94.69 72 CYS B C 1
ATOM 2456 O O . CYS B 1 72 ? 9.328 -29.109 -14.742 1 94.69 72 CYS B O 1
ATOM 2458 N N . VAL B 1 73 ? 8.203 -27.484 -15.727 1 97.06 73 VAL B N 1
ATOM 2459 C CA . VAL B 1 73 ? 6.898 -27.969 -15.297 1 97.06 73 VAL B CA 1
ATOM 2460 C C . VAL B 1 73 ? 6.641 -29.359 -15.875 1 97.06 73 VAL B C 1
ATOM 2462 O O . VAL B 1 73 ? 6.258 -30.266 -15.148 1 97.06 73 VAL B O 1
ATOM 2465 N N . GLU B 1 74 ? 6.91 -29.5 -17.141 1 97.75 74 GLU B N 1
ATOM 2466 C CA . GLU B 1 74 ? 6.652 -30.781 -17.797 1 97.75 74 GLU B CA 1
ATOM 2467 C C . GLU B 1 74 ? 7.434 -31.906 -17.1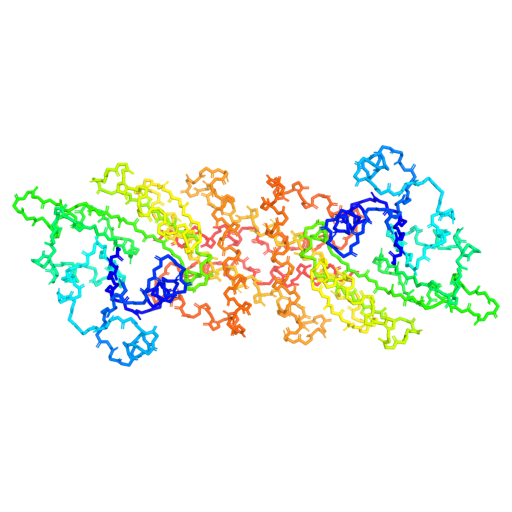25 1 97.75 74 GLU B C 1
ATOM 2469 O O . GLU B 1 74 ? 6.855 -32.938 -16.75 1 97.75 74 GLU B O 1
ATOM 2474 N N . LYS B 1 75 ? 8.727 -31.641 -16.984 1 97.88 75 LYS B N 1
ATOM 2475 C CA . LYS B 1 75 ? 9.594 -32.656 -16.375 1 97.88 75 LYS B CA 1
ATOM 2476 C C . LYS B 1 75 ? 9.141 -33 -14.961 1 97.88 75 LYS B C 1
ATOM 2478 O O . LYS B 1 75 ? 9.109 -34.156 -14.578 1 97.88 75 LYS B O 1
ATOM 2483 N N . THR B 1 76 ? 8.789 -32 -14.188 1 98.12 76 THR B N 1
ATOM 2484 C CA . THR B 1 76 ? 8.375 -32.188 -12.797 1 98.12 76 THR B CA 1
ATOM 2485 C C . THR B 1 76 ? 7.066 -32.969 -12.734 1 98.12 76 THR B C 1
ATOM 2487 O O . THR B 1 76 ? 6.945 -33.938 -11.969 1 98.12 76 THR B O 1
ATOM 2490 N N . LEU B 1 77 ? 6.117 -32.594 -13.539 1 98.25 77 LEU B N 1
ATOM 2491 C CA . LEU B 1 77 ? 4.805 -33.219 -13.523 1 98.25 77 LEU B CA 1
ATOM 2492 C C . LEU B 1 77 ? 4.91 -34.688 -13.969 1 98.25 77 LEU B C 1
ATOM 2494 O O . LEU B 1 77 ? 4.336 -35.562 -13.336 1 98.25 77 LEU B O 1
ATOM 2498 N N . LYS B 1 78 ? 5.617 -34.938 -15.055 1 97.75 78 LYS B N 1
ATOM 2499 C CA . LYS B 1 78 ? 5.801 -36.312 -15.523 1 97.75 78 LYS B CA 1
ATOM 2500 C C . LYS B 1 78 ? 6.52 -37.156 -14.477 1 97.75 78 LYS B C 1
ATOM 2502 O O . LYS B 1 78 ? 6.246 -38.344 -14.336 1 97.75 78 LYS B O 1
ATOM 2507 N N . GLY B 1 79 ? 7.375 -36.5 -13.766 1 97.5 79 GLY B N 1
ATOM 2508 C CA . GLY B 1 79 ? 8.156 -37.188 -12.75 1 97.5 79 GLY B CA 1
ATOM 2509 C C . GLY B 1 79 ? 7.324 -37.656 -11.555 1 97.5 79 GLY B C 1
ATOM 2510 O O . GLY B 1 79 ? 7.676 -38.594 -10.875 1 97.5 79 GLY B O 1
ATOM 2511 N N . ILE B 1 80 ? 6.227 -36.938 -11.312 1 97.75 80 ILE B N 1
ATOM 2512 C CA . ILE B 1 80 ? 5.445 -37.281 -10.133 1 97.75 80 ILE B CA 1
ATOM 2513 C C . ILE B 1 80 ? 4.129 -37.938 -10.547 1 97.75 80 ILE B C 1
ATOM 2515 O O . ILE B 1 80 ? 3.301 -38.281 -9.703 1 97.75 80 ILE B O 1
ATOM 2519 N N . LYS B 1 81 ? 3.918 -38.094 -11.781 1 97.25 81 LYS B N 1
ATOM 2520 C CA . LYS B 1 81 ? 2.656 -38.562 -12.352 1 97.25 81 LYS B CA 1
ATOM 2521 C C . LYS B 1 81 ? 2.186 -39.844 -11.664 1 97.25 81 LYS B C 1
ATOM 2523 O O . LYS B 1 81 ? 1.027 -39.938 -11.258 1 97.25 81 LYS B O 1
ATOM 2528 N N . ASP B 1 82 ? 3.076 -40.75 -11.5 1 95.44 82 ASP B N 1
ATOM 2529 C CA . ASP B 1 82 ? 2.719 -42.062 -10.977 1 95.44 82 ASP B CA 1
ATOM 2530 C C . ASP B 1 82 ? 2.443 -42 -9.477 1 95.44 82 ASP B C 1
ATOM 2532 O O . ASP B 1 82 ? 1.755 -42.875 -8.93 1 95.44 82 ASP B O 1
ATOM 2536 N N . ALA B 1 83 ? 2.98 -41.031 -8.828 1 96.44 83 ALA B N 1
ATOM 2537 C CA . ALA B 1 83 ? 2.82 -40.906 -7.379 1 96.44 83 ALA B CA 1
ATOM 2538 C C . ALA B 1 83 ? 1.52 -40.188 -7.035 1 96.44 83 ALA B C 1
ATOM 2540 O O . ALA B 1 83 ? 1.075 -40.188 -5.887 1 96.44 83 ALA B O 1
ATOM 2541 N N . LEU B 1 84 ? 0.893 -39.594 -7.973 1 96.88 84 LEU B N 1
ATOM 2542 C CA . LEU B 1 84 ? -0.298 -38.781 -7.738 1 96.88 84 LEU B CA 1
ATOM 2543 C C . LEU B 1 84 ? -1.546 -39.656 -7.676 1 96.88 84 LEU B C 1
ATOM 2545 O O . LEU B 1 84 ? -1.709 -40.594 -8.484 1 96.88 84 LEU B O 1
ATOM 2549 N N . ASN B 1 85 ? -2.354 -39.406 -6.742 1 96.19 85 ASN B N 1
ATOM 2550 C CA . ASN B 1 85 ? -3.691 -39.969 -6.676 1 96.19 85 ASN B CA 1
ATOM 2551 C C . ASN B 1 85 ? -4.746 -39 -7.195 1 96.19 85 ASN B C 1
ATOM 2553 O O . ASN B 1 85 ? -5.156 -38.094 -6.484 1 96.19 85 ASN B O 1
ATOM 2557 N N . TYR B 1 86 ? -5.246 -39.25 -8.398 1 95.62 86 TYR B N 1
ATOM 2558 C CA . TYR B 1 86 ? -6.133 -38.312 -9.094 1 95.62 86 TYR B CA 1
ATOM 2559 C C . TYR B 1 86 ? -7.5 -38.281 -8.43 1 95.62 86 TYR B C 1
ATOM 2561 O O . TYR B 1 86 ? -8.289 -37.344 -8.68 1 95.62 86 TYR B O 1
ATOM 2569 N N . LYS B 1 87 ? -7.844 -39.188 -7.574 1 92.38 87 LYS B N 1
ATOM 2570 C CA . LYS B 1 87 ? -9.164 -39.25 -6.949 1 92.38 87 LYS B CA 1
ATOM 2571 C C . LYS B 1 87 ? -9.227 -38.406 -5.691 1 92.38 87 LYS B C 1
ATOM 2573 O O . LYS B 1 87 ? -10.266 -37.812 -5.383 1 92.38 87 LYS B O 1
ATOM 2578 N N . SER B 1 88 ? -8.125 -38.312 -5.051 1 93.62 88 SER B N 1
ATOM 2579 C CA . SER B 1 88 ? -8.195 -37.719 -3.729 1 93.62 88 SER B CA 1
ATOM 2580 C C . SER B 1 88 ? -7.336 -36.469 -3.65 1 93.62 88 SER B C 1
ATOM 2582 O O . SER B 1 88 ? -7.57 -35.594 -2.811 1 93.62 88 SER B O 1
ATOM 2584 N N . GLN B 1 89 ? -6.34 -36.344 -4.469 1 96.12 89 GLN B N 1
ATOM 2585 C CA . GLN B 1 89 ? -5.3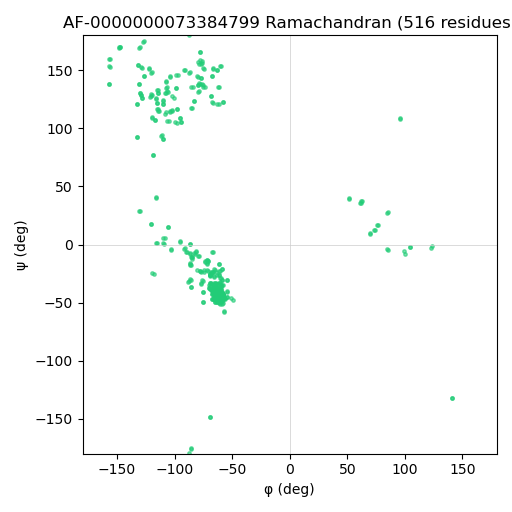95 -35.25 -4.375 1 96.12 89 GLN B CA 1
ATOM 2586 C C . GLN B 1 89 ? -5.738 -34.156 -5.375 1 96.12 89 GLN B C 1
ATOM 2588 O O . GLN B 1 89 ? -6.227 -34.438 -6.473 1 96.12 89 GLN B O 1
ATOM 2593 N N . LYS B 1 90 ? -5.496 -32.938 -5.012 1 96.5 90 LYS B N 1
ATOM 2594 C CA . LYS B 1 90 ? -5.617 -31.797 -5.902 1 96.5 90 LYS B CA 1
ATOM 2595 C C . LYS B 1 90 ? -4.246 -31.25 -6.289 1 96.5 90 LYS B C 1
ATOM 2597 O O . LYS B 1 90 ? -3.336 -31.203 -5.461 1 96.5 90 LYS B O 1
ATOM 2602 N N . LEU B 1 91 ? -4.215 -30.906 -7.516 1 98 91 LEU B N 1
ATOM 2603 C CA . LEU B 1 91 ? -2.957 -30.375 -8.039 1 98 91 LEU B CA 1
ATOM 2604 C C . LEU B 1 91 ? -3.055 -28.875 -8.289 1 98 91 LEU B C 1
ATOM 2606 O O . LEU B 1 91 ? -4.059 -28.391 -8.82 1 98 91 LEU B O 1
ATOM 2610 N N . VAL B 1 92 ? -2.076 -28.156 -7.777 1 98.44 92 VAL B N 1
ATOM 2611 C CA . VAL B 1 92 ? -1.94 -26.734 -8.031 1 98.44 92 VAL B CA 1
ATOM 2612 C C . VAL B 1 92 ? -0.65 -26.469 -8.805 1 98.44 92 VAL B C 1
ATOM 2614 O O . VAL B 1 92 ? 0.437 -26.844 -8.352 1 98.44 92 VAL B O 1
ATOM 2617 N N . VAL B 1 93 ? -0.799 -25.891 -9.914 1 98 93 VAL B N 1
ATOM 2618 C CA . VAL B 1 93 ? 0.375 -25.578 -10.727 1 98 93 VAL B CA 1
ATOM 2619 C C . VAL B 1 93 ? 0.606 -24.062 -10.75 1 98 93 VAL B C 1
ATOM 2621 O O . VAL B 1 93 ? -0.271 -23.312 -11.172 1 98 93 VAL B O 1
ATOM 2624 N N . VAL B 1 94 ? 1.773 -23.656 -10.289 1 95.81 94 VAL B N 1
ATOM 2625 C CA . VAL B 1 94 ? 2.188 -22.25 -10.281 1 95.81 94 VAL B CA 1
ATOM 2626 C C . VAL B 1 94 ? 3.307 -22.047 -11.297 1 95.81 94 VAL B C 1
ATOM 2628 O O . VAL B 1 94 ? 4.488 -22.203 -10.977 1 95.81 94 VAL B O 1
ATOM 2631 N N . ALA B 1 95 ? 2.949 -21.719 -12.461 1 89.88 95 ALA B N 1
ATOM 2632 C CA . ALA B 1 95 ? 3.9 -21.484 -13.539 1 89.88 95 ALA B CA 1
ATOM 2633 C C . ALA B 1 95 ? 3.289 -20.594 -14.617 1 89.88 95 ALA B C 1
ATOM 2635 O O . ALA B 1 95 ? 2.129 -20.766 -14.992 1 89.88 95 ALA B O 1
ATOM 2636 N N . ALA B 1 96 ? 4.109 -19.688 -15.07 1 85 96 ALA B N 1
ATOM 2637 C CA . ALA B 1 96 ? 3.662 -18.797 -16.141 1 85 96 ALA B CA 1
ATOM 2638 C C . ALA B 1 96 ? 3.705 -19.484 -17.484 1 85 96 ALA B C 1
ATOM 2640 O O . ALA B 1 96 ? 4.633 -20.25 -17.781 1 85 96 ALA B O 1
ATOM 2641 N N . GLY B 1 97 ? 2.678 -19.266 -18.297 1 86.56 97 GLY B N 1
ATOM 2642 C CA . GLY B 1 97 ? 2.717 -19.625 -19.719 1 86.56 97 GLY B CA 1
ATOM 2643 C C . GLY B 1 97 ? 2.541 -21.109 -19.953 1 86.56 97 GLY B C 1
ATOM 2644 O O . GLY B 1 97 ? 2.994 -21.641 -20.969 1 86.56 97 GLY B O 1
ATOM 2645 N N . VAL B 1 98 ? 2.074 -21.859 -19.062 1 92.88 98 VAL B N 1
ATOM 2646 C CA . VAL B 1 98 ? 1.831 -23.297 -19.234 1 92.88 98 VAL B CA 1
ATOM 2647 C C . VAL B 1 98 ? 0.333 -23.547 -19.391 1 92.88 98 VAL B C 1
ATOM 2649 O O . VAL B 1 98 ? -0.41 -23.5 -18.406 1 92.88 98 VAL B O 1
ATOM 2652 N N . PRO B 1 99 ? -0.088 -23.844 -20.531 1 95.38 99 PRO B N 1
ATOM 2653 C CA . PRO B 1 99 ? -1.521 -24.062 -20.75 1 95.38 99 PRO B CA 1
ATOM 2654 C C . PRO B 1 99 ? -2.047 -25.297 -20.031 1 95.38 99 PRO B C 1
ATOM 2656 O O . PRO B 1 99 ? -1.333 -26.297 -19.922 1 95.38 99 PRO B O 1
ATOM 2659 N N . SER B 1 100 ? -3.299 -25.25 -19.688 1 97.19 100 SER B N 1
ATOM 2660 C CA . SER B 1 100 ? -3.932 -26.375 -19.016 1 97.19 100 SER B CA 1
ATOM 2661 C C . SER B 1 100 ? -3.955 -27.609 -19.922 1 97.19 100 SER B C 1
ATOM 2663 O O . SER B 1 100 ? -3.848 -28.734 -19.438 1 97.19 100 SER B O 1
ATOM 2665 N N . ALA B 1 101 ? -4.086 -27.391 -21.203 1 96.88 101 ALA B N 1
ATOM 2666 C CA . ALA B 1 101 ? -4.125 -28.484 -22.172 1 96.88 101 ALA B CA 1
ATOM 2667 C C . ALA B 1 101 ? -2.842 -29.312 -22.094 1 96.88 101 ALA B C 1
ATOM 2669 O O . ALA B 1 101 ? -2.881 -30.547 -22.188 1 96.88 101 ALA B O 1
ATOM 2670 N N . ASN B 1 102 ? -1.747 -28.656 -21.969 1 97.56 102 ASN B N 1
ATOM 2671 C CA . ASN B 1 102 ? -0.471 -29.359 -21.859 1 97.56 102 ASN B CA 1
ATOM 2672 C C . ASN B 1 102 ? -0.406 -30.188 -20.578 1 97.56 102 ASN B C 1
ATOM 2674 O O . ASN B 1 102 ? 0.032 -31.344 -20.609 1 97.56 102 ASN B O 1
ATOM 2678 N N . ILE B 1 103 ? -0.867 -29.625 -19.516 1 97.62 103 ILE B N 1
ATOM 2679 C CA . ILE B 1 103 ? -0.837 -30.297 -18.234 1 97.62 103 ILE B CA 1
ATOM 2680 C C . ILE B 1 103 ? -1.71 -31.562 -18.281 1 97.62 103 ILE B C 1
ATOM 2682 O O . ILE B 1 103 ? -1.306 -32.625 -17.812 1 97.62 103 ILE B O 1
ATOM 2686 N N . LYS B 1 104 ? -2.83 -31.406 -18.875 1 96.94 104 LYS B N 1
ATOM 2687 C CA . LYS B 1 104 ? -3.717 -32.562 -19.047 1 96.94 104 LYS B CA 1
ATOM 2688 C C . LYS B 1 104 ? -3.037 -33.656 -19.844 1 96.94 104 LYS B C 1
ATOM 2690 O O . LYS B 1 104 ? -3.115 -34.844 -19.484 1 96.94 104 LYS B O 1
ATOM 2695 N N . GLU B 1 105 ? -2.426 -33.219 -20.859 1 97.12 105 GLU B N 1
ATOM 2696 C CA . GLU B 1 105 ? -1.735 -34.188 -21.719 1 97.12 105 GLU B CA 1
ATOM 2697 C C . GLU B 1 105 ? -0.607 -34.875 -20.969 1 97.12 105 GLU B C 1
ATOM 2699 O O . GLU B 1 105 ? -0.467 -36.094 -21.031 1 97.12 105 GLU B O 1
ATOM 2704 N N . TRP B 1 106 ? 0.171 -34.094 -20.234 1 97.75 106 TRP B N 1
ATOM 2705 C CA . TRP B 1 106 ? 1.335 -34.625 -19.531 1 97.75 106 TRP B CA 1
ATOM 2706 C C . TRP B 1 106 ? 0.914 -35.594 -18.438 1 97.75 106 TRP B C 1
ATOM 2708 O O . TRP B 1 106 ? 1.647 -36.531 -18.109 1 97.75 106 TRP B O 1
ATOM 2718 N N . LEU B 1 107 ? -0.305 -35.438 -17.891 1 97.62 107 LEU B N 1
ATOM 2719 C CA . LEU B 1 107 ? -0.714 -36.188 -16.719 1 97.62 107 LEU B CA 1
ATOM 2720 C C . LEU B 1 107 ? -1.783 -37.219 -17.078 1 97.62 107 LEU B C 1
ATOM 2722 O O . LEU B 1 107 ? -2.359 -37.844 -16.188 1 97.62 107 LEU B O 1
ATOM 2726 N N . ASP B 1 108 ? -2.023 -37.312 -18.328 1 96.75 108 ASP B N 1
ATOM 2727 C CA . ASP B 1 108 ? -3.055 -38.25 -18.781 1 96.75 108 ASP B CA 1
ATOM 2728 C C . ASP B 1 108 ? -2.678 -39.688 -18.438 1 96.75 108 ASP B C 1
ATOM 2730 O O . ASP B 1 108 ? -1.561 -40.125 -18.719 1 96.75 108 ASP B O 1
ATOM 2734 N N . LYS B 1 109 ? -3.521 -40.281 -17.688 1 95.81 109 LYS B N 1
ATOM 2735 C CA . LYS B 1 109 ? -3.445 -41.719 -17.438 1 95.81 109 LYS B CA 1
ATOM 2736 C C . LYS B 1 109 ? -4.613 -42.438 -18.094 1 95.81 109 LYS B C 1
ATOM 2738 O O . LYS B 1 109 ? -5.668 -42.625 -17.469 1 95.81 109 LYS B O 1
ATOM 2743 N N . ASP B 1 110 ? -4.371 -42.938 -19.359 1 94.06 110 ASP B N 1
ATOM 2744 C CA . ASP B 1 110 ? -5.375 -43.719 -20.094 1 94.06 110 ASP B CA 1
ATOM 2745 C C . ASP B 1 110 ? -6.711 -42.969 -20.125 1 94.06 110 ASP B C 1
ATOM 2747 O O . ASP B 1 110 ? -7.75 -43.531 -19.812 1 94.06 110 ASP B O 1
ATOM 2751 N N . GLY B 1 111 ? -6.691 -41.688 -20.281 1 93.5 111 GLY B N 1
ATOM 2752 C CA . GLY B 1 111 ? -7.898 -40.906 -20.453 1 93.5 111 GLY B CA 1
ATOM 2753 C C . GLY B 1 111 ? -8.352 -40.219 -19.188 1 93.5 111 GLY B C 1
ATOM 2754 O O . GLY B 1 111 ? -9.312 -39.438 -19.188 1 93.5 111 GLY B O 1
ATOM 2755 N N . ILE B 1 112 ? -7.695 -40.562 -18.141 1 94.38 112 ILE B N 1
ATOM 2756 C CA . ILE B 1 112 ? -8.055 -39.969 -16.859 1 94.38 112 ILE B CA 1
ATOM 2757 C C . ILE B 1 112 ? -7.066 -38.844 -16.516 1 94.38 112 ILE B C 1
ATOM 2759 O O . ILE B 1 112 ? -5.852 -39.062 -16.578 1 94.38 112 ILE B O 1
ATOM 2763 N N . THR B 1 113 ? -7.578 -37.688 -16.25 1 94.19 113 THR B N 1
ATOM 2764 C CA . THR B 1 113 ? -6.762 -36.531 -15.867 1 94.19 113 THR B CA 1
ATOM 2765 C C . THR B 1 113 ? -7.156 -36.031 -14.484 1 94.19 113 THR B C 1
ATOM 2767 O O . THR B 1 113 ? -8.297 -36.219 -14.055 1 94.19 113 THR B O 1
ATOM 2770 N N . PRO B 1 114 ? -6.234 -35.5 -13.766 1 94 114 PRO B N 1
ATOM 2771 C CA . PRO B 1 114 ? -6.562 -35.031 -12.422 1 94 114 PRO B CA 1
ATOM 2772 C C . PRO B 1 114 ? -7.285 -33.688 -12.445 1 94 114 PRO B C 1
ATOM 2774 O O . PRO B 1 114 ? -7.242 -32.969 -13.461 1 94 114 PRO B O 1
ATOM 2777 N N . THR B 1 115 ? -7.988 -33.438 -11.344 1 95.31 115 THR B N 1
ATOM 2778 C CA . THR B 1 115 ? -8.406 -32.062 -11.047 1 95.31 115 THR B CA 1
ATOM 2779 C C . THR B 1 115 ? -7.195 -31.203 -10.703 1 95.31 115 THR B C 1
ATOM 2781 O O . THR B 1 115 ? -6.348 -31.594 -9.898 1 95.31 115 THR B O 1
ATOM 2784 N N . PHE B 1 116 ? -7.105 -30.109 -11.375 1 97.75 116 PHE B N 1
ATOM 2785 C CA . PHE B 1 116 ? -5.988 -29.25 -11 1 97.75 116 PHE B CA 1
ATOM 2786 C C . PHE B 1 116 ? -6.355 -27.781 -11.18 1 97.75 116 PHE B C 1
ATOM 2788 O O . PHE B 1 116 ? -7.441 -27.469 -11.664 1 97.75 116 PHE B O 1
ATOM 2795 N N . PHE B 1 117 ? -5.496 -26.953 -10.68 1 98.38 117 PHE B N 1
ATOM 2796 C CA . PHE B 1 117 ? -5.664 -25.5 -10.68 1 98.38 117 PHE B CA 1
ATOM 2797 C C . PHE B 1 117 ? -4.414 -24.812 -11.211 1 98.38 117 PHE B C 1
ATOM 2799 O O . PHE B 1 117 ? -3.297 -25.141 -10.812 1 98.38 117 PHE B O 1
ATOM 2806 N N . LEU B 1 118 ? -4.605 -23.922 -12.141 1 97.88 118 LEU B N 1
ATOM 2807 C CA . LEU B 1 118 ? -3.559 -22.953 -12.453 1 97.88 118 LEU B CA 1
ATOM 2808 C C . LEU B 1 118 ? -3.607 -21.766 -11.492 1 97.88 118 LEU B C 1
ATOM 2810 O O . LEU B 1 118 ? -4.652 -21.125 -11.336 1 97.88 118 LEU B O 1
ATOM 2814 N N . VAL B 1 119 ? -2.506 -21.547 -10.852 1 97.44 119 VAL B N 1
ATOM 2815 C CA . VAL B 1 119 ? -2.502 -20.516 -9.82 1 97.44 119 VAL B CA 1
ATOM 2816 C C . VAL B 1 119 ? -1.309 -19.578 -10.023 1 97.44 119 VAL B C 1
ATOM 2818 O O . VAL B 1 119 ? -0.215 -20.031 -10.375 1 97.44 119 VAL B O 1
ATOM 2821 N N . MET B 1 120 ? -1.56 -18.266 -9.852 1 95.81 120 MET B N 1
ATOM 2822 C CA . MET B 1 120 ? -0.485 -17.297 -9.969 1 95.81 120 MET B CA 1
ATOM 2823 C C . MET B 1 120 ? -0.506 -16.312 -8.797 1 95.81 120 MET B C 1
ATOM 2825 O O . MET B 1 120 ? -1.209 -15.305 -8.844 1 95.81 120 MET B O 1
ATOM 2829 N N . PRO B 1 121 ? 0.215 -16.609 -7.785 1 96.31 121 PRO B N 1
ATOM 2830 C CA . PRO B 1 121 ? 0.409 -15.656 -6.688 1 96.31 121 PRO B CA 1
ATOM 2831 C C . PRO B 1 121 ? 1.562 -14.688 -6.941 1 96.31 121 PRO B C 1
ATOM 2833 O O . PRO B 1 121 ? 2.049 -14.586 -8.07 1 96.31 121 PRO B O 1
ATOM 2836 N N . ASN B 1 122 ? 1.908 -13.852 -6.035 1 94.25 122 ASN B N 1
ATOM 2837 C CA . ASN B 1 122 ? 3.15 -13.086 -6.016 1 94.25 122 ASN B CA 1
ATOM 2838 C C . ASN B 1 122 ? 3.896 -13.266 -4.695 1 94.25 122 ASN B C 1
ATOM 2840 O O . ASN B 1 122 ? 3.424 -13.969 -3.799 1 94.25 122 ASN B O 1
ATOM 2844 N N . ILE B 1 123 ? 5.02 -12.742 -4.582 1 93.88 123 ILE B N 1
ATOM 2845 C CA . ILE B 1 123 ? 5.945 -13.078 -3.508 1 93.88 123 ILE B CA 1
ATOM 2846 C C . ILE B 1 123 ? 5.426 -12.523 -2.186 1 93.88 123 ILE B C 1
ATOM 2848 O O . ILE B 1 123 ? 5.918 -12.883 -1.115 1 93.88 123 ILE B O 1
ATOM 2852 N N . ALA B 1 124 ? 4.496 -11.672 -2.219 1 96.44 124 ALA B N 1
ATOM 2853 C CA . ALA B 1 124 ? 3.916 -11.141 -0.988 1 96.44 124 ALA B CA 1
ATOM 2854 C C . ALA B 1 124 ? 3.15 -12.219 -0.231 1 96.44 124 ALA B C 1
ATOM 2856 O O . ALA B 1 124 ? 2.74 -12.016 0.914 1 96.44 124 ALA B O 1
ATOM 2857 N N . ILE B 1 125 ? 3.018 -13.383 -0.835 1 97 125 ILE B N 1
ATOM 2858 C CA . ILE B 1 125 ? 2.344 -14.516 -0.214 1 97 125 ILE B CA 1
ATOM 2859 C C . ILE B 1 125 ? 3.084 -14.922 1.058 1 97 125 ILE B C 1
ATOM 2861 O O . ILE B 1 125 ? 2.479 -15.453 1.992 1 97 125 ILE B O 1
ATOM 2865 N N . ALA B 1 126 ? 4.375 -14.625 1.102 1 95.94 126 ALA B N 1
ATOM 2866 C CA . ALA B 1 126 ? 5.188 -14.922 2.277 1 95.94 126 ALA B CA 1
ATOM 2867 C C . ALA B 1 126 ? 4.668 -14.188 3.508 1 95.94 126 ALA B C 1
ATOM 2869 O O . ALA B 1 126 ? 4.875 -14.633 4.641 1 95.94 126 ALA B O 1
ATOM 2870 N N . TYR B 1 127 ? 3.945 -13.117 3.295 1 95.62 127 TYR B N 1
ATOM 2871 C CA . TYR B 1 127 ? 3.441 -12.281 4.379 1 95.62 127 TYR B CA 1
ATOM 2872 C C . TYR B 1 127 ? 1.919 -12.211 4.352 1 95.62 127 TYR B C 1
ATOM 2874 O O . TYR B 1 127 ? 1.328 -11.242 4.836 1 95.62 127 TYR B O 1
ATOM 2882 N N . LYS B 1 128 ? 1.358 -13.125 3.67 1 97.06 128 LYS B N 1
ATOM 2883 C CA . LYS B 1 128 ? -0.09 -13.297 3.596 1 97.06 128 LYS B CA 1
ATOM 2884 C C . LYS B 1 128 ? -0.755 -12.07 2.973 1 97.06 128 LYS B C 1
ATOM 2886 O O . LYS B 1 128 ? -1.819 -11.641 3.424 1 97.06 128 LYS B O 1
ATOM 2891 N N . GLN B 1 129 ? -0.109 -11.492 1.992 1 96.88 129 GLN B N 1
ATOM 2892 C CA . GLN B 1 129 ? -0.644 -10.32 1.307 1 96.88 129 GLN B CA 1
ATOM 2893 C C . GLN B 1 129 ? -0.597 -10.5 -0.208 1 96.88 129 GLN B C 1
ATOM 2895 O O . GLN B 1 129 ? -0.434 -9.523 -0.948 1 96.88 129 GLN B O 1
ATOM 2900 N N . SER B 1 130 ? -0.678 -11.695 -0.628 1 97.31 130 SER B N 1
ATOM 2901 C CA . SER B 1 130 ? -0.598 -12 -2.053 1 97.31 130 SER B CA 1
ATOM 2902 C C . SER B 1 130 ? -1.925 -11.727 -2.752 1 97.31 130 SER B C 1
ATOM 2904 O O . SER B 1 130 ? -2.994 -11.977 -2.189 1 97.31 130 SER B O 1
ATOM 2906 N N . MET B 1 131 ? -1.833 -11.117 -3.939 1 97.69 131 MET B N 1
ATOM 2907 C CA . MET B 1 131 ? -2.91 -11.273 -4.914 1 97.69 131 MET B CA 1
ATOM 2908 C C . MET B 1 131 ? -2.721 -12.547 -5.734 1 97.69 131 MET B C 1
ATOM 2910 O O . MET B 1 131 ? -1.718 -12.695 -6.434 1 97.69 131 MET B O 1
ATOM 2914 N N . THR B 1 132 ? -3.686 -13.461 -5.617 1 97.94 132 THR B N 1
ATOM 2915 C CA . THR B 1 132 ? -3.514 -14.766 -6.25 1 97.94 132 THR B CA 1
ATOM 2916 C C . THR B 1 132 ? -4.621 -15.023 -7.266 1 97.94 132 THR B C 1
ATOM 2918 O O . THR B 1 132 ? -5.805 -14.867 -6.957 1 97.94 132 THR B O 1
ATOM 2921 N N . PHE B 1 133 ? -4.246 -15.398 -8.461 1 97.81 133 PHE B N 1
ATOM 2922 C CA . PHE B 1 133 ? -5.188 -15.758 -9.516 1 97.81 133 PHE B CA 1
ATOM 2923 C C . PHE B 1 133 ? -5.344 -17.266 -9.609 1 97.81 133 PHE B C 1
ATOM 2925 O O . PHE B 1 133 ? -4.355 -18 -9.562 1 97.81 133 PHE B O 1
ATOM 2932 N N . ILE B 1 134 ? -6.598 -17.734 -9.719 1 98.06 134 ILE B N 1
ATOM 2933 C CA . ILE B 1 134 ? -6.867 -19.172 -9.719 1 98.06 134 ILE B CA 1
ATOM 2934 C C . ILE B 1 134 ? -7.73 -19.531 -10.922 1 98.06 134 ILE B C 1
ATOM 2936 O O . ILE B 1 134 ? -8.773 -18.922 -11.156 1 98.06 134 ILE B O 1
ATOM 2940 N N . THR B 1 135 ? -7.32 -20.422 -11.68 1 97.88 135 THR B N 1
ATOM 2941 C CA . THR B 1 135 ? -8.102 -21.016 -12.758 1 97.88 135 THR B CA 1
ATOM 2942 C C . THR B 1 135 ? -8.328 -22.5 -12.508 1 97.88 135 THR B C 1
ATOM 2944 O O . THR B 1 135 ? -7.414 -23.312 -12.672 1 97.88 135 THR B O 1
ATOM 2947 N N . PRO B 1 136 ? -9.555 -22.859 -12.156 1 98 136 PRO B N 1
ATOM 2948 C CA . PRO B 1 136 ? -9.852 -24.281 -11.938 1 98 136 PRO B CA 1
ATOM 2949 C C . PRO B 1 136 ? -9.984 -25.062 -13.242 1 98 136 PRO B C 1
ATOM 2951 O O . PRO B 1 136 ? -10.523 -24.547 -14.219 1 98 136 PRO B O 1
ATOM 2954 N N . VAL B 1 137 ? -9.445 -26.219 -13.297 1 97.19 137 VAL B N 1
ATOM 2955 C CA . VAL B 1 137 ? -9.586 -27.141 -14.43 1 97.19 137 VAL B CA 1
ATOM 2956 C C . VAL B 1 137 ? -10.234 -28.438 -13.961 1 97.19 137 VAL B C 1
ATOM 2958 O O . VAL B 1 137 ? -9.617 -29.203 -13.211 1 97.19 137 VAL B O 1
ATOM 2961 N N . ASP B 1 138 ? -11.508 -28.688 -14.367 1 95.12 138 ASP B N 1
ATOM 2962 C CA . ASP B 1 138 ? -12.297 -29.875 -14.055 1 95.12 138 ASP B CA 1
ATOM 2963 C C . ASP B 1 138 ? -12.5 -30.016 -12.547 1 95.12 138 ASP B C 1
ATOM 2965 O O . ASP B 1 138 ? -12.406 -31.125 -12 1 95.12 138 ASP B O 1
ATOM 2969 N N . ALA B 1 139 ? -12.641 -28.922 -11.898 1 96.5 139 ALA B N 1
ATOM 2970 C CA . ALA B 1 139 ? -12.797 -28.922 -10.445 1 96.5 139 ALA B CA 1
ATOM 2971 C C . ALA B 1 139 ? -14.25 -28.672 -10.047 1 96.5 139 ALA B C 1
ATOM 2973 O O . ALA B 1 139 ? -14.953 -27.891 -10.703 1 96.5 139 ALA B O 1
ATOM 2974 N N . SER B 1 140 ? -14.648 -29.312 -8.977 1 96.56 140 SER B N 1
ATOM 2975 C CA . SER B 1 140 ? -15.984 -29.078 -8.422 1 96.56 140 SER B CA 1
ATOM 2976 C C . SER B 1 140 ? -16.031 -27.766 -7.633 1 96.56 140 SER B C 1
ATOM 2978 O O . SER B 1 140 ? -14.984 -27.203 -7.289 1 96.56 140 SER B O 1
ATOM 2980 N N . ALA B 1 141 ? -17.25 -27.359 -7.367 1 97.12 141 ALA B N 1
ATOM 2981 C CA . ALA B 1 141 ? -17.422 -26.141 -6.59 1 97.12 141 ALA B CA 1
ATOM 2982 C C . ALA B 1 141 ? -16.781 -26.266 -5.211 1 97.12 141 ALA B C 1
ATOM 2984 O O . ALA B 1 141 ? -16.203 -25.297 -4.699 1 97.12 141 ALA B O 1
ATOM 2985 N N . THR B 1 142 ? -16.906 -27.391 -4.688 1 96.75 142 THR B N 1
ATOM 2986 C CA . THR B 1 142 ? -16.344 -27.641 -3.365 1 96.75 142 THR B CA 1
ATOM 2987 C C . THR B 1 142 ? -14.82 -27.578 -3.406 1 96.75 142 THR B C 1
ATOM 2989 O O . THR B 1 142 ? -14.195 -27.016 -2.508 1 96.75 142 THR B O 1
ATOM 2992 N N . GLU B 1 143 ? -14.273 -28.141 -4.438 1 96.5 143 GLU B N 1
ATOM 2993 C CA . GLU B 1 143 ? -12.828 -28.109 -4.594 1 96.5 143 GLU B CA 1
ATOM 2994 C C . GLU B 1 143 ? -12.32 -26.688 -4.832 1 96.5 143 GLU B C 1
ATOM 2996 O O . GLU B 1 143 ? -11.289 -26.297 -4.285 1 96.5 143 GLU B O 1
ATOM 3001 N N . ILE B 1 144 ? -13.07 -25.969 -5.625 1 97.94 144 ILE B N 1
ATOM 3002 C CA . ILE B 1 144 ? -12.727 -24.594 -5.906 1 97.94 144 ILE B CA 1
ATOM 3003 C C . ILE B 1 144 ? -12.75 -23.781 -4.613 1 97.94 144 ILE B C 1
ATOM 3005 O O . ILE B 1 144 ? -11.836 -23 -4.344 1 97.94 144 ILE B O 1
ATOM 3009 N N . GLN B 1 145 ? -13.68 -23.953 -3.814 1 97.44 145 GLN B N 1
ATOM 3010 C CA . GLN B 1 145 ? -13.812 -23.234 -2.545 1 97.44 145 GLN B CA 1
ATOM 3011 C C . GLN B 1 145 ? -12.648 -23.578 -1.608 1 97.44 145 GLN B C 1
ATOM 3013 O O . GLN B 1 145 ? -12.109 -22.688 -0.945 1 97.44 145 GLN B O 1
ATOM 3018 N N . GLN B 1 146 ? -12.336 -24.812 -1.582 1 96 146 GLN B N 1
ATOM 3019 C CA . GLN B 1 146 ? -11.25 -25.25 -0.716 1 96 146 GLN B CA 1
ATOM 3020 C C . GLN B 1 146 ? -9.938 -24.578 -1.093 1 96 146 GLN B C 1
ATOM 3022 O O . GLN B 1 146 ? -9.211 -24.078 -0.223 1 96 146 GLN B O 1
ATOM 3027 N N . ILE B 1 147 ? -9.664 -24.578 -2.354 1 97.44 147 ILE B N 1
ATOM 3028 C CA . ILE B 1 147 ? -8.422 -23.984 -2.832 1 97.44 147 ILE B CA 1
ATOM 3029 C C . ILE B 1 147 ? -8.453 -22.469 -2.615 1 97.44 147 ILE B C 1
ATOM 3031 O O . ILE B 1 147 ? -7.469 -21.875 -2.178 1 97.44 147 ILE B O 1
ATOM 3035 N N . THR B 1 148 ? -9.562 -21.875 -2.902 1 97.81 148 THR B N 1
ATOM 3036 C CA . THR B 1 148 ? -9.734 -20.438 -2.725 1 97.81 148 THR B CA 1
ATOM 3037 C C . THR B 1 148 ? -9.5 -20.031 -1.269 1 97.81 148 THR B C 1
ATOM 3039 O O . THR B 1 148 ? -8.844 -19.031 -0.991 1 97.81 148 THR B O 1
ATOM 3042 N N . GLU B 1 149 ? -9.969 -20.797 -0.373 1 96.56 149 GLU B N 1
ATOM 3043 C CA . GLU B 1 149 ? -9.828 -20.516 1.052 1 96.56 149 GLU B CA 1
ATOM 3044 C C . GLU B 1 149 ? -8.367 -20.531 1.479 1 96.56 149 GLU B C 1
ATOM 3046 O O . GLU B 1 149 ? -7.949 -19.75 2.33 1 96.56 149 GLU B O 1
ATOM 3051 N N . ILE B 1 150 ? -7.656 -21.422 0.931 1 96.25 150 ILE B N 1
ATOM 3052 C CA . ILE B 1 150 ? -6.234 -21.516 1.252 1 96.25 150 ILE B CA 1
ATOM 3053 C C . ILE B 1 150 ? -5.523 -20.234 0.833 1 96.25 150 ILE B C 1
ATOM 3055 O O . ILE B 1 150 ? -4.805 -19.625 1.63 1 96.25 150 ILE B O 1
ATOM 3059 N N . PHE B 1 151 ? -5.812 -19.812 -0.376 1 97.31 151 PHE B N 1
ATOM 3060 C CA . PHE B 1 151 ? -5.09 -18.656 -0.891 1 97.31 151 PHE B CA 1
ATOM 3061 C C . PHE B 1 151 ? -5.648 -17.359 -0.306 1 97.31 151 PHE B C 1
ATOM 3063 O O . PHE B 1 151 ? -4.938 -16.359 -0.2 1 97.31 151 PHE B O 1
ATOM 3070 N N . ASP B 1 152 ? -6.922 -17.391 0.154 1 96.56 152 ASP B N 1
ATOM 3071 C CA . ASP B 1 152 ? -7.488 -16.234 0.854 1 96.56 152 ASP B CA 1
ATOM 3072 C C . ASP B 1 152 ? -6.832 -16.047 2.219 1 96.56 152 ASP B C 1
ATOM 3074 O O . ASP B 1 152 ? -6.785 -14.93 2.74 1 96.56 152 ASP B O 1
ATOM 3078 N N . GLU B 1 153 ? -6.332 -17.141 2.758 1 95.44 153 GLU B N 1
ATOM 3079 C CA . GLU B 1 153 ? -5.574 -17.047 4.004 1 95.44 153 GLU B CA 1
ATOM 3080 C C . GLU B 1 153 ? -4.215 -16.391 3.773 1 95.44 153 GLU B C 1
ATOM 3082 O O . GLU B 1 153 ? -3.615 -15.859 4.707 1 95.44 153 GLU B O 1
ATOM 3087 N N . LEU B 1 154 ? -3.777 -16.438 2.566 1 96.88 154 LEU B N 1
ATOM 3088 C CA . LEU B 1 154 ? -2.449 -15.945 2.225 1 96.88 154 LEU B CA 1
ATOM 3089 C C . LEU B 1 154 ? -2.541 -14.609 1.494 1 96.88 154 LEU B C 1
ATOM 3091 O O . LEU B 1 154 ? -1.559 -14.148 0.908 1 96.88 154 LEU B O 1
ATOM 3095 N N . GLY B 1 155 ? -3.672 -13.969 1.534 1 96.75 155 GLY B N 1
ATOM 3096 C CA . GLY B 1 155 ? -3.973 -12.719 0.851 1 96.75 155 GLY B CA 1
ATOM 3097 C C . GLY B 1 155 ? -5.375 -12.672 0.278 1 96.75 155 GLY B C 1
ATOM 3098 O O . GLY B 1 155 ? -6.352 -12.922 0.991 1 96.75 155 GLY B O 1
ATOM 3099 N N . GLU B 1 156 ? -5.449 -12.25 -1.01 1 97.31 156 GLU B N 1
ATOM 3100 C CA . GLU B 1 156 ? -6.703 -12.273 -1.757 1 97.31 156 GLU B CA 1
ATOM 3101 C C . GLU B 1 156 ? -6.578 -13.109 -3.025 1 97.31 156 GLU B C 1
ATOM 3103 O O . GLU B 1 156 ? -5.48 -13.273 -3.561 1 97.31 156 GLU B O 1
ATOM 3108 N N . SER B 1 157 ? -7.684 -13.641 -3.406 1 97.56 157 SER B N 1
ATOM 3109 C CA . SER B 1 157 ? -7.66 -14.453 -4.617 1 97.56 157 SER B CA 1
ATOM 3110 C C . SER B 1 157 ? -8.789 -14.062 -5.566 1 97.56 157 SER B C 1
ATOM 3112 O O . SER B 1 157 ? -9.75 -13.406 -5.16 1 97.56 157 SER B O 1
ATOM 3114 N N . LEU B 1 158 ? -8.609 -14.312 -6.82 1 97.5 158 LEU B N 1
ATOM 3115 C CA . LEU B 1 158 ? -9.609 -14.109 -7.867 1 97.5 158 LEU B CA 1
ATOM 3116 C C . LEU B 1 158 ? -9.695 -15.328 -8.773 1 97.5 158 LEU B C 1
ATOM 3118 O O . LEU B 1 158 ? -8.688 -15.773 -9.328 1 97.5 158 LEU B O 1
ATOM 3122 N N . ILE B 1 159 ? -10.875 -15.914 -8.852 1 97.69 159 ILE B N 1
ATOM 3123 C CA . ILE B 1 159 ? -11.117 -17 -9.797 1 97.69 159 ILE B CA 1
ATOM 3124 C C . ILE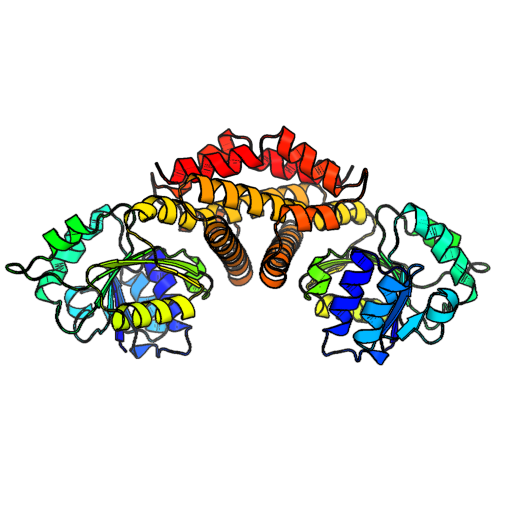 B 1 159 ? -11.352 -16.422 -11.195 1 97.69 159 ILE B C 1
ATOM 3126 O O . ILE B 1 159 ? -12.125 -15.477 -11.359 1 97.69 159 ILE B O 1
ATOM 3130 N N . MET B 1 160 ? -10.664 -16.984 -12.18 1 95.5 160 MET B N 1
ATOM 3131 C CA . MET B 1 160 ? -10.828 -16.453 -13.531 1 95.5 160 MET B CA 1
ATOM 3132 C C . MET B 1 160 ? -10.664 -17.562 -14.57 1 95.5 160 MET B C 1
ATOM 3134 O O . MET B 1 160 ? -10.242 -18.672 -14.25 1 95.5 160 MET B O 1
ATOM 3138 N N . GLU B 1 161 ? -11 -17.203 -15.758 1 95.69 161 GLU B N 1
ATOM 3139 C CA . GLU B 1 161 ? -10.852 -18.125 -16.891 1 95.69 161 GLU B CA 1
ATOM 3140 C C . GLU B 1 161 ? -9.406 -18.172 -17.375 1 95.69 161 GLU B C 1
ATOM 3142 O O . GLU B 1 161 ? -8.664 -17.203 -17.219 1 95.69 161 GLU B O 1
ATOM 3147 N N . GLU B 1 162 ? -9.102 -19.234 -18 1 95.62 162 GLU B N 1
ATOM 3148 C CA . GLU B 1 162 ? -7.73 -19.453 -18.438 1 95.62 162 GLU B CA 1
ATOM 3149 C C . GLU B 1 162 ? -7.316 -18.406 -19.484 1 95.62 162 GLU B C 1
ATOM 3151 O O . GLU B 1 162 ? -6.148 -18.031 -19.547 1 95.62 162 GLU B O 1
ATOM 3156 N N . ARG B 1 163 ? -8.266 -17.953 -20.328 1 93.5 163 ARG B N 1
ATOM 3157 C CA . ARG B 1 163 ? -7.934 -16.984 -21.375 1 93.5 163 ARG B CA 1
ATOM 3158 C C . ARG B 1 163 ? -7.348 -15.711 -20.781 1 93.5 163 ARG B C 1
ATOM 3160 O O . ARG B 1 163 ? -6.621 -14.977 -21.453 1 93.5 163 ARG B O 1
ATOM 3167 N N . LEU B 1 164 ? -7.582 -15.414 -19.484 1 94.25 164 LEU B N 1
ATOM 3168 C CA . LEU B 1 164 ? -7.113 -14.203 -18.828 1 94.25 164 LEU B CA 1
ATOM 3169 C C . LEU B 1 164 ? -5.797 -14.453 -18.094 1 94.25 164 LEU B C 1
ATOM 3171 O O . LEU B 1 164 ? -5.211 -13.531 -17.531 1 94.25 164 LEU B O 1
ATOM 3175 N N . PHE B 1 165 ? -5.273 -15.633 -18.203 1 92.94 165 PHE B N 1
ATOM 3176 C CA . PHE B 1 165 ? -4.141 -16.016 -17.359 1 92.94 165 PHE B CA 1
ATOM 3177 C C . PHE B 1 165 ? -2.887 -15.242 -17.766 1 92.94 165 PHE B C 1
ATOM 3179 O O . PHE B 1 165 ? -2.098 -14.836 -16.922 1 92.94 165 PHE B O 1
ATOM 3186 N N . PRO B 1 166 ? -2.703 -14.969 -19.062 1 91.88 166 PRO B N 1
ATOM 3187 C CA . PRO B 1 166 ? -1.556 -14.133 -19.422 1 91.88 166 PRO B CA 1
ATOM 3188 C C . PRO B 1 166 ? -1.624 -12.742 -18.797 1 91.88 166 PRO B C 1
ATOM 3190 O O . PRO B 1 166 ? -0.608 -12.227 -18.312 1 91.88 166 PRO B O 1
ATOM 3193 N N . ALA B 1 167 ? -2.799 -12.195 -18.812 1 93.56 167 ALA B N 1
ATOM 3194 C CA . ALA B 1 167 ? -3.008 -10.906 -18.156 1 93.56 167 ALA B CA 1
ATOM 3195 C C . ALA B 1 167 ? -2.762 -11 -16.656 1 93.56 167 ALA B C 1
ATOM 3197 O O . ALA B 1 167 ? -2.152 -10.109 -16.062 1 93.56 167 ALA B O 1
ATOM 3198 N N . ALA B 1 168 ? -3.193 -12.07 -16.078 1 93.19 168 ALA B N 1
ATOM 3199 C CA . ALA B 1 168 ? -3.002 -12.312 -14.641 1 93.19 168 ALA B CA 1
ATOM 3200 C C . ALA B 1 168 ? -1.518 -12.398 -14.297 1 93.19 168 ALA B C 1
ATOM 3202 O O . ALA B 1 168 ? -1.078 -11.875 -13.273 1 93.19 168 ALA B O 1
ATOM 3203 N N . THR B 1 169 ? -0.837 -13.07 -15.148 1 90.75 169 THR B N 1
ATOM 3204 C CA . THR B 1 169 ? 0.6 -13.203 -14.938 1 90.75 169 THR B CA 1
ATOM 3205 C C . THR B 1 169 ? 1.28 -11.844 -14.969 1 90.75 169 THR B C 1
ATOM 3207 O O . THR B 1 169 ? 2.123 -11.539 -14.125 1 90.75 169 THR B O 1
ATOM 3210 N N . ALA B 1 170 ? 0.876 -11.023 -15.93 1 91.56 170 ALA B N 1
ATOM 3211 C CA . ALA B 1 170 ? 1.414 -9.672 -16.016 1 91.56 170 ALA B CA 1
ATOM 3212 C C . ALA B 1 170 ? 1.083 -8.867 -14.766 1 91.56 170 ALA B C 1
ATOM 3214 O O . ALA B 1 170 ? 1.938 -8.148 -14.234 1 91.56 170 ALA B O 1
ATOM 3215 N N . MET B 1 171 ? -0.11 -8.984 -14.289 1 92.31 171 MET B N 1
ATOM 3216 C CA . MET B 1 171 ? -0.558 -8.242 -13.117 1 92.31 171 MET B CA 1
ATOM 3217 C C . MET B 1 171 ? 0.151 -8.734 -11.859 1 92.31 171 MET B C 1
ATOM 3219 O O . MET B 1 171 ? 0.381 -7.961 -10.93 1 92.31 171 MET B O 1
ATOM 3223 N N . SER B 1 172 ? 0.438 -9.984 -11.82 1 90 172 SER B N 1
ATOM 3224 C CA . SER B 1 172 ? 1.184 -10.523 -10.688 1 90 172 SER B CA 1
ATOM 3225 C C . SER B 1 172 ? 2.59 -9.938 -10.625 1 90 172 SER B C 1
ATOM 3227 O O . SER B 1 172 ? 3.121 -9.703 -9.539 1 90 172 SER B O 1
ATOM 3229 N N . CYS B 1 173 ? 3.172 -9.664 -11.758 1 90.81 173 CYS B N 1
ATOM 3230 C CA . CYS B 1 173 ? 4.508 -9.094 -11.82 1 90.81 173 CYS B CA 1
ATOM 3231 C C . CYS B 1 173 ? 4.492 -7.621 -11.414 1 90.81 173 CYS B C 1
ATOM 3233 O O . CYS B 1 173 ? 5.543 -7.039 -11.141 1 90.81 173 CYS B O 1
ATOM 3235 N N . ALA B 1 174 ? 3.309 -7.105 -11.391 1 93.31 174 ALA B N 1
ATOM 3236 C CA . ALA B 1 174 ? 3.129 -5.691 -11.078 1 93.31 174 ALA B CA 1
ATOM 3237 C C . ALA B 1 174 ? 3.633 -5.375 -9.672 1 93.31 174 ALA B C 1
ATOM 3239 O O . ALA B 1 174 ? 3.871 -4.211 -9.336 1 93.31 174 ALA B O 1
ATOM 3240 N N . ILE B 1 175 ? 3.824 -6.387 -8.844 1 95.75 175 ILE B N 1
ATOM 3241 C CA . ILE B 1 175 ? 4.387 -6.145 -7.516 1 95.75 175 ILE B CA 1
ATOM 3242 C C . ILE B 1 175 ? 5.789 -5.555 -7.648 1 95.75 175 ILE B C 1
ATOM 3244 O O . ILE B 1 175 ? 6.18 -4.688 -6.867 1 95.75 175 ILE B O 1
ATOM 3248 N N . ALA B 1 176 ? 6.527 -6.012 -8.641 1 95.69 176 ALA B N 1
ATOM 3249 C CA . ALA B 1 176 ? 7.852 -5.465 -8.914 1 95.69 176 ALA B CA 1
ATOM 3250 C C . ALA B 1 176 ? 7.758 -4.016 -9.383 1 95.69 176 ALA B C 1
ATOM 3252 O O . ALA B 1 176 ? 8.617 -3.195 -9.055 1 95.69 176 ALA B O 1
ATOM 3253 N N . TYR B 1 177 ? 6.742 -3.684 -10.148 1 96.81 177 TYR B N 1
ATOM 3254 C CA . TYR B 1 177 ? 6.531 -2.322 -10.625 1 96.81 177 TYR B CA 1
ATOM 3255 C C . TYR B 1 177 ? 6.203 -1.387 -9.461 1 96.81 177 TYR B C 1
ATOM 3257 O O . TYR B 1 177 ? 6.652 -0.237 -9.438 1 96.81 177 TYR B O 1
ATOM 3265 N N . ALA B 1 178 ? 5.43 -1.908 -8.57 1 97.88 178 ALA B N 1
ATOM 3266 C CA . ALA B 1 178 ? 5.133 -1.139 -7.363 1 97.88 178 ALA B CA 1
ATOM 3267 C C . ALA B 1 178 ? 6.402 -0.842 -6.574 1 97.88 178 ALA B C 1
ATOM 3269 O O . ALA B 1 178 ? 6.578 0.265 -6.059 1 97.88 178 ALA B O 1
ATOM 3270 N N . MET B 1 179 ? 7.277 -1.823 -6.469 1 98 179 MET B N 1
ATOM 3271 C CA . MET B 1 179 ? 8.531 -1.628 -5.746 1 98 179 MET B CA 1
ATOM 3272 C C . MET B 1 179 ? 9.422 -0.618 -6.461 1 98 179 MET B C 1
ATOM 3274 O O . MET B 1 179 ? 10.117 0.169 -5.82 1 98 179 MET B O 1
ATOM 3278 N N . ARG B 1 180 ? 9.367 -0.629 -7.77 1 97.5 180 ARG B N 1
ATOM 3279 C CA . ARG B 1 180 ? 10.094 0.384 -8.531 1 97.5 180 ARG B CA 1
ATOM 3280 C C . ARG B 1 180 ? 9.516 1.773 -8.273 1 97.5 180 ARG B C 1
ATOM 3282 O O . ARG B 1 180 ? 10.258 2.754 -8.203 1 97.5 180 ARG B O 1
ATOM 3289 N N . TYR B 1 181 ? 8.203 1.807 -8.234 1 98.25 181 TYR B N 1
ATOM 3290 C CA . TYR B 1 181 ? 7.535 3.059 -7.898 1 98.25 181 TYR B CA 1
ATOM 3291 C C . TYR B 1 181 ? 7.988 3.564 -6.535 1 98.25 181 TYR B C 1
ATOM 3293 O O . TYR B 1 181 ? 8.258 4.758 -6.367 1 98.25 181 TYR B O 1
ATOM 3301 N N . VAL B 1 182 ? 8.094 2.688 -5.562 1 97.94 182 VAL B N 1
ATOM 3302 C CA . VAL B 1 182 ? 8.594 3.029 -4.234 1 97.94 182 VAL B CA 1
ATOM 3303 C C . VAL B 1 182 ? 10.008 3.584 -4.34 1 97.94 182 VAL B C 1
ATOM 3305 O O . VAL B 1 182 ? 10.312 4.648 -3.795 1 97.94 182 VAL B O 1
ATOM 3308 N N . ARG B 1 183 ? 10.836 2.867 -5.078 1 97.94 183 ARG B N 1
ATOM 3309 C CA . ARG B 1 183 ? 12.234 3.268 -5.223 1 97.94 183 ARG B CA 1
ATOM 3310 C C . ARG B 1 183 ? 12.344 4.664 -5.828 1 97.94 183 ARG B C 1
ATOM 3312 O O . ARG B 1 183 ? 13.117 5.492 -5.348 1 97.94 183 ARG B O 1
ATOM 3319 N N . ALA B 1 184 ? 11.602 4.906 -6.871 1 97.5 184 ALA B N 1
ATOM 3320 C CA . ALA B 1 184 ? 11.609 6.215 -7.523 1 97.5 184 ALA B CA 1
ATOM 3321 C C . ALA B 1 184 ? 11.211 7.316 -6.543 1 97.5 184 ALA B C 1
ATOM 3323 O O . ALA B 1 184 ? 11.844 8.375 -6.512 1 97.5 184 ALA B O 1
ATOM 3324 N N . ASN B 1 185 ? 10.164 7.105 -5.746 1 97.81 185 ASN B N 1
ATOM 3325 C CA . ASN B 1 185 ? 9.727 8.078 -4.75 1 97.81 185 ASN B CA 1
ATOM 3326 C C . ASN B 1 185 ? 10.797 8.305 -3.688 1 97.81 185 ASN B C 1
ATOM 3328 O O . ASN B 1 185 ? 11.008 9.438 -3.244 1 97.81 185 ASN B O 1
ATOM 3332 N N . VAL B 1 186 ? 11.438 7.203 -3.271 1 97.56 186 VAL B N 1
ATOM 3333 C CA . VAL B 1 186 ? 12.5 7.312 -2.277 1 97.56 186 VAL B CA 1
ATOM 3334 C C . VAL B 1 186 ? 13.625 8.188 -2.82 1 97.56 186 VAL B C 1
ATOM 3336 O O . VAL B 1 186 ? 14.141 9.055 -2.111 1 97.56 186 VAL B O 1
ATOM 3339 N N . GLU B 1 187 ? 14.008 8.008 -4.051 1 97.25 187 GLU B N 1
ATOM 3340 C CA . GLU B 1 187 ? 15.023 8.836 -4.688 1 97.25 187 GLU B CA 1
ATOM 3341 C C . GLU B 1 187 ? 14.609 10.305 -4.695 1 97.25 187 GLU B C 1
ATOM 3343 O O . GLU B 1 187 ? 15.422 11.188 -4.398 1 97.25 187 GLU B O 1
ATOM 3348 N N . GLY B 1 188 ? 13.406 10.531 -5.055 1 96.75 188 GLY B N 1
ATOM 3349 C CA . GLY B 1 188 ? 12.906 11.898 -4.992 1 96.75 188 GLY B CA 1
ATOM 3350 C C . GLY B 1 188 ? 12.969 12.492 -3.598 1 96.75 188 GLY B C 1
ATOM 3351 O O . GLY B 1 188 ? 13.336 13.656 -3.43 1 96.75 188 GLY B O 1
ATOM 3352 N N . GLY B 1 189 ? 12.562 11.695 -2.59 1 96.38 189 GLY B N 1
ATOM 3353 C CA . GLY B 1 189 ? 12.656 12.141 -1.208 1 96.38 189 GLY B CA 1
ATOM 3354 C C . GLY B 1 189 ? 14.07 12.484 -0.786 1 96.38 189 GLY B C 1
ATOM 3355 O O . GLY B 1 189 ? 14.297 13.5 -0.127 1 96.38 189 GLY B O 1
ATOM 3356 N N . VAL B 1 190 ? 15.008 11.648 -1.189 1 96.69 190 VAL B N 1
ATOM 3357 C CA . VAL B 1 190 ? 16.422 11.883 -0.875 1 96.69 190 VAL B CA 1
ATOM 3358 C C . VAL B 1 190 ? 16.891 13.164 -1.56 1 96.69 190 VAL B C 1
ATOM 3360 O O . VAL B 1 190 ? 17.594 13.977 -0.953 1 96.69 190 VAL B O 1
ATOM 3363 N N . GLU B 1 191 ? 16.531 13.32 -2.777 1 96.44 191 GLU B N 1
ATOM 3364 C CA . GLU B 1 191 ? 16.891 14.531 -3.504 1 96.44 191 GLU B CA 1
ATOM 3365 C C . GLU B 1 191 ? 16.344 15.781 -2.803 1 96.44 191 GLU B C 1
ATOM 3367 O O . GLU B 1 191 ? 16.984 16.828 -2.832 1 96.44 191 GLU B O 1
ATOM 3372 N N . MET B 1 192 ? 15.242 15.656 -2.137 1 95.5 192 MET B N 1
ATOM 3373 C CA . MET B 1 192 ? 14.609 16.797 -1.486 1 95.5 192 MET B CA 1
ATOM 3374 C C . MET B 1 192 ? 15.18 17.016 -0.087 1 95.5 192 MET B C 1
ATOM 3376 O O . MET B 1 192 ? 14.812 17.969 0.597 1 95.5 192 MET B O 1
ATOM 3380 N N . GLY B 1 193 ? 16.016 16.047 0.367 1 94.94 193 GLY B N 1
ATOM 3381 C CA . GLY B 1 193 ? 16.766 16.328 1.584 1 94.94 193 GLY B CA 1
ATOM 3382 C C . GLY B 1 193 ? 16.531 15.305 2.678 1 94.94 193 GLY B C 1
ATOM 3383 O O . GLY B 1 193 ? 17.141 15.383 3.746 1 94.94 193 GLY B O 1
ATOM 3384 N N . PHE B 1 194 ? 15.711 14.336 2.486 1 96.06 194 PHE B N 1
ATOM 3385 C CA . PHE B 1 194 ? 15.484 13.305 3.49 1 96.06 194 PHE B CA 1
ATOM 3386 C C . PHE B 1 194 ? 16.594 12.258 3.436 1 96.06 194 PHE B C 1
ATOM 3388 O O . PHE B 1 194 ? 17.109 11.938 2.359 1 96.06 194 PHE B O 1
ATOM 3395 N N . LYS B 1 195 ? 16.906 11.781 4.637 1 95.88 195 LYS B N 1
ATOM 3396 C CA . LYS B 1 195 ? 17.75 10.594 4.648 1 95.88 195 LYS B CA 1
ATOM 3397 C C . LYS B 1 195 ? 17.047 9.406 3.99 1 95.88 195 LYS B C 1
ATOM 3399 O O . LYS B 1 195 ? 15.82 9.289 4.074 1 95.88 195 LYS B O 1
ATOM 3404 N N . ALA B 1 196 ? 17.812 8.492 3.379 1 95.31 196 ALA B N 1
ATOM 3405 C CA . ALA B 1 196 ? 17.266 7.391 2.598 1 95.31 196 ALA B CA 1
ATOM 3406 C C . ALA B 1 196 ? 16.297 6.551 3.434 1 95.31 196 ALA B C 1
ATOM 3408 O O . ALA B 1 196 ? 15.211 6.207 2.975 1 95.31 196 ALA B O 1
ATOM 3409 N N . LYS B 1 197 ? 16.625 6.207 4.602 1 95.62 197 LYS B N 1
ATOM 3410 C CA . LYS B 1 197 ? 15.789 5.387 5.473 1 95.62 197 LYS B CA 1
ATOM 3411 C C . LYS B 1 197 ? 14.477 6.09 5.805 1 95.62 197 LYS B C 1
ATOM 3413 O O . LYS B 1 197 ? 13.406 5.469 5.777 1 95.62 197 LYS B O 1
ATOM 3418 N N . ASP B 1 198 ? 14.523 7.375 6.105 1 96.06 198 ASP B N 1
ATOM 3419 C CA . ASP B 1 198 ? 13.32 8.156 6.383 1 96.06 198 ASP B CA 1
ATOM 3420 C C . ASP B 1 198 ? 12.438 8.266 5.145 1 96.06 198 ASP B C 1
ATOM 3422 O O . ASP B 1 198 ? 11.211 8.125 5.23 1 96.06 198 ASP B O 1
ATOM 3426 N N . ALA B 1 199 ? 13.141 8.531 4.027 1 96.88 199 ALA B N 1
ATOM 3427 C CA . ALA B 1 199 ? 12.398 8.633 2.771 1 96.88 199 ALA B CA 1
ATOM 3428 C C . ALA B 1 199 ? 11.625 7.344 2.488 1 96.88 199 ALA B C 1
ATOM 3430 O O . ALA B 1 199 ? 10.461 7.391 2.084 1 96.88 199 ALA B O 1
ATOM 3431 N N . GLN B 1 200 ? 12.258 6.211 2.693 1 97.12 200 GLN B N 1
ATOM 3432 C CA . GLN B 1 200 ? 11.594 4.938 2.447 1 97.12 200 GLN B CA 1
ATOM 3433 C C . GLN B 1 200 ? 10.406 4.746 3.381 1 97.12 200 GLN B C 1
ATOM 3435 O O . GLN B 1 200 ? 9.336 4.309 2.951 1 97.12 200 GLN B O 1
ATOM 3440 N N . LYS B 1 201 ? 10.57 5.062 4.637 1 96.69 201 LYS B N 1
ATOM 3441 C CA . LYS B 1 201 ? 9.484 4.977 5.605 1 96.69 201 LYS B CA 1
ATOM 3442 C C . LYS B 1 201 ? 8.305 5.859 5.191 1 96.69 201 LYS B C 1
ATOM 3444 O O . LYS B 1 201 ? 7.156 5.426 5.219 1 96.69 201 LYS B O 1
ATOM 3449 N N . ILE B 1 202 ? 8.625 7.051 4.797 1 97.56 202 ILE B N 1
ATOM 3450 C CA . ILE B 1 202 ? 7.625 8.039 4.391 1 97.56 202 ILE B CA 1
ATOM 3451 C C . ILE B 1 202 ? 6.84 7.508 3.191 1 97.56 202 ILE B C 1
ATOM 3453 O O . ILE B 1 202 ? 5.605 7.496 3.205 1 97.56 202 ILE B O 1
ATOM 3457 N N . VAL B 1 203 ? 7.57 7.043 2.215 1 97.81 203 VAL B N 1
ATOM 3458 C CA . VAL B 1 203 ? 6.969 6.621 0.953 1 97.81 203 VAL B CA 1
ATOM 3459 C C . VAL B 1 203 ? 6.086 5.398 1.183 1 97.81 203 VAL B C 1
ATOM 3461 O O . VAL B 1 203 ? 4.941 5.355 0.721 1 97.81 203 VAL B O 1
ATOM 3464 N N . LEU B 1 204 ? 6.574 4.422 1.893 1 98.06 204 LEU B N 1
ATOM 3465 C CA . LEU B 1 204 ? 5.82 3.197 2.146 1 98.06 204 LEU B CA 1
ATOM 3466 C C . LEU B 1 204 ? 4.535 3.498 2.91 1 98.06 204 LEU B C 1
ATOM 3468 O O . LEU B 1 204 ? 3.467 3 2.551 1 98.06 204 LEU B O 1
ATOM 3472 N N . GLN B 1 205 ? 4.594 4.324 3.9 1 97.88 205 GLN B N 1
ATOM 3473 C CA . GLN B 1 205 ? 3.408 4.672 4.68 1 97.88 205 GLN B CA 1
ATOM 3474 C C . GLN B 1 205 ? 2.408 5.457 3.838 1 97.88 205 GLN B C 1
ATOM 3476 O O . GLN B 1 205 ? 1.196 5.281 3.979 1 97.88 205 GLN B O 1
ATOM 3481 N N . THR B 1 206 ? 2.949 6.359 3.014 1 97.69 206 THR B N 1
ATOM 3482 C CA . THR B 1 206 ? 2.088 7.168 2.158 1 97.69 206 THR B CA 1
ATOM 3483 C C . THR B 1 206 ? 1.33 6.289 1.167 1 97.69 206 THR B C 1
ATOM 3485 O O . THR B 1 206 ? 0.117 6.434 1.003 1 97.69 206 THR B O 1
ATOM 3488 N N . ILE B 1 207 ? 2.035 5.367 0.524 1 97.94 207 ILE B N 1
ATOM 3489 C CA . ILE B 1 207 ? 1.403 4.461 -0.429 1 97.94 207 ILE B CA 1
ATOM 3490 C C . ILE B 1 207 ? 0.409 3.561 0.298 1 97.94 207 ILE B C 1
ATOM 3492 O O . ILE B 1 207 ? -0.7 3.328 -0.189 1 97.94 207 ILE B O 1
ATOM 3496 N N . LYS B 1 208 ? 0.81 3.037 1.441 1 97.5 208 LYS B N 1
ATOM 3497 C CA . LYS B 1 208 ? -0.086 2.23 2.266 1 97.5 208 LYS B CA 1
ATOM 3498 C C . LYS B 1 208 ? -1.374 2.986 2.58 1 97.5 208 LYS B C 1
ATOM 3500 O O . LYS B 1 208 ? -2.467 2.426 2.49 1 97.5 208 LYS B O 1
ATOM 3505 N N . GLY B 1 209 ? -1.26 4.234 2.953 1 97.19 209 GLY B N 1
ATOM 3506 C CA . GLY B 1 209 ? -2.418 5.07 3.229 1 97.19 209 GLY B CA 1
ATOM 3507 C C . GLY B 1 209 ? -3.332 5.238 2.029 1 97.19 209 GLY B C 1
ATOM 3508 O O . GLY B 1 209 ? -4.555 5.195 2.164 1 97.19 209 GLY B O 1
ATOM 3509 N N . ALA B 1 210 ? -2.75 5.469 0.863 1 97.38 210 ALA B N 1
ATOM 3510 C CA . ALA B 1 210 ? -3.533 5.613 -0.362 1 97.38 210 ALA B CA 1
ATOM 3511 C C . ALA B 1 210 ? -4.336 4.348 -0.652 1 97.38 210 ALA B C 1
ATOM 3513 O O . ALA B 1 210 ? -5.527 4.422 -0.969 1 97.38 210 ALA B O 1
ATOM 3514 N N . VAL B 1 211 ? -3.658 3.217 -0.516 1 97.5 211 VAL B N 1
ATOM 3515 C CA . VAL B 1 211 ? -4.297 1.932 -0.789 1 97.5 211 VAL B CA 1
ATOM 3516 C C . VAL B 1 211 ? -5.441 1.704 0.193 1 97.5 211 VAL B C 1
ATOM 3518 O O . VAL B 1 211 ? -6.555 1.364 -0.213 1 97.5 211 VAL B O 1
ATOM 3521 N N . GLU B 1 212 ? -5.184 1.931 1.453 1 96.56 212 GLU B N 1
ATOM 3522 C CA . GLU B 1 212 ? -6.207 1.737 2.477 1 96.56 212 GLU B CA 1
ATOM 3523 C C . GLU B 1 212 ? -7.398 2.666 2.248 1 96.56 212 GLU B C 1
ATOM 3525 O O . GLU B 1 212 ? -8.547 2.25 2.379 1 96.56 212 GLU B O 1
ATOM 3530 N N . LEU B 1 213 ? -7.086 3.867 1.953 1 96.25 213 LEU B N 1
ATOM 3531 C CA . LEU B 1 213 ? -8.141 4.84 1.688 1 96.25 213 LEU B CA 1
ATOM 3532 C C . LEU B 1 213 ? -9.047 4.363 0.562 1 96.25 213 LEU B C 1
ATOM 3534 O O . LEU B 1 213 ? -10.273 4.352 0.71 1 96.25 213 LEU B O 1
ATOM 3538 N N . LEU B 1 214 ? -8.469 3.898 -0.524 1 96.75 214 LEU B N 1
ATOM 3539 C CA . LEU B 1 214 ? -9.242 3.463 -1.682 1 96.75 214 LEU B CA 1
ATOM 3540 C C . LEU B 1 214 ? -9.992 2.17 -1.378 1 96.75 214 LEU B C 1
ATOM 3542 O O . LEU B 1 214 ? -11.109 1.972 -1.854 1 96.75 214 LEU B O 1
ATOM 3546 N N . GLN B 1 215 ? -9.375 1.269 -0.615 1 95.94 215 GLN B N 1
ATOM 3547 C CA . GLN B 1 215 ? -10.031 0.016 -0.254 1 95.94 215 GLN B CA 1
ATOM 3548 C C . GLN B 1 215 ? -11.227 0.265 0.667 1 95.94 215 GLN B C 1
ATOM 3550 O O . GLN B 1 215 ? -12.273 -0.369 0.522 1 95.94 215 GLN B O 1
ATOM 3555 N N . GLU B 1 216 ? -11.117 1.21 1.6 1 94.5 216 GLU B N 1
ATOM 3556 C CA . GLU B 1 216 ? -12.164 1.494 2.584 1 94.5 216 GLU B CA 1
ATOM 3557 C C . GLU B 1 216 ? -13.32 2.254 1.952 1 94.5 216 GLU B C 1
ATOM 3559 O O . GLU B 1 216 ? -14.484 2.008 2.285 1 94.5 216 GLU B O 1
ATOM 3564 N N . THR B 1 217 ? -13.016 3.15 1.133 1 93.69 217 THR B N 1
ATOM 3565 C CA . THR B 1 217 ? -14.062 3.996 0.569 1 93.69 217 THR B CA 1
ATOM 3566 C C . THR B 1 217 ? -14.688 3.342 -0.662 1 93.69 217 THR B C 1
ATOM 3568 O O . THR B 1 217 ? -15.844 3.602 -0.992 1 93.69 217 THR B O 1
ATOM 3571 N N . GLY B 1 218 ? -13.859 2.533 -1.386 1 93.81 218 GLY B N 1
ATOM 3572 C CA . GLY B 1 218 ? -14.305 1.973 -2.65 1 93.81 218 GLY B CA 1
ATOM 3573 C C . GLY B 1 218 ? -14.438 3.01 -3.75 1 93.81 218 GLY B C 1
ATOM 3574 O O . GLY B 1 218 ? -14.992 2.729 -4.812 1 93.81 218 GLY B O 1
ATOM 3575 N N . GLU B 1 219 ? -13.984 4.16 -3.492 1 92.81 219 GLU B N 1
ATOM 3576 C CA . GLU B 1 219 ? -14.164 5.246 -4.453 1 92.81 219 GLU B CA 1
ATOM 3577 C C . GLU B 1 219 ? -13.188 5.117 -5.621 1 92.81 219 GLU B C 1
ATOM 3579 O O . GLU B 1 219 ? -12.156 4.453 -5.5 1 92.81 219 GLU B O 1
ATOM 3584 N N . HIS B 1 220 ? -13.609 5.719 -6.742 1 95.75 220 HIS B N 1
ATOM 3585 C CA . HIS B 1 220 ? -12.711 5.84 -7.887 1 95.75 220 HIS B CA 1
ATOM 3586 C C . HIS B 1 220 ? -11.477 6.668 -7.535 1 95.75 220 HIS B C 1
ATOM 3588 O O . HIS B 1 220 ? -11.586 7.715 -6.898 1 95.75 220 HIS B O 1
ATOM 3594 N N . PRO B 1 221 ? -10.258 6.168 -7.969 1 96 221 PRO B N 1
ATOM 3595 C CA . PRO B 1 221 ? -9.023 6.871 -7.602 1 96 221 PRO B CA 1
ATOM 3596 C C . PRO B 1 221 ? -9.047 8.344 -7.996 1 96 221 PRO B C 1
ATOM 3598 O O . PRO B 1 221 ? -8.617 9.203 -7.219 1 96 221 PRO B O 1
ATOM 3601 N N . GLU B 1 222 ? -9.578 8.688 -9.164 1 95 222 GLU B N 1
ATOM 3602 C CA . GLU B 1 222 ? -9.602 10.078 -9.617 1 95 222 GLU B CA 1
ATOM 3603 C C . GLU B 1 222 ? -10.5 10.938 -8.734 1 95 222 GLU B C 1
ATOM 3605 O O . GLU B 1 222 ? -10.227 12.117 -8.523 1 95 222 GLU B O 1
ATOM 3610 N N . ALA B 1 223 ? -11.562 10.367 -8.266 1 94.94 223 ALA B N 1
ATOM 3611 C CA . ALA B 1 223 ? -12.43 11.078 -7.332 1 94.94 223 ALA B CA 1
ATOM 3612 C C . ALA B 1 223 ? -11.695 11.375 -6.027 1 94.94 223 ALA B C 1
ATOM 3614 O O . ALA B 1 223 ? -11.836 12.461 -5.461 1 94.94 223 ALA B O 1
ATOM 3615 N N . ALA B 1 224 ? -10.93 10.438 -5.539 1 93.56 224 ALA B N 1
ATOM 3616 C CA . ALA B 1 224 ? -10.133 10.617 -4.328 1 93.56 224 ALA B CA 1
ATOM 3617 C C . ALA B 1 224 ? -9.062 11.688 -4.535 1 93.56 224 ALA B C 1
ATOM 3619 O O . ALA B 1 224 ? -8.797 12.492 -3.639 1 93.56 224 ALA B O 1
ATOM 3620 N N . ILE B 1 225 ? -8.445 11.688 -5.734 1 94.25 225 ILE B N 1
ATOM 3621 C CA . ILE B 1 225 ? -7.426 12.68 -6.066 1 94.25 225 ILE B CA 1
ATOM 3622 C C . ILE B 1 225 ? -8.039 14.078 -6.027 1 94.25 225 ILE B C 1
ATOM 3624 O O . ILE B 1 225 ? -7.438 15.016 -5.496 1 94.25 225 ILE B O 1
ATOM 3628 N N . ASP B 1 226 ? -9.203 14.195 -6.543 1 91.31 226 ASP B N 1
ATOM 3629 C CA . ASP B 1 226 ? -9.883 15.484 -6.598 1 91.31 226 ASP B CA 1
ATOM 3630 C C . ASP B 1 226 ? -10.109 16.047 -5.191 1 91.31 226 ASP B C 1
ATOM 3632 O O . ASP B 1 226 ? -10.055 17.266 -4.988 1 91.31 226 ASP B O 1
ATOM 3636 N N . LYS B 1 227 ? -10.328 15.258 -4.254 1 85.12 227 LYS B N 1
ATOM 3637 C CA . LYS B 1 227 ? -10.609 15.672 -2.881 1 85.12 227 LYS B CA 1
ATOM 3638 C C . LYS B 1 227 ? -9.383 16.312 -2.234 1 85.12 227 LYS B C 1
ATOM 3640 O O . LYS B 1 227 ? -9.516 17.141 -1.336 1 85.12 227 LYS B O 1
ATOM 3645 N N . VAL B 1 228 ? -8.258 15.945 -2.77 1 84.31 228 VAL B N 1
ATOM 3646 C CA . VAL B 1 228 ? -7.055 16.375 -2.07 1 84.31 228 VAL B CA 1
ATOM 3647 C C . VAL B 1 228 ? -6.266 17.344 -2.949 1 84.31 228 VAL B C 1
ATOM 3649 O O . VAL B 1 228 ? -5.133 17.703 -2.625 1 84.31 228 VAL B O 1
ATOM 3652 N N . THR B 1 229 ? -6.781 17.609 -4.078 1 85.62 229 THR B N 1
ATOM 3653 C CA . THR B 1 229 ? -6.121 18.531 -4.992 1 85.62 229 THR B CA 1
ATOM 3654 C C . THR B 1 229 ? -6.695 19.938 -4.844 1 85.62 229 THR B C 1
ATOM 3656 O O . THR B 1 229 ? -7.859 20.172 -5.172 1 85.62 229 THR B O 1
ATOM 3659 N N . THR B 1 230 ? -5.926 20.828 -4.277 1 79.44 230 THR B N 1
ATOM 3660 C CA . THR B 1 230 ? -6.332 22.219 -4.145 1 79.44 230 THR B CA 1
ATOM 3661 C C . THR B 1 230 ? -5.949 23.016 -5.391 1 79.44 230 THR B C 1
ATOM 3663 O O . THR B 1 230 ? -4.949 22.703 -6.043 1 79.44 230 THR B O 1
ATOM 3666 N N . PRO B 1 231 ? -6.762 24.016 -5.734 1 82.44 231 PRO B N 1
ATOM 3667 C CA . PRO B 1 231 ? -6.438 24.844 -6.895 1 82.44 231 PRO B CA 1
ATOM 3668 C C . PRO B 1 231 ? -5.066 25.516 -6.781 1 82.44 231 PRO B C 1
ATOM 3670 O O . PRO B 1 231 ? -4.801 26.234 -5.816 1 82.44 231 PRO B O 1
ATOM 3673 N N . GLY B 1 232 ? -4.18 25.25 -7.781 1 81.81 232 GLY B N 1
ATOM 3674 C CA . GLY B 1 232 ? -2.857 25.844 -7.816 1 81.81 232 GLY B CA 1
ATOM 3675 C C . GLY B 1 232 ? -1.906 25.266 -6.789 1 81.81 232 GLY B C 1
ATOM 3676 O O . GLY B 1 232 ? -0.822 25.812 -6.559 1 81.81 232 GLY B O 1
ATOM 3677 N N . GLY B 1 233 ? -2.273 24.188 -6.199 1 83.5 233 GLY B N 1
ATOM 3678 C CA . GLY B 1 233 ? -1.497 23.625 -5.102 1 83.5 233 GLY B CA 1
ATOM 3679 C C . GLY B 1 233 ? -0.396 22.688 -5.57 1 83.5 233 GLY B C 1
ATOM 3680 O O . GLY B 1 233 ? -0.167 22.531 -6.773 1 83.5 233 GLY B O 1
ATOM 3681 N N . CYS B 1 234 ? 0.321 22.141 -4.609 1 86.12 234 CYS B N 1
ATOM 3682 C CA . CYS B 1 234 ? 1.468 21.281 -4.855 1 86.12 234 CYS B CA 1
ATOM 3683 C C . CYS B 1 234 ? 1.038 19.984 -5.539 1 86.12 234 CYS B C 1
ATOM 3685 O O . CYS B 1 234 ? 1.734 19.484 -6.426 1 86.12 234 CYS B O 1
ATOM 3687 N N . THR B 1 235 ? -0.105 19.422 -5.23 1 89.94 235 THR B N 1
ATOM 3688 C CA . THR B 1 235 ? -0.576 18.141 -5.742 1 89.94 235 THR B CA 1
ATOM 3689 C C . THR B 1 235 ? -0.763 18.203 -7.258 1 89.94 235 THR B C 1
ATOM 3691 O O . THR B 1 235 ? -0.243 17.359 -7.984 1 89.94 235 THR B O 1
ATOM 3694 N N . ILE B 1 236 ? -1.466 19.234 -7.723 1 92.56 236 ILE B N 1
ATOM 3695 C CA . ILE B 1 236 ? -1.781 19.328 -9.141 1 92.56 236 ILE B CA 1
ATOM 3696 C C . ILE B 1 236 ? -0.505 19.594 -9.938 1 92.56 236 ILE B C 1
ATOM 3698 O O . ILE B 1 236 ? -0.344 19.078 -11.047 1 92.56 236 ILE B O 1
ATOM 3702 N N . LYS B 1 237 ? 0.365 20.422 -9.383 1 93.56 237 LYS B N 1
ATOM 3703 C CA . LYS B 1 237 ? 1.634 20.672 -10.062 1 93.56 237 LYS B CA 1
ATOM 3704 C C . LYS B 1 237 ? 2.436 19.391 -10.234 1 93.56 237 LYS B C 1
ATOM 3706 O O . LYS B 1 237 ? 2.99 19.141 -11.312 1 93.56 237 LYS B O 1
ATOM 3711 N N . GLY B 1 238 ? 2.482 18.594 -9.242 1 94.94 238 GLY B N 1
ATOM 3712 C CA . GLY B 1 238 ? 3.174 17.312 -9.32 1 94.94 238 GLY B CA 1
ATOM 3713 C C . GLY B 1 238 ? 2.527 16.344 -10.289 1 94.94 238 GLY B C 1
ATOM 3714 O O . GLY B 1 238 ? 3.215 15.734 -11.109 1 94.94 238 GLY B O 1
ATOM 3715 N N . LEU B 1 239 ? 1.227 16.234 -10.234 1 96.06 239 LEU B N 1
ATOM 3716 C CA . LEU B 1 239 ? 0.491 15.32 -11.109 1 96.06 239 LEU B CA 1
ATOM 3717 C C . LEU B 1 239 ? 0.695 15.695 -12.578 1 96.06 239 LEU B C 1
ATOM 3719 O O . LEU B 1 239 ? 0.948 14.828 -13.414 1 96.06 239 LEU B O 1
ATOM 3723 N N . ASN B 1 240 ? 0.563 16.953 -12.82 1 96.06 240 ASN B N 1
ATOM 3724 C CA . ASN B 1 240 ? 0.734 17.422 -14.188 1 96.06 240 ASN B CA 1
ATOM 3725 C C . ASN B 1 240 ? 2.15 17.172 -14.695 1 96.06 240 ASN B C 1
ATOM 3727 O O . ASN B 1 240 ? 2.342 16.766 -15.844 1 96.06 240 ASN B O 1
ATOM 3731 N N . THR B 1 241 ? 3.086 17.453 -13.883 1 96.81 241 THR B N 1
ATOM 3732 C CA . THR B 1 241 ? 4.473 17.203 -14.258 1 96.81 241 THR B CA 1
ATOM 3733 C C . THR B 1 241 ? 4.699 15.719 -14.547 1 96.81 241 THR B C 1
ATOM 3735 O O . THR B 1 241 ? 5.391 15.367 -15.508 1 96.81 241 THR B O 1
ATOM 3738 N N . MET B 1 242 ? 4.16 14.805 -13.758 1 96.44 242 MET B N 1
ATOM 3739 C CA . MET B 1 242 ? 4.266 13.367 -13.984 1 96.44 242 MET B CA 1
ATOM 3740 C C . MET B 1 242 ? 3.664 12.984 -15.336 1 96.44 242 MET B C 1
ATOM 3742 O O . MET B 1 242 ? 4.262 12.211 -16.094 1 96.44 242 MET B O 1
ATOM 3746 N N . GLU B 1 243 ? 2.518 13.555 -15.609 1 96.31 243 GLU B N 1
ATOM 3747 C CA . GLU B 1 243 ? 1.851 13.234 -16.875 1 96.31 243 GLU B CA 1
ATOM 3748 C C . GLU B 1 243 ? 2.645 13.75 -18.062 1 96.31 243 GLU B C 1
ATOM 3750 O O . GLU B 1 243 ? 2.707 13.094 -19.109 1 96.31 243 GLU B O 1
ATOM 3755 N N . GLN B 1 244 ? 3.193 14.938 -17.922 1 96.31 244 GLN B N 1
ATOM 3756 C CA . GLN B 1 244 ? 4.055 15.484 -18.969 1 96.31 244 GLN B CA 1
ATOM 3757 C C . GLN B 1 244 ? 5.258 14.578 -19.219 1 96.31 244 GLN B C 1
ATOM 3759 O O . GLN B 1 244 ? 5.746 14.492 -20.344 1 96.31 244 GLN B O 1
ATOM 3764 N N . GLY B 1 245 ? 5.66 13.883 -18.203 1 95.75 245 GLY B N 1
ATOM 3765 C CA . GLY B 1 245 ? 6.777 12.961 -18.312 1 95.75 245 GLY B CA 1
ATOM 3766 C C . GLY B 1 245 ? 6.367 11.578 -18.781 1 95.75 245 GLY B C 1
ATOM 3767 O O . GLY B 1 245 ? 7.203 10.68 -18.875 1 95.75 245 GLY B O 1
ATOM 3768 N N . GLY B 1 246 ? 5.059 11.359 -19.047 1 96.06 246 GLY B N 1
ATOM 3769 C CA . GLY B 1 246 ? 4.57 10.094 -19.578 1 96.06 246 GLY B CA 1
ATOM 3770 C C . GLY B 1 246 ? 4.301 9.062 -18.484 1 96.06 246 GLY B C 1
ATOM 3771 O O . GLY B 1 246 ? 4.426 7.859 -18.719 1 96.06 246 GLY B O 1
ATOM 3772 N N . PHE B 1 247 ? 3.998 9.5 -17.359 1 97.5 247 PHE B N 1
ATOM 3773 C CA . PHE B 1 247 ? 3.857 8.633 -16.188 1 97.5 247 PHE B CA 1
ATOM 3774 C C . PHE B 1 247 ? 2.814 7.551 -16.438 1 97.5 247 PHE B C 1
ATOM 3776 O O . PHE B 1 247 ? 3.127 6.355 -16.391 1 97.5 247 PHE B O 1
ATOM 3783 N N . THR B 1 248 ? 1.594 7.941 -16.766 1 97.12 248 THR B N 1
ATOM 3784 C CA . THR B 1 248 ? 0.5 6.996 -16.953 1 97.12 248 THR B CA 1
ATOM 3785 C C . THR B 1 248 ? 0.809 6.035 -18.094 1 97.12 248 THR B C 1
ATOM 3787 O O . THR B 1 248 ? 0.659 4.82 -17.953 1 97.12 248 THR B O 1
ATOM 3790 N N . SER B 1 249 ? 1.317 6.559 -19.156 1 97.12 249 SER B N 1
ATOM 3791 C CA . SER B 1 249 ? 1.639 5.742 -20.328 1 97.12 249 SER B CA 1
ATOM 3792 C C . SER B 1 249 ? 2.736 4.73 -20.016 1 97.12 249 SER B C 1
ATOM 3794 O O . SER B 1 249 ? 2.703 3.598 -20.5 1 97.12 249 SER B O 1
ATOM 3796 N N . ALA B 1 250 ? 3.709 5.156 -19.266 1 96.94 250 ALA B N 1
ATOM 3797 C CA . ALA B 1 250 ? 4.805 4.262 -18.891 1 96.94 250 ALA B CA 1
ATOM 3798 C C . ALA B 1 250 ? 4.289 3.072 -18.078 1 96.94 250 ALA B C 1
ATOM 3800 O O . ALA B 1 250 ? 4.703 1.934 -18.312 1 96.94 250 ALA B O 1
ATOM 3801 N N . VAL B 1 251 ? 3.385 3.334 -17.172 1 96.75 251 VAL B N 1
ATOM 3802 C CA . VAL B 1 251 ? 2.824 2.281 -16.328 1 96.75 251 VAL B CA 1
ATOM 3803 C C . VAL B 1 251 ? 2.033 1.299 -17.203 1 96.75 251 VAL B C 1
ATOM 3805 O O . VAL B 1 251 ? 2.252 0.087 -17.125 1 96.75 251 VAL B O 1
ATOM 3808 N N . ILE B 1 252 ? 1.157 1.786 -18.047 1 96.75 252 ILE B N 1
ATOM 3809 C CA . ILE B 1 252 ? 0.288 0.957 -18.875 1 96.75 252 ILE B CA 1
ATOM 3810 C C . ILE B 1 252 ? 1.132 0.13 -19.828 1 96.75 252 ILE B C 1
ATOM 3812 O O . ILE B 1 252 ? 0.962 -1.088 -19.938 1 96.75 252 ILE B O 1
ATOM 3816 N N . ASN B 1 253 ? 2.08 0.788 -20.469 1 96.31 253 ASN B N 1
ATOM 3817 C CA . ASN B 1 253 ? 2.918 0.086 -21.422 1 96.31 253 ASN B CA 1
ATOM 3818 C C . ASN B 1 253 ? 3.777 -0.981 -20.75 1 96.31 253 ASN B C 1
ATOM 3820 O O . ASN B 1 253 ? 4.059 -2.023 -21.344 1 96.31 253 ASN B O 1
ATOM 3824 N N . GLY B 1 254 ? 4.242 -0.671 -19.562 1 95.31 254 GLY B N 1
ATOM 3825 C CA . GLY B 1 254 ? 4.98 -1.676 -18.812 1 95.31 254 GLY B CA 1
ATOM 3826 C C . GLY B 1 254 ? 4.168 -2.928 -18.531 1 95.31 254 GLY B C 1
ATOM 3827 O O . GLY B 1 254 ? 4.66 -4.043 -18.719 1 95.31 254 GLY B O 1
ATOM 3828 N N . LEU B 1 255 ? 2.936 -2.756 -18.125 1 94.44 255 LEU B N 1
ATOM 3829 C CA . LEU B 1 255 ? 2.045 -3.881 -17.859 1 94.44 255 LEU B CA 1
ATOM 3830 C C . LEU B 1 255 ? 1.805 -4.695 -19.125 1 94.44 255 LEU B C 1
ATOM 3832 O O . LEU B 1 255 ? 1.893 -5.926 -19.094 1 94.44 255 LEU B O 1
ATOM 3836 N N . LEU B 1 256 ? 1.547 -3.977 -20.188 1 94.62 256 LEU B N 1
ATOM 3837 C CA . LEU B 1 256 ? 1.247 -4.637 -21.453 1 94.62 256 LEU B CA 1
ATOM 3838 C C . LEU B 1 256 ? 2.457 -5.414 -21.953 1 94.62 256 LEU B C 1
ATOM 3840 O O . LEU B 1 256 ? 2.309 -6.484 -22.547 1 94.62 256 LEU B O 1
ATOM 3844 N N . ALA B 1 257 ? 3.615 -4.844 -21.719 1 92.75 257 ALA B N 1
ATOM 3845 C CA . ALA B 1 257 ? 4.844 -5.512 -22.141 1 92.75 257 ALA B CA 1
ATOM 3846 C C . ALA B 1 257 ? 5.055 -6.812 -21.359 1 92.75 257 ALA B C 1
ATOM 3848 O O . ALA B 1 257 ? 5.617 -7.77 -21.891 1 92.75 257 ALA B O 1
ATOM 3849 N N . GLY B 1 258 ? 4.672 -6.824 -20.141 1 87.25 258 GLY B N 1
ATOM 3850 C CA . GLY B 1 258 ? 4.805 -8.023 -19.328 1 87.25 258 GLY B CA 1
ATOM 3851 C C . GLY B 1 258 ? 3.879 -9.148 -19.766 1 87.25 258 GLY B C 1
ATOM 3852 O O . GLY B 1 258 ? 4.129 -10.32 -19.469 1 87.25 258 GLY B O 1
ATOM 3853 N N . LYS B 1 259 ? 2.818 -8.852 -20.422 1 84.62 259 LYS B N 1
ATOM 3854 C CA . LYS B 1 259 ? 1.865 -9.844 -20.906 1 84.62 259 LYS B CA 1
ATOM 3855 C C . LYS B 1 259 ? 2.391 -10.555 -22.141 1 84.62 259 LYS B C 1
ATOM 3857 O O . LYS B 1 259 ? 2.051 -11.711 -22.406 1 84.62 259 LYS B O 1
ATOM 3862 N N . LYS B 1 260 ? 3.143 -9.828 -22.984 1 73.12 260 LYS B N 1
ATOM 3863 C CA . LYS B 1 260 ? 3.639 -10.352 -24.25 1 73.12 260 LYS B CA 1
ATOM 3864 C C . LYS B 1 260 ? 4.75 -11.375 -24.031 1 73.12 260 LYS B C 1
ATOM 3866 O O . LYS B 1 260 ? 4.852 -12.359 -24.75 1 73.12 260 LYS B O 1
#

Nearest PDB structures (foldseek):
  5uau-assembly1_C  TM=9.589E-01  e=3.128E-23  Homo sapiens
  6xp0-assembly1_A-2  TM=9.556E-01  e=3.243E-22  Homo sapiens
  6lhm-assembly1_A  TM=9.417E-01  e=1.942E-20  Homo sapiens
  3tri-assembly1_B  TM=8.814E-01  e=1.368E-20  Coxiella burnetii
  6lhm-assembly2_B  TM=9.380E-01  e=2.315E-20  Homo sapiens

Secondary structure (DSSP, 8-state):
--EEEE--SHHHHHHHHHHHH-SSS-GGGEEEE-S-HHHHHHHHHTT-EEES-HHHHHTT-SEEEE---GGGHHHHHHHHGGG--TTT-EEEE--TT--HHHHHHHH-BTTB---EEEEE--GGGGGT-EEEEEEEES--HHHHHHHHHHHHHTEEEEE--GGGHHHHHHHHHHHHHHHHHHHHHHHHHHHTT--HHHHHHHHHHHHHHHHHHHHHH---HHHHHHHH--TT-HHHHHHHHHHHTTHHHHHHHHHHHHH-/--EEEE--SHHHHHHHHHHHH-SSS-GGGEEEE-S-HHHHHHHHHTT-EEES-HHHHHTT-SEEEE---GGGHHHHHHHHGGG--TTT-EEEE--TT--HHHHHHHT-BTTB---EEEEE--GGGGGT-EEEEEEEES--HHHHHHHHHHHHHTEEEEE--GGGHHHHHHHHHHHHHHHHHHHHHHHHHHHTT--HHHHHHHHHHHHHHHHHHHHHH---HHHHHHHH--TTSHHHHHHHHHHHTTHHHHHHHHHHHHH-

InterPro domains:
  IPR000304 Pyrroline-5-carboxylate reductase-like [MF_01925] (1-260)
  IPR000304 Pyrroline-5-carboxylate reductase-like [PIRSF000193] (1-257)
  IPR008927 6-phosphogluconate dehydrogenase-like, C-terminal domain superfamily [SSF48179] (162-258)
  IPR028939 Pyrroline-5-carboxylate reductase, catalytic, N-terminal [PF03807] (2-86)
  IPR029036 Pyrroline-5-carboxylate reductase, dimerisation domain [PF14748] (162-257)
  IPR036291 NAD(P)-binding domain superfamily [SSF51735] (1-157)